Protein AF-A0A1I8BDV5-F1 (afdb_monomer)

Nearest PDB structures (foldseek):
  3hb0-assembly4_D  TM=6.379E-01  e=1.561E-06  Homo sapiens
  3geb-assembly3_C  TM=6.215E-01  e=9.132E-07  Homo sapiens
  5zma-assembly2_A  TM=6.522E-01  e=5.961E-06  Homo sapiens
  3hb1-assembly2_B  TM=6.364E-01  e=6.635E-06  Homo sapiens
  7f8h-assembly1_B  TM=6.041E-01  e=1.405E-05  Homo sapiens

Solvent-accessible surface area (backbone atoms only — not comparable to full-atom values): 27345 Å² total; per-residue (Å²): 141,86,92,73,69,70,69,55,57,57,50,53,52,53,47,51,53,48,51,64,55,47,51,61,52,51,55,51,51,51,52,49,50,52,53,49,51,52,53,49,54,53,51,53,52,52,51,52,53,52,51,50,53,50,52,52,51,54,51,51,51,56,50,50,54,51,52,53,51,51,54,52,54,52,50,55,51,51,53,53,49,50,53,50,52,55,49,51,51,53,51,52,56,50,48,53,51,50,53,50,51,52,50,56,47,53,58,52,51,60,63,50,63,78,71,56,86,76,82,83,87,86,81,83,76,80,76,76,77,84,48,44,35,40,38,33,36,43,70,57,66,67,53,32,52,54,76,85,42,88,58,42,64,65,48,43,52,54,50,50,51,50,41,50,31,38,37,35,58,62,72,61,42,72,87,64,80,71,67,63,58,79,74,60,47,89,60,56,87,85,80,93,75,91,81,81,92,77,87,79,85,84,87,84,84,89,82,84,89,80,93,82,87,82,90,80,90,73,90,70,78,89,77,80,75,77,48,72,67,57,56,52,50,50,43,54,51,46,68,67,32,26,44,68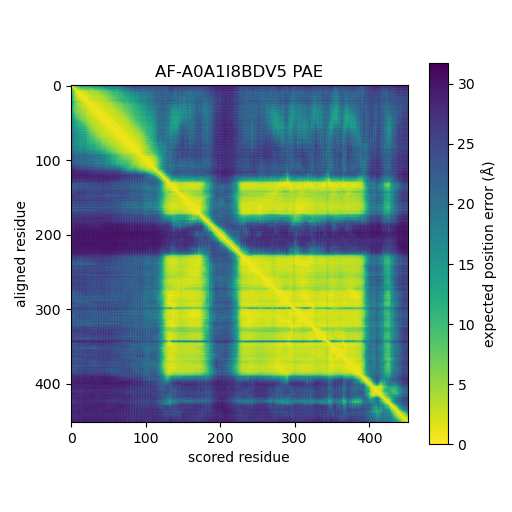,78,44,32,50,58,46,29,55,72,30,75,38,59,48,88,55,52,51,59,49,52,55,54,48,50,67,36,91,69,32,46,50,55,59,53,46,50,46,41,45,56,41,38,76,71,67,29,44,47,30,39,37,30,69,60,96,42,70,66,56,55,50,42,49,30,46,76,69,68,42,24,70,44,38,57,63,91,35,57,44,76,35,48,97,89,38,52,68,56,47,51,51,49,51,44,64,74,54,68,76,43,60,47,36,36,44,37,60,52,67,66,61,49,53,54,29,59,78,69,74,41,49,68,46,72,42,87,47,72,69,41,49,54,50,48,48,51,41,48,53,57,56,53,61,76,63,44,84,87,48,75,76,74,78,78,66,74,63,89,47,64,50,64,41,89,90,76,70,45,76,42,81,61,64,96,74,53,70,60,56,71,72,40,93,66,89,78,78,76,92,79,83,84,87,82,75,82,78,77,84,80,79,84,78,86,74,88,133

Sequence (452 aa):
MSAGGDKNVAKDIQRKEVEAMIGPLFDYLEEYNKASDESTSILDEANMMSEEAHNLYEEAHKLSKKAEKLAGDAKVLADKSKKRIDFYKILNEGSAKQVQMARDFLTKSQNYESTSADAIDTSHSQVKNEQFVFVWNLENVCSILPPNSSHLQMFGNKMLDALKKLLTFGFGLKGCEVDRNILTESAFQYSVGSSSTMNLPPMRVEAPGQHITSTSSSIQSASSSLDTGTSGKIYNFFERYKKLSAFEGLLKHCKLNANELMPYLDNIEKLPEANIALYRQCFQVIYESGHVNVIITSTARLAGAFGHLLIYRLGEFVEANNVFLYNENNEEVVLQQLANKFQTGFMLFVTANAKIIQLADSNGILRYFLGSNDDLVKFHRNLLDFLVDISPNQPAPQLKEPSGVFICERCNKAIPIKHTDLHYFLCDRVLIKERSCEGEEAPPKAKKSKNV

Foldseek 3Di:
DDPDPPVVVVVVVVVVVVVVVVVVVVVVVVVVVVVVVVVVVVVVVVVVVVVVVVVVVVVVVVVVVVVVVVVVVVVVVVVVVVVVVVVVVVVVVVVVVVVVVVVVVVVVVVVVVVPPPDDDDDDDPPPPQQFEEEEEELLVLLPFFALPDPCLVVVLVVLVVLLVLCCCQQLVNPPPPQPSCSSNVSNDDDDDDDDDDDDDDDDDDDDDDDDDDDDDPDPDPPPPPPDPVSLVSLQVSLVQQLAPVSVLVVCVRSVHDSVPLVVVLVVSVPPPRGCLVLVLLLLVLSQVLVHAYAYEYQRPDLSSSSSSCSSSSNSVSHRSVRYYYDHPVCLVVVVVVVCVVSVPRQYEYEEQDPVVVVVCVVVVHHYQHDPDSVSSVLQSVLSVVVSVLSPPPPDPPPCPQPPDFDQDPVPRDTDRDDPPCVNVSNDVDDPPPPDDPPDDDDPDDDDDDDDD

Mean predicted aligned error: 17.06 Å

Structure (mmCIF, N/CA/C/O backbone):
data_AF-A0A1I8BDV5-F1
#
_entry.id   AF-A0A1I8BDV5-F1
#
loop_
_atom_site.group_PDB
_atom_site.id
_atom_site.type_symbol
_atom_site.label_atom_id
_atom_site.label_alt_id
_atom_site.label_comp_id
_atom_site.label_asym_id
_atom_site.label_entity_id
_atom_site.label_seq_id
_atom_site.pdbx_PDB_ins_code
_atom_site.Cartn_x
_atom_site.Cartn_y
_atom_site.Cartn_z
_atom_site.occupancy
_atom_site.B_iso_or_equiv
_atom_site.auth_seq_id
_atom_site.auth_comp_id
_atom_site.auth_asym_id
_atom_site.auth_atom_id
_atom_site.pdbx_PDB_model_num
ATOM 1 N N . MET A 1 1 ? 92.688 16.671 -88.281 1.00 45.62 1 MET A N 1
ATOM 2 C CA . MET A 1 1 ? 91.997 17.141 -87.061 1.00 45.62 1 MET A CA 1
ATOM 3 C C . MET A 1 1 ? 90.592 16.554 -87.044 1.00 45.62 1 MET A C 1
ATOM 5 O O . MET A 1 1 ? 89.747 17.071 -87.748 1.00 45.62 1 MET A O 1
ATOM 9 N N . SER A 1 2 ? 90.356 15.453 -86.328 1.00 52.66 2 SER A N 1
ATOM 10 C CA . SER A 1 2 ? 89.038 15.111 -85.760 1.00 52.66 2 SER A CA 1
ATOM 11 C C . SER A 1 2 ? 89.209 13.874 -84.872 1.00 52.66 2 SER A C 1
ATOM 13 O O . SER A 1 2 ? 88.991 12.747 -85.294 1.00 52.66 2 SER A O 1
ATOM 15 N N . ALA A 1 3 ? 89.707 14.093 -83.656 1.00 53.25 3 ALA A N 1
ATOM 16 C CA . ALA A 1 3 ? 89.813 13.084 -82.598 1.00 53.25 3 ALA A CA 1
ATOM 17 C C . ALA A 1 3 ? 88.932 13.505 -81.404 1.00 53.25 3 ALA A C 1
ATOM 19 O O . ALA A 1 3 ? 89.373 13.518 -80.257 1.00 53.25 3 ALA A O 1
ATOM 20 N N . GLY A 1 4 ? 87.706 13.961 -81.700 1.00 53.25 4 GLY A N 1
ATOM 21 C CA . GLY A 1 4 ? 86.763 14.522 -80.721 1.00 53.25 4 GLY A CA 1
ATOM 22 C C . GLY A 1 4 ? 85.460 13.733 -80.531 1.00 53.25 4 GLY A C 1
ATOM 23 O O . GLY A 1 4 ? 84.678 14.103 -79.663 1.00 53.25 4 GLY A O 1
ATOM 24 N N . GLY A 1 5 ? 85.217 12.671 -81.312 1.00 55.91 5 GLY A N 1
ATOM 25 C CA . GLY A 1 5 ? 83.951 11.917 -81.298 1.00 55.91 5 GLY A CA 1
ATOM 26 C C . GLY A 1 5 ? 83.861 10.794 -80.256 1.00 55.91 5 GLY A C 1
ATOM 27 O O . GLY A 1 5 ? 82.798 10.584 -79.681 1.00 55.91 5 GLY A O 1
ATOM 28 N N . ASP A 1 6 ? 84.972 10.121 -79.936 1.00 56.22 6 ASP A N 1
ATOM 29 C CA . ASP A 1 6 ? 84.935 8.895 -79.115 1.00 56.22 6 ASP A CA 1
ATOM 30 C C . ASP A 1 6 ? 84.775 9.132 -77.605 1.00 56.22 6 ASP A C 1
ATOM 32 O O . ASP A 1 6 ? 84.309 8.256 -76.876 1.00 56.22 6 ASP A O 1
ATOM 36 N N . LYS A 1 7 ? 85.096 10.330 -77.099 1.00 60.94 7 LYS A N 1
ATOM 37 C CA . LYS A 1 7 ? 84.974 10.626 -75.657 1.00 60.94 7 LYS A CA 1
ATOM 38 C C . LYS A 1 7 ? 83.527 10.804 -75.189 1.00 60.94 7 LYS A C 1
ATOM 40 O O . LYS A 1 7 ? 83.267 10.645 -73.999 1.00 60.94 7 LYS A O 1
ATOM 45 N N . ASN A 1 8 ? 82.602 11.131 -76.091 1.00 70.44 8 ASN A N 1
ATOM 46 C CA . ASN A 1 8 ? 81.191 11.319 -75.740 1.00 70.44 8 ASN A CA 1
ATOM 47 C C . ASN A 1 8 ? 80.436 9.984 -75.701 1.00 70.44 8 ASN A C 1
ATOM 49 O O . ASN A 1 8 ? 79.641 9.773 -74.794 1.00 70.44 8 ASN A O 1
ATOM 53 N N . VAL A 1 9 ? 80.771 9.043 -76.590 1.00 75.88 9 VAL A N 1
ATOM 54 C CA . VAL A 1 9 ? 80.160 7.702 -76.602 1.00 75.88 9 VAL A CA 1
ATOM 55 C C . VAL A 1 9 ? 80.534 6.908 -75.346 1.00 75.88 9 VAL A C 1
ATOM 57 O O . VAL A 1 9 ? 79.667 6.304 -74.721 1.00 75.88 9 VAL A O 1
ATOM 60 N N . ALA A 1 10 ? 81.797 6.968 -74.910 1.00 75.00 10 ALA A N 1
ATOM 61 C CA . ALA A 1 10 ? 82.226 6.316 -73.669 1.00 75.00 10 ALA A CA 1
ATOM 62 C C . ALA A 1 10 ? 81.540 6.903 -72.417 1.00 75.00 10 ALA A C 1
ATOM 64 O O . ALA A 1 10 ? 81.197 6.159 -71.501 1.00 75.00 10 ALA A O 1
ATOM 65 N N . LYS A 1 11 ? 81.290 8.222 -72.388 1.00 80.25 11 LYS A N 1
ATOM 66 C CA . LYS A 1 11 ? 80.547 8.875 -71.296 1.00 80.25 11 LYS A CA 1
ATOM 67 C C . LYS A 1 11 ? 79.070 8.490 -71.278 1.00 80.25 11 LYS A C 1
ATOM 69 O O . LYS A 1 11 ? 78.526 8.291 -70.198 1.00 80.25 11 LYS A O 1
ATOM 74 N N . ASP A 1 12 ? 78.438 8.356 -72.441 1.00 83.12 12 ASP A N 1
ATOM 75 C CA . ASP A 1 12 ? 77.033 7.949 -72.530 1.00 83.12 12 ASP A CA 1
ATOM 76 C C . ASP A 1 12 ? 76.828 6.481 -72.136 1.00 83.12 12 ASP A C 1
ATOM 78 O O . ASP A 1 12 ? 75.832 6.159 -71.491 1.00 83.12 12 ASP A O 1
ATOM 82 N N . ILE A 1 13 ? 77.778 5.594 -72.462 1.00 82.81 13 ILE A N 1
ATOM 83 C CA . ILE A 1 13 ? 77.752 4.196 -72.002 1.00 82.81 13 ILE A CA 1
ATOM 84 C C . ILE A 1 13 ? 77.917 4.137 -70.479 1.00 82.81 13 ILE A C 1
ATOM 86 O O . ILE A 1 13 ? 77.077 3.542 -69.811 1.00 82.81 13 ILE A O 1
ATOM 90 N N . GLN A 1 14 ? 78.910 4.836 -69.916 1.00 84.88 14 GLN A N 1
ATOM 91 C CA . GLN A 1 14 ? 79.099 4.907 -68.460 1.00 84.88 14 GLN A CA 1
ATOM 92 C C . GLN A 1 14 ? 77.884 5.504 -67.742 1.00 84.88 14 GLN A C 1
ATOM 94 O O . GLN A 1 14 ? 77.489 5.019 -66.686 1.00 84.88 14 GLN A O 1
ATOM 99 N N . ARG A 1 15 ? 77.251 6.532 -68.318 1.00 86.44 15 ARG A N 1
ATOM 100 C CA . ARG A 1 15 ? 76.032 7.125 -67.765 1.00 86.44 15 ARG A CA 1
ATOM 101 C C . ARG A 1 15 ? 74.871 6.133 -67.763 1.00 86.44 15 ARG A C 1
ATOM 103 O O . ARG A 1 15 ? 74.193 6.026 -66.750 1.00 86.44 15 ARG A O 1
ATOM 110 N N . LYS A 1 16 ? 74.664 5.393 -68.856 1.00 87.44 16 LYS A N 1
ATOM 111 C CA . LYS A 1 16 ? 73.611 4.369 -68.939 1.00 87.44 16 LYS A CA 1
ATOM 112 C C . LYS A 1 16 ? 73.855 3.204 -67.984 1.00 87.44 16 LYS A C 1
ATOM 114 O O . LYS A 1 16 ? 72.901 2.717 -67.395 1.00 87.44 16 LYS A O 1
ATOM 119 N N . GLU A 1 17 ? 75.103 2.778 -67.804 1.00 89.00 17 GLU A N 1
ATOM 120 C CA . GLU A 1 17 ? 75.462 1.743 -66.824 1.00 89.00 17 GLU A CA 1
ATOM 121 C C . GLU A 1 17 ? 75.219 2.218 -65.384 1.00 89.00 17 GLU A C 1
ATOM 123 O O . GLU A 1 17 ? 74.682 1.470 -64.570 1.00 89.00 17 GLU A O 1
ATOM 128 N N . VAL A 1 18 ? 75.546 3.477 -65.077 1.00 88.19 18 VAL A N 1
ATOM 129 C CA . VAL A 1 18 ? 75.270 4.087 -63.768 1.00 88.19 18 VAL A CA 1
ATOM 130 C C . VAL A 1 18 ? 73.766 4.254 -63.538 1.00 88.19 18 VAL A C 1
ATOM 132 O O . VAL A 1 18 ? 73.279 3.880 -62.479 1.00 88.19 18 VAL A O 1
ATOM 135 N N . GLU A 1 19 ? 73.007 4.747 -64.519 1.00 87.50 19 GLU A N 1
ATOM 136 C CA . GLU A 1 19 ? 71.542 4.862 -64.427 1.00 87.50 19 GLU A CA 1
ATOM 137 C C . GLU A 1 19 ? 70.877 3.480 -64.268 1.00 87.50 19 GLU A C 1
ATOM 139 O O . GLU A 1 19 ? 69.971 3.330 -63.447 1.00 87.50 19 GLU A O 1
ATOM 144 N N . ALA A 1 20 ? 71.377 2.450 -64.965 1.00 87.88 20 ALA A N 1
ATOM 145 C CA . ALA A 1 20 ? 70.899 1.072 -64.839 1.00 87.88 20 ALA A CA 1
ATOM 146 C C . ALA A 1 20 ? 71.213 0.435 -63.472 1.00 87.88 20 ALA A C 1
ATOM 148 O O . ALA A 1 20 ? 70.467 -0.433 -63.028 1.00 87.88 20 ALA A O 1
ATOM 149 N N . MET A 1 21 ? 72.285 0.862 -62.794 1.00 91.00 21 MET A N 1
ATOM 150 C CA . MET A 1 21 ? 72.596 0.432 -61.423 1.00 91.00 21 MET A CA 1
ATOM 151 C C . MET A 1 21 ? 71.832 1.232 -60.361 1.00 91.00 21 MET A C 1
ATOM 153 O O . MET A 1 21 ? 71.472 0.685 -59.321 1.00 91.00 21 MET A O 1
ATOM 157 N N . ILE A 1 22 ? 71.579 2.519 -60.608 1.00 93.06 22 ILE A N 1
ATOM 158 C CA . ILE A 1 22 ? 70.907 3.416 -59.662 1.00 93.06 22 ILE A CA 1
ATOM 159 C C . ILE A 1 22 ? 69.408 3.112 -59.552 1.00 93.06 22 ILE A C 1
ATOM 161 O O . ILE A 1 22 ? 68.874 3.185 -58.449 1.00 93.06 22 ILE A O 1
ATOM 165 N N . GLY A 1 23 ? 68.735 2.749 -60.651 1.00 93.19 23 GLY A N 1
ATOM 166 C CA . GLY A 1 23 ? 67.299 2.427 -60.640 1.00 93.19 23 GLY A CA 1
ATOM 167 C C . GLY A 1 23 ? 66.922 1.367 -59.591 1.00 93.19 23 GLY A C 1
ATOM 168 O O . GLY A 1 23 ? 66.190 1.690 -58.659 1.00 93.19 23 GLY A O 1
ATOM 169 N N . PRO A 1 24 ? 67.506 0.153 -59.645 1.00 94.44 24 PRO A N 1
ATOM 170 C CA . PRO A 1 24 ? 67.239 -0.900 -58.662 1.00 94.44 24 PRO A CA 1
ATOM 171 C C . PRO A 1 24 ? 67.587 -0.522 -57.214 1.00 94.44 24 PRO A C 1
ATOM 173 O O . PRO A 1 24 ? 66.975 -1.033 -56.280 1.00 94.44 24 PRO A O 1
ATOM 176 N N . LEU A 1 25 ? 68.571 0.364 -57.004 1.00 92.88 25 LEU A N 1
ATOM 177 C CA . LEU A 1 25 ? 68.907 0.867 -55.667 1.00 92.88 25 LEU A CA 1
ATOM 178 C C . LEU A 1 25 ? 67.809 1.781 -55.105 1.00 92.88 25 LEU A C 1
ATOM 180 O O . LEU A 1 25 ? 67.552 1.728 -53.904 1.00 92.88 25 LEU A O 1
ATOM 184 N N . PHE A 1 26 ? 67.165 2.601 -55.940 1.00 93.69 26 PHE A N 1
ATOM 185 C CA . PHE A 1 26 ? 66.020 3.410 -55.514 1.00 93.69 26 PHE A CA 1
ATOM 186 C C . PHE A 1 26 ? 64.800 2.545 -55.206 1.00 93.69 26 PHE A C 1
ATOM 188 O O . PHE A 1 26 ? 64.200 2.745 -54.153 1.00 93.69 26 PHE A O 1
ATOM 195 N N . ASP A 1 27 ? 64.500 1.555 -56.050 1.00 93.38 27 ASP A N 1
ATOM 196 C CA . ASP A 1 27 ? 63.398 0.615 -55.808 1.00 93.38 27 ASP A CA 1
ATOM 197 C C . ASP A 1 27 ? 63.603 -0.133 -54.477 1.00 93.38 27 ASP A C 1
ATOM 199 O O . ASP A 1 27 ? 62.696 -0.210 -53.649 1.00 93.38 27 ASP A O 1
ATOM 203 N N . TYR A 1 28 ? 64.831 -0.594 -54.205 1.00 95.56 28 TYR A N 1
ATOM 204 C CA . TYR A 1 28 ? 65.182 -1.227 -52.930 1.00 95.56 28 TYR A CA 1
ATOM 205 C C . TYR A 1 28 ? 65.018 -0.282 -51.728 1.00 95.56 28 TYR A C 1
ATOM 207 O O . TYR A 1 28 ? 64.546 -0.699 -50.671 1.00 95.56 28 TYR A O 1
ATOM 215 N N . LEU A 1 29 ? 65.409 0.991 -51.858 1.00 95.12 29 LEU A N 1
ATOM 216 C CA . LEU A 1 29 ? 65.230 1.984 -50.793 1.00 95.12 29 LEU A CA 1
ATOM 217 C C . LEU A 1 29 ? 63.750 2.300 -50.543 1.00 95.12 29 LEU A C 1
ATOM 219 O O . LEU A 1 29 ? 63.365 2.508 -49.393 1.00 95.12 29 LEU A O 1
ATOM 223 N N . GLU A 1 30 ? 62.924 2.332 -51.587 1.00 95.94 30 GLU A N 1
ATOM 224 C CA . GLU A 1 30 ? 61.481 2.540 -51.463 1.00 95.94 30 GLU A CA 1
ATOM 225 C C . GLU A 1 30 ? 60.804 1.348 -50.774 1.00 95.94 30 GLU A C 1
ATOM 227 O O . GLU A 1 30 ? 60.052 1.545 -49.817 1.00 95.94 30 GLU A O 1
ATOM 232 N N . GLU A 1 31 ? 61.138 0.114 -51.167 1.00 96.19 31 GLU A N 1
ATOM 233 C CA . GLU A 1 31 ? 60.671 -1.099 -50.483 1.00 96.19 31 GLU A CA 1
ATOM 234 C C . GLU A 1 31 ? 61.129 -1.148 -49.021 1.00 96.19 31 GLU A C 1
ATOM 236 O O . GLU A 1 31 ? 60.337 -1.479 -48.136 1.00 96.19 31 GLU A O 1
ATOM 241 N N . TYR A 1 32 ? 62.382 -0.772 -48.744 1.00 95.56 32 TYR A N 1
ATOM 242 C CA . TYR A 1 32 ? 62.912 -0.704 -47.383 1.00 95.56 32 TYR A CA 1
ATOM 243 C C . TYR A 1 32 ? 62.151 0.313 -46.523 1.00 95.56 32 TYR A C 1
ATOM 245 O O . TYR A 1 32 ? 61.768 -0.004 -45.398 1.00 95.56 32 TYR A O 1
ATOM 253 N N . ASN A 1 33 ? 61.901 1.519 -47.041 1.00 94.94 33 ASN A N 1
ATOM 254 C CA . ASN A 1 33 ? 61.147 2.541 -46.313 1.00 94.94 33 ASN A CA 1
ATOM 255 C C . ASN A 1 33 ? 59.706 2.091 -46.063 1.00 94.94 33 ASN A C 1
ATOM 257 O O . ASN A 1 33 ? 59.221 2.214 -44.943 1.00 94.94 33 ASN A O 1
ATOM 261 N N . LYS A 1 34 ? 59.056 1.476 -47.058 1.00 96.31 34 LYS A N 1
ATOM 262 C CA . LYS A 1 34 ? 57.714 0.909 -46.895 1.00 96.31 34 LYS A CA 1
ATOM 263 C C . LYS A 1 34 ? 57.679 -0.170 -45.808 1.00 96.31 34 LYS A C 1
ATOM 265 O O . LYS A 1 34 ? 56.799 -0.144 -44.954 1.00 96.31 34 LYS A O 1
ATOM 270 N N . ALA A 1 35 ? 58.650 -1.084 -45.801 1.00 95.50 35 ALA A N 1
ATOM 271 C CA . ALA A 1 35 ? 58.761 -2.107 -44.762 1.00 95.50 35 ALA A CA 1
ATOM 272 C C . ALA A 1 35 ? 59.041 -1.499 -43.374 1.00 95.50 35 ALA A C 1
ATOM 274 O O . ALA A 1 35 ? 58.524 -1.983 -42.368 1.00 95.50 35 ALA A O 1
ATOM 275 N N . SER A 1 36 ? 59.833 -0.424 -43.309 1.00 96.12 36 SER A N 1
ATOM 276 C CA . SER A 1 36 ? 60.082 0.326 -42.073 1.00 96.12 36 SER A CA 1
ATOM 277 C C . SER A 1 36 ? 58.803 0.986 -41.545 1.00 96.12 36 SER A C 1
ATOM 279 O O . SER A 1 36 ? 58.519 0.900 -40.349 1.00 96.12 36 SER A O 1
ATOM 281 N N . ASP A 1 37 ? 58.004 1.601 -42.416 1.00 95.88 37 ASP A N 1
ATOM 282 C CA . ASP A 1 37 ? 56.733 2.232 -42.046 1.00 95.88 37 ASP A CA 1
ATOM 283 C C . ASP A 1 37 ? 55.713 1.188 -41.564 1.00 95.88 37 ASP A C 1
ATOM 285 O O . ASP A 1 37 ? 55.093 1.366 -40.514 1.00 95.88 37 ASP A O 1
ATOM 289 N N . GLU A 1 38 ? 55.603 0.053 -42.262 1.00 96.75 38 GLU A N 1
ATOM 290 C CA . GLU A 1 38 ? 54.776 -1.086 -41.838 1.00 96.75 38 GLU A CA 1
ATOM 291 C C . GLU A 1 38 ? 55.224 -1.628 -40.470 1.00 96.75 38 GLU A C 1
ATOM 293 O O . GLU A 1 38 ? 54.394 -1.842 -39.585 1.00 96.75 38 GLU A O 1
ATOM 298 N N . SER A 1 39 ? 56.535 -1.779 -40.244 1.00 95.12 39 SER A N 1
ATOM 299 C CA . SER A 1 39 ? 57.072 -2.206 -38.946 1.00 95.12 39 SER A CA 1
ATOM 300 C C . SER A 1 39 ? 56.757 -1.213 -37.826 1.00 95.12 39 SER A C 1
ATOM 302 O O . SER A 1 39 ? 56.539 -1.633 -36.689 1.00 95.12 39 SER A O 1
ATOM 304 N N . THR A 1 40 ? 56.750 0.088 -38.121 1.00 95.56 40 THR A N 1
ATOM 305 C CA . THR A 1 40 ? 56.430 1.132 -37.136 1.00 95.56 40 THR A CA 1
ATOM 306 C C . THR A 1 40 ? 54.937 1.111 -36.807 1.00 95.56 40 THR A C 1
ATOM 308 O O . THR A 1 40 ? 54.569 1.111 -35.636 1.00 95.56 40 THR A O 1
ATOM 311 N N . SER A 1 41 ? 54.081 0.955 -37.823 1.00 97.06 41 SER A N 1
ATOM 312 C CA . SER A 1 41 ? 52.632 0.799 -37.647 1.00 97.06 41 SER A CA 1
ATOM 313 C C . SER A 1 41 ? 52.277 -0.420 -36.787 1.00 97.06 41 SER A C 1
ATOM 315 O O . SER A 1 41 ? 51.403 -0.326 -35.929 1.00 97.06 41 SER A O 1
ATOM 317 N N . ILE A 1 42 ? 52.955 -1.556 -36.988 1.00 96.62 42 ILE A N 1
ATOM 318 C CA . ILE A 1 42 ? 52.740 -2.769 -36.180 1.00 96.62 42 ILE A CA 1
ATOM 319 C C . ILE A 1 42 ? 53.166 -2.539 -34.723 1.00 96.62 42 ILE A C 1
ATOM 321 O O . ILE A 1 42 ? 52.505 -3.018 -33.801 1.00 96.62 42 ILE A O 1
ATOM 325 N N . LEU A 1 43 ? 54.265 -1.812 -34.498 1.00 96.75 43 LEU A N 1
ATOM 326 C CA . LEU A 1 43 ? 54.736 -1.493 -33.151 1.00 96.75 43 LEU A CA 1
ATOM 327 C C . LEU A 1 43 ? 53.740 -0.596 -32.401 1.00 96.75 43 LEU A C 1
ATOM 329 O O . LEU A 1 43 ? 53.478 -0.831 -31.220 1.00 96.75 43 LEU A O 1
ATOM 333 N N . ASP A 1 44 ? 53.157 0.389 -33.081 1.00 96.69 44 ASP A N 1
ATOM 334 C CA . ASP A 1 44 ? 52.144 1.274 -32.499 1.00 96.69 44 ASP A CA 1
ATOM 335 C C . ASP A 1 44 ? 50.860 0.511 -32.141 1.00 96.69 44 ASP A C 1
ATOM 337 O O . ASP A 1 44 ? 50.332 0.675 -31.038 1.00 96.69 44 ASP A O 1
ATOM 341 N N . GLU A 1 45 ? 50.400 -0.394 -33.010 1.00 97.00 45 GLU A N 1
ATOM 342 C CA . GLU A 1 45 ? 49.250 -1.263 -32.726 1.00 97.00 45 GLU A CA 1
ATOM 343 C C . GLU A 1 45 ? 49.524 -2.199 -31.535 1.00 97.00 45 GLU A C 1
ATOM 345 O O . GLU A 1 45 ? 48.681 -2.352 -30.647 1.00 97.00 45 GLU A O 1
ATOM 350 N N . ALA A 1 46 ? 50.731 -2.770 -31.450 1.00 94.94 46 ALA A N 1
ATOM 351 C CA . ALA A 1 46 ? 51.144 -3.591 -30.313 1.00 94.94 46 ALA A CA 1
ATOM 352 C C . ALA A 1 46 ? 51.156 -2.800 -28.992 1.00 94.94 46 ALA A C 1
ATOM 354 O O . ALA A 1 46 ? 50.723 -3.319 -27.958 1.00 94.94 46 ALA A O 1
ATOM 355 N N . ASN A 1 47 ? 51.598 -1.539 -29.018 1.00 95.75 47 ASN A N 1
ATOM 356 C CA . ASN A 1 47 ? 51.577 -0.661 -27.848 1.00 95.75 47 ASN A CA 1
ATOM 357 C C . ASN A 1 47 ? 50.144 -0.317 -27.419 1.00 95.75 47 ASN A C 1
ATOM 359 O O . ASN A 1 47 ? 49.832 -0.408 -26.230 1.00 95.75 47 ASN A O 1
ATOM 363 N N . MET A 1 48 ? 49.257 -0.004 -28.370 1.00 96.50 48 MET A N 1
ATOM 364 C CA . MET A 1 48 ? 47.838 0.241 -28.088 1.00 96.50 48 MET A CA 1
ATOM 365 C C . MET A 1 48 ? 47.161 -0.977 -27.449 1.00 96.50 48 MET A C 1
ATOM 367 O O . MET A 1 48 ? 46.488 -0.844 -26.426 1.00 96.50 48 MET A O 1
ATOM 371 N N . MET A 1 49 ? 47.386 -2.177 -27.996 1.00 95.69 49 MET A N 1
ATOM 372 C CA . MET A 1 49 ? 46.854 -3.417 -27.419 1.00 95.69 49 MET A CA 1
ATOM 373 C C . MET A 1 49 ? 47.404 -3.682 -26.011 1.00 95.69 49 MET A C 1
ATOM 375 O O . MET A 1 49 ? 46.673 -4.147 -25.136 1.00 95.69 49 MET A O 1
ATOM 379 N N . SER A 1 50 ? 48.683 -3.376 -25.766 1.00 95.38 50 SER A N 1
ATOM 380 C CA . SER A 1 50 ? 49.285 -3.511 -24.435 1.00 95.38 50 SER A CA 1
ATOM 381 C C . SER A 1 50 ? 48.643 -2.568 -23.411 1.00 95.38 50 SER A C 1
ATOM 383 O O . SER A 1 50 ? 48.460 -2.955 -22.254 1.00 95.38 50 SER A O 1
ATOM 385 N N . GLU A 1 51 ? 48.299 -1.341 -23.805 1.00 97.38 51 GLU A N 1
ATOM 386 C CA . GLU A 1 51 ? 47.624 -0.375 -22.932 1.00 97.38 51 GLU A CA 1
ATOM 387 C C . GLU A 1 51 ? 46.174 -0.791 -22.636 1.00 97.38 51 GLU A C 1
ATOM 389 O O . GLU A 1 51 ? 45.735 -0.753 -21.484 1.00 97.38 51 GLU A O 1
ATOM 394 N N . GLU A 1 52 ? 45.444 -1.279 -23.642 1.00 96.50 52 GLU A N 1
ATOM 395 C CA . GLU A 1 52 ? 44.089 -1.812 -23.462 1.00 96.50 52 GLU A CA 1
ATOM 396 C C . GLU A 1 52 ? 44.075 -3.029 -22.523 1.00 96.50 52 GLU A C 1
ATOM 398 O O . GLU A 1 52 ? 43.270 -3.089 -21.588 1.00 96.50 52 GLU A O 1
ATOM 403 N N . ALA A 1 53 ? 45.023 -3.958 -22.691 1.00 94.56 53 ALA A N 1
ATOM 404 C CA . ALA A 1 53 ? 45.183 -5.105 -21.800 1.00 94.56 53 ALA A CA 1
ATOM 405 C C . ALA A 1 53 ? 45.471 -4.681 -20.347 1.00 94.56 53 ALA A C 1
ATOM 407 O O . ALA A 1 53 ? 44.934 -5.277 -19.407 1.00 94.56 53 ALA A O 1
ATOM 408 N N . HIS A 1 54 ? 46.276 -3.633 -20.146 1.00 96.69 54 HIS A N 1
ATOM 409 C CA . HIS A 1 54 ? 46.544 -3.085 -18.816 1.00 96.69 54 HIS A CA 1
ATOM 410 C C . HIS A 1 54 ? 45.288 -2.469 -18.179 1.00 96.69 54 HIS A C 1
ATOM 412 O O . HIS A 1 54 ? 44.990 -2.737 -17.012 1.00 96.69 54 HIS A O 1
ATOM 418 N N . ASN A 1 55 ? 44.506 -1.707 -18.948 1.00 95.31 55 ASN A N 1
ATOM 419 C CA . ASN A 1 55 ? 43.256 -1.109 -18.476 1.00 95.31 55 ASN A CA 1
ATOM 420 C C . ASN A 1 55 ? 42.220 -2.172 -18.072 1.00 95.31 55 ASN A C 1
ATOM 422 O O . ASN A 1 55 ? 41.603 -2.058 -17.008 1.00 95.31 55 ASN A O 1
ATOM 426 N N . LEU A 1 56 ? 42.081 -3.240 -18.865 1.00 95.56 56 LEU A N 1
ATOM 427 C CA . LEU A 1 56 ? 41.210 -4.377 -18.541 1.00 95.56 56 LEU A CA 1
ATOM 428 C C . LEU A 1 56 ? 41.653 -5.096 -17.259 1.00 95.56 56 LEU A C 1
ATOM 430 O O . LEU A 1 56 ? 40.813 -5.473 -16.437 1.00 95.56 56 LEU A O 1
ATOM 434 N N . TYR A 1 57 ? 42.962 -5.256 -17.049 1.00 96.62 57 TYR A N 1
ATOM 435 C CA . TYR A 1 57 ? 43.501 -5.844 -15.821 1.00 96.62 57 TYR A CA 1
ATOM 436 C C . TYR A 1 57 ? 43.168 -4.998 -14.579 1.00 96.62 57 TYR A C 1
ATOM 438 O O . TYR A 1 57 ? 42.720 -5.534 -13.561 1.00 96.62 57 TYR A 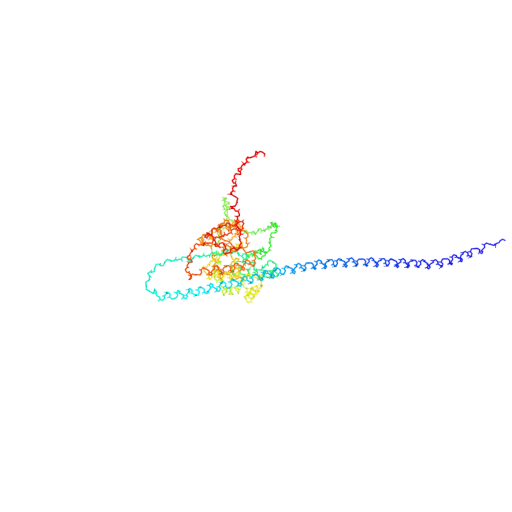O 1
ATOM 446 N N . GLU A 1 58 ? 43.320 -3.673 -14.658 1.00 97.75 58 GLU A N 1
ATOM 447 C CA . GLU A 1 58 ? 42.956 -2.753 -13.571 1.00 97.75 58 GLU A CA 1
ATOM 448 C C . GLU A 1 58 ? 41.450 -2.774 -13.259 1.00 97.75 58 GLU A C 1
ATOM 450 O O . GLU A 1 58 ? 41.046 -2.744 -12.090 1.00 97.75 58 GLU A O 1
ATOM 455 N N . GLU A 1 59 ? 40.593 -2.864 -14.278 1.00 95.75 59 GLU A N 1
ATOM 456 C CA . GLU A 1 59 ? 39.147 -2.996 -14.084 1.00 95.75 59 GLU A CA 1
ATOM 457 C C . GLU A 1 59 ? 38.778 -4.328 -13.413 1.00 95.75 59 GLU A C 1
ATOM 459 O O . GLU A 1 59 ? 38.038 -4.337 -12.421 1.00 95.75 59 GLU A O 1
ATOM 464 N N . ALA A 1 60 ? 39.358 -5.441 -13.874 1.00 93.12 60 ALA A N 1
ATOM 465 C CA . ALA A 1 60 ? 39.179 -6.757 -13.262 1.00 93.12 60 ALA A CA 1
ATOM 466 C C . ALA A 1 60 ? 39.622 -6.762 -11.788 1.00 93.12 60 ALA A C 1
ATOM 468 O O . ALA A 1 60 ? 38.913 -7.273 -10.916 1.00 93.12 60 ALA A O 1
ATOM 469 N N . HIS A 1 61 ? 40.745 -6.115 -11.474 1.00 96.69 61 HIS A N 1
ATOM 470 C CA . HIS A 1 61 ? 41.234 -5.981 -10.104 1.00 96.69 61 HIS A CA 1
ATOM 471 C C . HIS A 1 61 ? 40.299 -5.128 -9.221 1.00 96.69 61 HIS A C 1
ATOM 473 O O . HIS A 1 61 ? 40.010 -5.498 -8.076 1.00 96.69 61 HIS A O 1
ATOM 479 N N . LYS A 1 62 ? 39.743 -4.023 -9.743 1.00 96.69 62 LYS A N 1
ATOM 480 C CA . LYS A 1 62 ? 38.719 -3.220 -9.040 1.00 96.69 62 LYS A CA 1
ATOM 481 C C . LYS A 1 62 ? 37.450 -4.028 -8.762 1.00 96.69 62 LYS A C 1
ATOM 483 O O . LYS A 1 62 ? 36.883 -3.909 -7.672 1.00 96.69 62 LYS A O 1
ATOM 488 N N . LEU A 1 63 ? 37.003 -4.843 -9.718 1.00 94.00 63 LEU A N 1
ATOM 489 C CA . LEU A 1 63 ? 35.853 -5.735 -9.543 1.00 94.00 63 LEU A CA 1
ATOM 490 C C . LEU A 1 63 ? 36.131 -6.819 -8.493 1.00 94.00 63 LEU A C 1
ATOM 492 O O . LEU A 1 63 ? 35.280 -7.043 -7.632 1.00 94.00 63 LEU A O 1
ATOM 496 N N . SER A 1 64 ? 37.333 -7.404 -8.483 1.00 95.88 64 SER A N 1
ATOM 497 C CA . SER A 1 64 ? 37.753 -8.378 -7.463 1.00 95.88 64 SER A CA 1
ATOM 498 C C . SER A 1 64 ? 37.664 -7.796 -6.048 1.00 95.88 64 SER A C 1
ATOM 500 O O . SER A 1 64 ? 37.039 -8.387 -5.168 1.00 95.88 64 SER A O 1
ATOM 502 N N . LYS A 1 65 ? 38.180 -6.578 -5.829 1.00 96.62 65 LYS A N 1
ATOM 503 C CA . LYS A 1 65 ? 38.078 -5.893 -4.524 1.00 96.62 65 LYS A CA 1
ATOM 504 C C . LYS A 1 65 ? 36.632 -5.613 -4.101 1.00 96.62 65 LYS A C 1
ATOM 506 O O . LYS A 1 65 ? 36.300 -5.703 -2.918 1.00 96.62 65 LYS A O 1
ATOM 511 N N . LYS A 1 66 ? 35.749 -5.270 -5.048 1.00 93.62 66 LYS A N 1
ATOM 512 C CA . LYS A 1 66 ? 34.311 -5.106 -4.765 1.00 93.62 66 LYS A CA 1
ATOM 513 C C . LYS A 1 66 ? 33.670 -6.434 -4.353 1.00 93.62 66 LYS A C 1
ATOM 515 O O . LYS A 1 66 ? 32.885 -6.441 -3.407 1.00 93.62 66 LYS A O 1
ATOM 520 N N . ALA A 1 67 ? 34.015 -7.535 -5.021 1.00 91.44 67 ALA A N 1
ATOM 521 C CA . ALA A 1 67 ? 33.517 -8.867 -4.687 1.00 91.44 67 ALA A CA 1
ATOM 522 C C . ALA A 1 67 ? 33.966 -9.315 -3.285 1.00 91.44 67 ALA A C 1
ATOM 524 O O . ALA A 1 67 ? 33.141 -9.794 -2.508 1.00 91.44 67 ALA A O 1
ATOM 525 N N . GLU A 1 68 ? 35.229 -9.077 -2.916 1.00 95.56 68 GLU A N 1
ATOM 526 C CA . GLU A 1 68 ? 35.738 -9.350 -1.562 1.00 95.56 68 GLU A CA 1
ATOM 527 C C . GLU A 1 68 ? 34.982 -8.560 -0.487 1.00 95.56 68 GLU A C 1
ATOM 529 O O . GLU A 1 68 ? 34.587 -9.121 0.539 1.00 95.56 68 GLU A O 1
ATOM 534 N N . LYS A 1 69 ? 34.713 -7.271 -0.734 1.00 95.25 69 LYS A N 1
ATOM 535 C CA . LYS A 1 6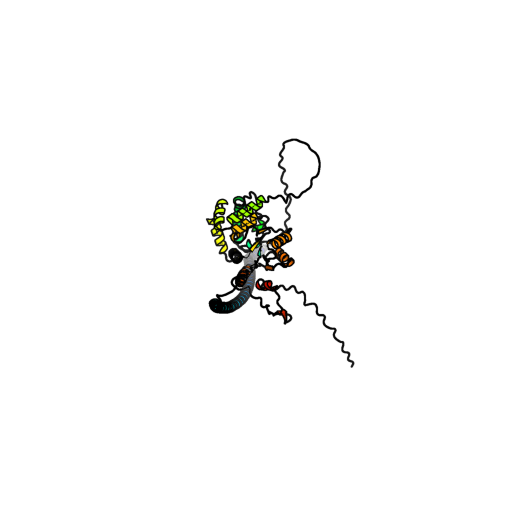9 ? 33.920 -6.441 0.183 1.00 95.25 69 LYS A CA 1
ATOM 536 C C . LYS A 1 69 ? 32.501 -6.992 0.360 1.00 95.25 69 LYS A C 1
ATOM 538 O O . LYS A 1 69 ? 32.045 -7.132 1.492 1.00 95.25 69 LYS A O 1
ATOM 543 N N . LEU A 1 70 ? 31.830 -7.348 -0.738 1.00 92.50 70 LEU A N 1
ATOM 544 C CA . LEU A 1 70 ? 30.484 -7.931 -0.700 1.00 92.50 70 LEU A CA 1
ATOM 545 C C . LEU A 1 70 ? 30.453 -9.273 0.045 1.00 92.50 70 LEU A C 1
ATOM 547 O O . LEU A 1 70 ? 29.520 -9.527 0.805 1.00 92.50 70 LEU A O 1
ATOM 551 N N . ALA A 1 71 ? 31.479 -10.113 -0.118 1.00 93.12 71 ALA A N 1
ATOM 552 C CA . ALA A 1 71 ? 31.611 -11.357 0.640 1.00 93.12 71 ALA A CA 1
ATOM 553 C C . ALA A 1 71 ? 31.772 -11.095 2.151 1.00 93.12 71 ALA A C 1
ATOM 555 O O . ALA A 1 71 ? 31.179 -11.801 2.972 1.00 93.12 71 ALA A O 1
ATOM 556 N N . GLY A 1 72 ? 32.520 -10.050 2.525 1.00 94.56 72 GLY A N 1
ATOM 557 C CA . GLY A 1 72 ? 32.621 -9.576 3.908 1.00 94.56 72 GLY A CA 1
ATOM 558 C C . GLY A 1 72 ? 31.272 -9.132 4.483 1.00 94.56 72 GLY A C 1
ATOM 559 O O . GLY A 1 72 ? 30.878 -9.596 5.556 1.00 94.56 72 GLY A O 1
ATOM 560 N N . ASP A 1 73 ? 30.529 -8.301 3.751 1.00 87.50 73 ASP A N 1
ATOM 561 C CA . ASP A 1 73 ? 29.203 -7.817 4.159 1.00 87.50 73 ASP A CA 1
ATOM 562 C C . ASP A 1 73 ? 28.193 -8.973 4.306 1.00 87.50 73 ASP A C 1
ATOM 564 O O . ASP A 1 73 ? 27.440 -9.032 5.286 1.00 87.50 73 ASP A O 1
ATOM 568 N N . ALA A 1 74 ? 28.222 -9.945 3.388 1.00 88.31 74 ALA A N 1
ATOM 569 C CA . ALA A 1 74 ? 27.392 -11.148 3.453 1.00 88.31 74 ALA A CA 1
ATOM 570 C C . ALA A 1 74 ? 27.679 -11.983 4.713 1.00 88.31 74 ALA A C 1
ATOM 572 O O . ALA A 1 74 ? 26.746 -12.453 5.371 1.00 88.31 74 ALA A O 1
ATOM 573 N N . LYS A 1 75 ? 28.953 -12.115 5.107 1.00 94.38 75 LYS A N 1
ATOM 574 C CA . LYS A 1 75 ? 29.342 -12.805 6.346 1.00 94.38 75 LYS A CA 1
ATOM 575 C C . LYS A 1 75 ? 28.799 -12.092 7.589 1.00 94.38 75 LYS A C 1
ATOM 577 O O . LYS A 1 75 ? 28.236 -12.741 8.469 1.00 94.38 75 LYS A O 1
ATOM 582 N N . VAL A 1 76 ? 28.878 -10.759 7.636 1.00 91.38 76 VAL A N 1
ATOM 583 C CA . VAL A 1 76 ? 28.314 -9.956 8.740 1.00 91.38 76 VAL A CA 1
ATOM 584 C C . VAL A 1 76 ? 26.791 -10.119 8.836 1.00 91.38 76 VAL A C 1
ATOM 586 O O . VAL A 1 76 ? 26.243 -10.209 9.939 1.00 91.38 76 VAL A O 1
ATOM 589 N N . LEU A 1 77 ? 26.087 -10.174 7.702 1.00 84.62 77 LEU A N 1
ATOM 590 C CA . LEU A 1 77 ? 24.640 -10.419 7.666 1.00 84.62 77 LEU A CA 1
ATOM 591 C C . LEU A 1 77 ? 24.272 -11.832 8.137 1.00 84.62 77 LEU A C 1
ATOM 593 O O . LEU A 1 77 ? 23.297 -11.986 8.880 1.00 84.62 77 LEU A O 1
ATOM 597 N N . ALA A 1 78 ? 25.054 -12.846 7.761 1.00 89.75 78 ALA A N 1
ATOM 598 C CA . ALA A 1 78 ? 24.870 -14.214 8.236 1.00 89.75 78 ALA A CA 1
ATOM 599 C C . ALA A 1 78 ? 25.027 -14.302 9.766 1.00 89.75 78 ALA A C 1
ATOM 601 O O . ALA A 1 78 ? 24.161 -14.860 10.444 1.00 89.75 78 ALA A O 1
ATOM 602 N N . ASP A 1 79 ? 26.053 -13.657 10.330 1.00 91.75 79 ASP A N 1
ATOM 603 C CA . ASP A 1 79 ? 26.275 -13.610 11.781 1.00 91.75 79 ASP A CA 1
ATOM 604 C C . ASP A 1 79 ? 25.145 -12.872 12.523 1.00 91.75 79 ASP A C 1
ATOM 606 O O . ASP A 1 79 ? 24.680 -13.325 13.574 1.00 91.75 79 ASP A O 1
ATOM 610 N N . LYS A 1 80 ? 24.644 -11.755 11.972 1.00 82.25 80 LYS A N 1
ATOM 611 C CA . LYS A 1 80 ? 23.466 -11.049 12.518 1.00 82.25 80 LYS A CA 1
ATOM 612 C C . LYS A 1 80 ? 22.212 -11.923 12.485 1.00 82.25 80 LYS A C 1
ATOM 614 O O . LYS A 1 80 ? 21.441 -11.916 13.443 1.00 82.25 80 LYS A O 1
ATOM 619 N N . SER A 1 81 ? 22.012 -12.674 11.405 1.00 82.50 81 SER A N 1
ATOM 620 C CA . SER A 1 81 ? 20.871 -13.582 11.253 1.00 82.50 81 SER A CA 1
ATOM 621 C C . SER A 1 81 ? 20.939 -14.728 12.260 1.00 82.50 81 SER A C 1
ATOM 623 O O . SER A 1 81 ? 19.941 -15.016 12.915 1.00 82.50 81 SER A O 1
ATOM 625 N N . LYS A 1 82 ? 22.127 -15.306 12.477 1.00 92.00 82 LYS A N 1
ATOM 626 C CA . LYS A 1 82 ? 22.354 -16.321 13.513 1.00 92.00 82 LYS A CA 1
ATOM 627 C C . LYS A 1 82 ? 21.997 -15.802 14.910 1.00 92.00 82 LYS A C 1
ATOM 629 O O . LYS A 1 82 ? 21.213 -16.438 15.604 1.00 92.00 82 LYS A O 1
ATOM 634 N N . LYS A 1 83 ? 22.460 -14.599 15.276 1.00 87.62 83 LYS A N 1
ATOM 635 C CA . LYS A 1 83 ? 22.100 -13.960 16.558 1.00 87.62 83 LYS A CA 1
ATOM 636 C C . LYS A 1 83 ? 20.590 -13.749 16.717 1.00 87.62 83 LYS A C 1
ATOM 638 O O . LYS A 1 83 ? 20.069 -13.926 17.812 1.00 87.62 83 LYS A O 1
ATOM 643 N N . ARG A 1 84 ? 19.878 -13.387 15.641 1.00 80.56 84 ARG A N 1
ATOM 644 C CA . ARG A 1 84 ? 18.408 -13.268 15.666 1.00 80.56 84 ARG A CA 1
ATOM 645 C C . ARG A 1 84 ? 17.732 -14.618 15.889 1.00 80.56 84 ARG A C 1
ATOM 647 O O . ARG A 1 84 ? 16.793 -14.683 16.670 1.00 80.56 84 ARG A O 1
ATOM 654 N N . ILE A 1 85 ? 18.203 -15.679 15.235 1.00 85.88 85 ILE A N 1
ATOM 655 C CA . ILE A 1 85 ? 17.677 -17.040 15.429 1.00 85.88 85 ILE A CA 1
ATOM 656 C C . ILE A 1 85 ? 17.873 -17.485 16.882 1.00 85.88 85 ILE A C 1
ATOM 658 O O . ILE A 1 85 ? 16.921 -17.954 17.504 1.00 85.88 85 ILE A O 1
ATOM 662 N N . ASP A 1 86 ? 19.066 -17.278 17.443 1.00 87.44 86 ASP A N 1
ATOM 663 C CA . ASP A 1 86 ? 19.352 -17.595 18.847 1.00 87.44 86 ASP A CA 1
ATOM 664 C C . ASP A 1 86 ? 18.438 -16.797 19.797 1.00 87.44 86 ASP A C 1
ATOM 666 O O . ASP A 1 86 ? 17.884 -17.353 20.744 1.00 87.44 86 ASP A O 1
ATOM 67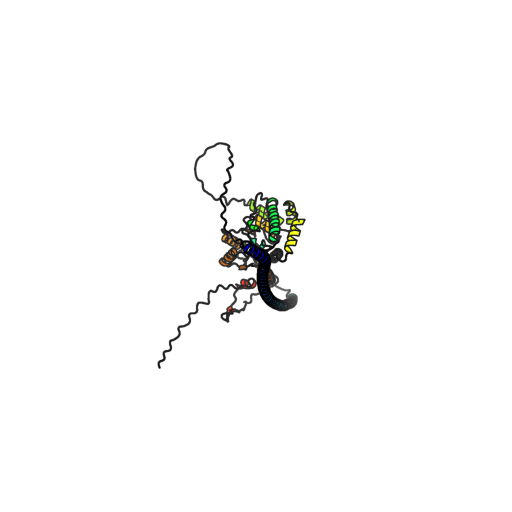0 N N . PHE A 1 87 ? 18.196 -15.516 19.502 1.00 74.00 87 PHE A N 1
ATOM 671 C CA . PHE A 1 87 ? 17.261 -14.679 20.256 1.00 74.00 87 PHE A CA 1
ATOM 672 C C . PHE A 1 87 ? 15.810 -15.190 20.189 1.00 74.00 87 PHE A C 1
ATOM 674 O O . PHE A 1 87 ? 15.152 -15.301 21.223 1.00 74.00 87 PHE A O 1
ATOM 681 N N . TYR A 1 88 ? 15.311 -15.573 19.007 1.00 72.25 88 TYR A N 1
ATOM 682 C CA . TYR A 1 88 ? 13.973 -16.168 18.874 1.00 72.25 88 TYR A CA 1
ATOM 683 C C . TYR A 1 88 ? 13.845 -17.493 19.621 1.00 72.25 88 TYR A C 1
ATOM 685 O O . TYR A 1 88 ? 12.789 -17.783 20.179 1.00 72.25 88 TYR A O 1
ATOM 693 N N . LYS A 1 89 ? 14.915 -18.291 19.669 1.00 84.69 89 LYS A N 1
ATOM 694 C CA . LYS A 1 89 ? 14.927 -19.526 20.451 1.00 84.69 89 LYS A CA 1
ATOM 695 C C . LYS A 1 89 ? 14.730 -19.236 21.943 1.00 84.69 89 LYS A C 1
ATOM 697 O O . LYS A 1 89 ? 13.898 -19.883 22.571 1.00 84.69 89 LYS A O 1
ATOM 702 N N . ILE A 1 90 ? 15.406 -18.214 22.477 1.00 81.06 90 ILE A N 1
ATOM 703 C CA . ILE A 1 90 ? 15.242 -17.770 23.872 1.00 81.06 90 ILE A CA 1
ATOM 704 C C . ILE A 1 90 ? 13.810 -17.275 24.134 1.00 81.06 90 ILE A C 1
ATOM 706 O O . ILE A 1 90 ? 13.216 -17.639 25.148 1.00 81.06 90 ILE A O 1
ATOM 710 N N . LEU A 1 91 ? 13.227 -16.488 23.222 1.00 64.25 91 LEU A N 1
ATOM 711 C CA . LEU A 1 91 ? 11.841 -16.017 23.353 1.00 64.25 91 LEU A CA 1
ATOM 712 C C . LEU A 1 91 ? 10.820 -17.163 23.321 1.00 64.25 91 LEU A C 1
ATOM 714 O O . LEU A 1 91 ? 9.879 -17.174 24.113 1.00 64.25 91 LEU A O 1
ATOM 718 N N . ASN A 1 92 ? 11.013 -18.154 22.450 1.00 73.25 92 ASN A N 1
ATOM 719 C CA . ASN A 1 92 ? 10.142 -19.328 22.384 1.00 73.25 92 ASN A CA 1
ATOM 720 C C . ASN A 1 92 ? 10.248 -20.192 23.649 1.00 73.25 92 ASN A C 1
ATOM 722 O O . ASN A 1 92 ? 9.243 -20.686 24.153 1.00 73.25 92 ASN A O 1
ATOM 726 N N . GLU A 1 93 ? 11.449 -20.345 24.210 1.00 85.25 93 GLU A N 1
ATOM 727 C CA . GLU A 1 93 ? 11.636 -21.028 25.495 1.00 85.25 93 GLU A CA 1
ATOM 728 C C . GLU A 1 93 ? 11.005 -20.242 26.661 1.00 85.25 93 GLU A C 1
ATOM 730 O O . GLU A 1 93 ? 10.448 -20.841 27.585 1.00 85.25 93 GLU A O 1
ATOM 735 N N . GLY A 1 94 ? 11.053 -18.906 26.619 1.00 73.50 94 GLY A N 1
ATOM 736 C CA . GLY A 1 94 ? 10.409 -18.023 27.596 1.00 73.50 94 GLY A CA 1
ATOM 737 C C . GLY A 1 94 ? 8.881 -18.079 27.539 1.00 73.50 94 GLY A C 1
ATOM 738 O O . GLY A 1 94 ? 8.235 -18.292 28.565 1.00 73.50 94 GLY A O 1
ATOM 739 N N . SER A 1 95 ? 8.303 -17.964 26.344 1.00 68.50 95 SER A N 1
ATOM 740 C CA . SER A 1 95 ? 6.853 -18.059 26.131 1.00 68.50 95 SER A CA 1
ATOM 741 C C . SER A 1 95 ? 6.317 -19.447 26.479 1.00 68.50 95 SER A C 1
ATOM 743 O O . SER A 1 95 ? 5.297 -19.545 27.151 1.00 68.50 95 SER A O 1
ATOM 745 N N . ALA A 1 96 ? 7.034 -20.529 26.151 1.00 77.75 96 ALA A N 1
ATOM 746 C CA . ALA A 1 96 ? 6.651 -21.879 26.570 1.00 77.75 96 ALA A CA 1
ATOM 747 C C . ALA A 1 96 ? 6.556 -22.009 28.103 1.00 77.75 96 ALA A C 1
ATOM 749 O O . ALA A 1 96 ? 5.617 -22.622 28.615 1.00 77.75 96 ALA A O 1
ATOM 750 N N . LYS A 1 97 ? 7.481 -21.389 28.850 1.00 80.06 97 LYS A N 1
ATOM 751 C CA . LYS A 1 97 ? 7.421 -21.344 30.322 1.00 80.06 97 LYS A CA 1
ATOM 752 C C . LYS A 1 97 ? 6.238 -20.520 30.830 1.00 80.06 97 LYS A C 1
ATOM 754 O O . LYS A 1 97 ? 5.586 -20.941 31.781 1.00 80.06 97 LYS A O 1
ATOM 759 N N . GLN A 1 98 ? 5.942 -19.381 30.207 1.00 66.25 98 GLN A N 1
ATOM 760 C CA . GLN A 1 98 ? 4.790 -18.548 30.575 1.00 66.25 98 GLN A CA 1
ATOM 761 C C . GLN A 1 98 ? 3.457 -19.251 30.291 1.00 66.25 98 GLN A C 1
ATOM 763 O O . GLN A 1 98 ? 2.580 -19.265 31.150 1.00 66.25 98 GLN A O 1
ATOM 768 N N . VAL A 1 99 ? 3.328 -19.912 29.137 1.00 71.81 99 VAL A N 1
ATOM 769 C CA . VAL A 1 99 ? 2.158 -20.733 28.788 1.00 71.81 99 VAL A CA 1
ATOM 770 C C . VAL A 1 99 ? 1.983 -21.877 29.786 1.00 71.81 99 VAL A C 1
ATOM 772 O O . VAL A 1 99 ? 0.861 -22.149 30.214 1.00 71.81 99 VAL A O 1
ATOM 775 N N . GLN A 1 100 ? 3.074 -22.521 30.213 1.00 78.06 100 GLN A N 1
ATOM 776 C CA . GLN A 1 100 ? 3.005 -23.550 31.249 1.00 78.06 100 GLN A CA 1
ATOM 777 C C . GLN A 1 100 ? 2.552 -22.974 32.601 1.00 78.06 100 GLN A C 1
ATOM 779 O O . GLN A 1 100 ? 1.663 -23.548 33.222 1.00 78.06 100 GLN A O 1
ATOM 784 N N . MET A 1 101 ? 3.070 -21.814 33.022 1.00 72.56 101 MET A N 1
ATOM 785 C CA . MET A 1 101 ? 2.609 -21.136 34.245 1.00 72.56 101 MET A CA 1
ATOM 786 C C . MET A 1 101 ? 1.125 -20.757 34.179 1.00 72.56 101 MET A C 1
ATOM 788 O O . MET A 1 101 ? 0.404 -20.953 35.155 1.00 72.56 101 MET A O 1
ATOM 792 N N . ALA A 1 102 ? 0.652 -20.252 33.037 1.00 62.56 102 ALA A N 1
ATOM 793 C CA . ALA A 1 102 ? -0.757 -19.926 32.830 1.00 62.56 102 ALA A CA 1
ATOM 794 C C . ALA A 1 102 ? -1.643 -21.179 32.905 1.00 62.56 102 ALA A C 1
ATOM 796 O O . ALA A 1 102 ? -2.705 -21.157 33.526 1.00 62.56 102 ALA A O 1
ATOM 797 N N . ARG A 1 103 ? -1.185 -22.300 32.334 1.00 75.88 103 ARG A N 1
ATOM 798 C CA . ARG A 1 103 ? -1.885 -23.589 32.407 1.00 75.88 103 ARG A CA 1
ATOM 799 C C . ARG A 1 103 ? -1.944 -24.125 33.842 1.00 75.88 103 ARG A C 1
ATOM 801 O O . ARG A 1 103 ? -3.007 -24.562 34.283 1.00 75.88 103 ARG A O 1
ATOM 808 N N . ASP A 1 104 ? -0.844 -24.043 34.586 1.00 79.19 104 ASP A N 1
ATOM 809 C CA . ASP A 1 104 ? -0.787 -24.444 35.998 1.00 79.19 104 ASP A CA 1
ATOM 810 C C . ASP A 1 104 ? -1.694 -23.556 36.869 1.00 79.19 104 ASP A C 1
ATOM 812 O O . ASP A 1 104 ? -2.351 -24.042 37.793 1.00 79.19 104 ASP A O 1
ATOM 816 N N . PHE A 1 105 ? -1.773 -22.259 36.558 1.00 71.69 105 PHE A N 1
ATOM 817 C CA . PHE A 1 105 ? -2.664 -21.314 37.229 1.00 71.69 105 PHE A CA 1
ATOM 818 C C . PHE A 1 105 ? -4.142 -21.620 36.955 1.00 71.69 105 PHE A C 1
ATOM 820 O O . PHE A 1 105 ? -4.913 -21.728 37.906 1.00 71.69 105 PHE A O 1
ATOM 827 N N . LEU A 1 106 ? -4.521 -21.851 35.692 1.00 69.69 106 LEU A N 1
ATOM 828 C CA . LEU A 1 106 ? -5.883 -22.246 35.305 1.00 69.69 106 LEU A CA 1
ATOM 829 C C . LEU A 1 106 ? -6.320 -23.554 35.975 1.00 69.69 106 LEU A C 1
ATOM 831 O O . LEU A 1 106 ? -7.451 -23.684 36.442 1.00 69.69 106 LEU A O 1
ATOM 835 N N . THR A 1 107 ? -5.399 -24.513 36.076 1.00 76.50 107 THR A N 1
ATOM 836 C CA . THR A 1 107 ? -5.653 -25.786 36.765 1.00 76.50 107 THR A CA 1
ATOM 837 C C . THR A 1 107 ? -5.884 -25.564 38.265 1.00 76.50 107 THR A C 1
ATOM 839 O O . THR A 1 107 ? -6.712 -26.237 38.875 1.00 76.50 107 THR A O 1
ATOM 842 N N . LYS A 1 108 ? -5.195 -24.592 38.883 1.00 74.12 108 LYS A N 1
ATOM 843 C CA . LYS A 1 108 ? -5.442 -24.207 40.281 1.00 74.12 108 LYS A CA 1
ATOM 844 C C . LYS A 1 108 ? -6.771 -23.477 40.457 1.00 74.12 108 LYS A C 1
ATOM 846 O O . LYS A 1 108 ? -7.476 -23.794 41.406 1.00 74.12 108 LYS A O 1
ATOM 851 N N . SER A 1 109 ? -7.136 -22.544 39.578 1.00 65.31 109 SER A N 1
ATOM 852 C CA . SER A 1 109 ? -8.393 -21.788 39.700 1.00 65.31 109 SER A CA 1
ATOM 853 C C . SER A 1 109 ? -9.635 -22.668 39.522 1.00 65.31 109 SER A C 1
ATOM 855 O O . SER A 1 109 ? -10.583 -22.518 40.287 1.00 65.31 109 SER A O 1
ATOM 857 N N . GLN A 1 110 ? -9.599 -23.663 38.627 1.00 66.56 110 GLN A N 1
ATOM 858 C CA . GLN A 1 110 ? -10.687 -24.648 38.482 1.00 66.56 110 GLN A CA 1
ATOM 859 C C . GLN A 1 110 ? -10.929 -25.472 39.761 1.00 66.56 110 GLN A C 1
ATOM 861 O O . GLN A 1 110 ? -12.063 -25.843 40.070 1.00 66.56 110 GLN A O 1
ATOM 866 N N . ASN A 1 111 ? -9.881 -25.704 40.557 1.00 67.50 111 ASN A N 1
ATOM 867 C CA . ASN A 1 111 ? -10.009 -26.379 41.848 1.00 67.50 111 ASN A CA 1
ATOM 868 C C . ASN A 1 111 ? -10.608 -25.477 42.944 1.00 67.50 111 ASN A C 1
ATOM 870 O O . ASN A 1 111 ? -11.169 -26.004 43.900 1.00 67.50 111 ASN A O 1
ATOM 874 N N . TYR A 1 112 ? -10.528 -24.146 42.815 1.00 56.19 112 TYR A N 1
ATOM 875 C CA . TYR A 1 112 ? -11.135 -23.204 43.767 1.00 56.19 112 TYR A CA 1
ATOM 876 C C . TYR A 1 112 ? -12.621 -22.939 43.472 1.00 56.19 112 TYR A C 1
ATOM 878 O O . TYR A 1 112 ? -13.415 -22.831 44.410 1.00 56.19 112 TYR A O 1
ATOM 886 N N . GLU A 1 113 ? -13.028 -22.908 42.198 1.00 50.44 113 GLU A N 1
ATOM 887 C CA . GLU A 1 113 ? -14.438 -22.708 41.805 1.00 50.44 113 GLU A CA 1
ATOM 888 C C . GLU A 1 113 ? -15.346 -23.876 42.211 1.00 50.44 113 GLU A C 1
ATOM 890 O O . GLU A 1 113 ? -16.531 -23.683 42.467 1.00 50.44 113 GLU A O 1
ATOM 895 N N . SER A 1 114 ? -14.784 -25.073 42.388 1.00 54.88 114 SER A N 1
ATOM 896 C CA . SER A 1 114 ? -15.530 -26.228 42.907 1.00 54.88 114 SER A CA 1
ATOM 897 C C . SER A 1 114 ? -15.910 -26.097 44.394 1.00 54.88 114 SER A C 1
ATOM 899 O O . SER A 1 114 ? -16.664 -26.923 44.902 1.00 54.88 114 SER A O 1
ATOM 901 N N . THR A 1 115 ? -15.410 -25.076 45.105 1.00 54.12 115 THR A N 1
ATOM 902 C CA . THR A 1 115 ? -15.618 -24.897 46.556 1.00 54.12 115 THR A CA 1
ATOM 903 C C . THR A 1 115 ? -16.393 -23.643 46.978 1.00 54.12 115 THR A C 1
ATOM 905 O O . THR A 1 115 ? -16.661 -23.508 48.168 1.00 54.12 115 THR A O 1
ATOM 908 N N . SER A 1 116 ? -16.792 -22.737 46.072 1.00 46.88 116 SER A N 1
ATOM 909 C CA . SER A 1 116 ? -17.440 -21.465 46.469 1.00 46.88 116 SER A CA 1
ATOM 910 C C . SER A 1 116 ? -18.781 -21.167 45.785 1.00 46.88 116 SER A C 1
ATOM 912 O O . SER A 1 116 ? -19.131 -20.004 45.601 1.00 46.88 116 SER A O 1
ATOM 914 N N . ALA A 1 117 ? -19.543 -22.197 45.410 1.00 48.06 117 ALA A N 1
ATOM 915 C CA . ALA A 1 117 ? -20.820 -22.033 44.706 1.00 48.06 117 ALA A CA 1
ATOM 916 C C . ALA A 1 117 ? -21.961 -21.413 45.544 1.00 48.06 117 ALA A C 1
ATOM 918 O O . ALA A 1 117 ? -23.022 -21.142 44.989 1.00 48.06 117 ALA A O 1
ATOM 919 N N . ASP A 1 118 ? -21.757 -21.125 46.832 1.00 47.91 118 ASP A N 1
ATOM 920 C CA . ASP A 1 118 ? -22.775 -20.497 47.672 1.00 47.91 118 ASP A CA 1
ATOM 921 C C . ASP A 1 118 ? -22.352 -19.082 48.092 1.00 47.91 118 ASP A C 1
ATOM 923 O O . ASP A 1 118 ? -21.402 -18.896 48.849 1.00 47.91 118 ASP A O 1
ATOM 927 N N . ALA A 1 119 ? -23.145 -18.110 47.633 1.00 52.16 119 ALA A N 1
ATOM 928 C CA . ALA A 1 119 ? -23.105 -16.669 47.897 1.00 52.16 119 ALA A CA 1
ATOM 929 C C . ALA A 1 119 ? -22.152 -15.841 47.016 1.00 52.16 119 ALA A C 1
ATOM 931 O O . ALA A 1 119 ? -20.943 -15.844 47.207 1.00 52.16 119 ALA A O 1
ATOM 932 N N . ILE A 1 120 ? -22.728 -15.027 46.119 1.00 47.97 120 ILE A N 1
ATOM 933 C CA . ILE A 1 120 ? -22.663 -13.554 46.202 1.00 47.97 120 ILE A CA 1
ATOM 934 C C . ILE A 1 120 ? -23.591 -12.909 45.156 1.00 47.97 120 ILE A C 1
ATOM 936 O O . ILE A 1 120 ? -23.631 -13.271 43.981 1.00 47.97 120 ILE A O 1
ATOM 940 N N . ASP A 1 121 ? -24.339 -11.936 45.668 1.00 44.53 121 ASP A N 1
ATOM 941 C CA . ASP A 1 121 ? -25.317 -11.056 45.039 1.00 44.53 121 ASP A CA 1
ATOM 942 C C . ASP A 1 121 ? -24.657 -10.067 44.052 1.00 44.53 121 ASP A C 1
ATOM 944 O O . ASP A 1 121 ? -23.604 -9.484 44.323 1.00 44.53 121 ASP A O 1
ATOM 948 N N . THR A 1 122 ? -25.254 -9.918 42.869 1.00 45.47 122 THR A N 1
ATOM 949 C CA . THR A 1 122 ? -24.602 -9.438 41.642 1.00 45.47 122 THR A CA 1
ATOM 950 C C . THR A 1 122 ? -24.888 -7.954 41.389 1.00 45.47 122 THR A C 1
ATOM 952 O O . THR A 1 122 ? -25.907 -7.586 40.808 1.00 45.47 122 THR A O 1
ATOM 955 N N . SER A 1 123 ? -23.956 -7.071 41.759 1.00 42.97 123 SER A N 1
ATOM 956 C CA . SER A 1 123 ? -23.922 -5.685 41.265 1.00 42.97 123 SER A CA 1
ATOM 957 C C . SER A 1 123 ? -22.995 -5.595 40.045 1.00 42.97 123 SER A C 1
ATOM 959 O O . SER A 1 123 ? -21.783 -5.421 40.151 1.00 42.97 123 SER A O 1
ATOM 961 N N . HIS A 1 124 ? -23.569 -5.759 38.848 1.00 43.72 124 HIS A N 1
ATOM 962 C CA . HIS A 1 124 ? -22.859 -5.665 37.568 1.00 43.72 124 HIS A CA 1
ATOM 963 C C . HIS A 1 124 ? -22.428 -4.223 37.247 1.00 43.72 124 HIS A C 1
ATOM 965 O O . HIS A 1 124 ? -23.094 -3.485 36.523 1.00 43.72 124 HIS A O 1
ATOM 971 N N . SER A 1 125 ? -21.259 -3.840 37.752 1.00 45.97 125 SER A N 1
ATOM 972 C CA . SER A 1 125 ? -20.443 -2.758 37.201 1.00 45.97 125 SER A CA 1
ATOM 973 C C . SER A 1 125 ? -19.993 -3.157 35.787 1.00 45.97 125 SER A C 1
ATOM 975 O O . SER A 1 125 ? -19.054 -3.937 35.633 1.00 45.97 125 SER A O 1
ATOM 977 N N . GLN A 1 126 ? -20.675 -2.652 34.753 1.00 49.41 126 GLN A N 1
ATOM 978 C CA . GLN A 1 126 ? -20.226 -2.753 33.361 1.00 49.41 126 GLN A CA 1
ATOM 979 C C . GLN A 1 126 ? -18.874 -2.044 33.217 1.00 49.41 126 GLN A C 1
ATOM 981 O O . GLN A 1 126 ? -18.811 -0.825 33.055 1.00 49.41 126 GLN A O 1
ATOM 986 N N . VAL A 1 127 ? -17.788 -2.812 33.278 1.00 54.12 127 VAL A N 1
ATOM 987 C CA . VAL A 1 127 ? -16.471 -2.357 32.834 1.00 54.12 127 VAL A CA 1
ATOM 988 C C . VAL A 1 127 ? -16.609 -2.077 31.340 1.00 54.12 127 VAL A C 1
ATOM 990 O O . VAL A 1 127 ? -16.801 -2.993 30.543 1.00 54.12 127 VAL A O 1
ATOM 993 N N . LYS A 1 128 ? -16.623 -0.797 30.958 1.00 63.78 128 LYS A N 1
ATOM 994 C CA . LYS A 1 128 ? -16.564 -0.413 29.547 1.00 63.78 128 LYS A CA 1
ATOM 995 C C . LYS A 1 128 ? -15.204 -0.867 29.032 1.00 63.78 128 LYS A C 1
ATOM 997 O O . LYS A 1 128 ? -14.199 -0.290 29.428 1.00 63.78 128 LYS A O 1
ATOM 1002 N N . ASN A 1 129 ? -15.182 -1.899 28.193 1.00 71.81 129 ASN A N 1
ATOM 1003 C CA . ASN A 1 129 ? -13.963 -2.310 27.507 1.00 71.81 129 ASN A CA 1
ATOM 1004 C C . ASN A 1 129 ? -13.397 -1.096 26.764 1.00 71.81 129 ASN A C 1
ATOM 1006 O O . ASN A 1 129 ? -14.086 -0.493 25.937 1.00 71.81 129 ASN A O 1
ATOM 1010 N N . GLU A 1 130 ? -12.171 -0.711 27.106 1.00 85.56 130 GLU A N 1
ATOM 1011 C CA . GLU A 1 130 ? -11.484 0.398 26.457 1.00 85.56 130 GLU A CA 1
ATOM 1012 C C . GLU A 1 130 ? -11.240 0.026 24.991 1.00 85.56 130 GLU A C 1
ATOM 1014 O O . GLU A 1 130 ? -10.550 -0.942 24.670 1.00 85.56 130 GLU A O 1
ATOM 1019 N N . GLN A 1 131 ? -11.869 0.767 24.080 1.00 91.12 131 GLN A N 1
ATOM 1020 C CA . GLN A 1 131 ? -11.775 0.507 22.651 1.00 91.12 131 GLN A CA 1
ATOM 1021 C C . GLN A 1 131 ? -10.640 1.342 22.046 1.00 91.12 131 GLN A C 1
ATOM 1023 O O . GLN A 1 131 ? -10.677 2.572 22.087 1.00 91.12 131 GLN A O 1
ATOM 1028 N N . PHE A 1 132 ? -9.645 0.677 21.458 1.00 94.56 132 PHE A N 1
ATOM 1029 C CA . PHE A 1 132 ? -8.601 1.327 20.669 1.00 94.56 132 PHE A CA 1
ATOM 1030 C C . PHE A 1 132 ? -9.109 1.701 19.273 1.00 94.56 132 PHE A C 1
ATOM 1032 O O . PHE A 1 132 ? -9.906 0.980 18.660 1.00 94.56 132 PHE A O 1
ATOM 1039 N N . VAL A 1 133 ? -8.625 2.834 18.765 1.00 96.38 133 VAL A N 1
ATOM 1040 C CA . VAL A 1 133 ? -8.964 3.364 17.441 1.00 96.38 133 VAL A CA 1
ATOM 1041 C C . VAL A 1 133 ? -7.693 3.460 16.605 1.00 96.38 133 VAL A C 1
ATOM 1043 O O . VAL A 1 133 ? -6.819 4.287 16.862 1.00 96.38 133 VAL A O 1
ATOM 1046 N N . PHE A 1 134 ? -7.596 2.622 15.580 1.00 97.31 134 PHE A N 1
ATOM 1047 C CA . PHE A 1 134 ? -6.461 2.572 14.666 1.00 97.31 134 PHE A CA 1
ATOM 1048 C C . PHE A 1 134 ? -6.768 3.423 13.437 1.00 97.31 134 PHE A C 1
ATOM 1050 O O . PHE A 1 134 ? -7.654 3.096 12.647 1.00 97.31 134 PHE A O 1
ATOM 1057 N N . VAL A 1 135 ? -6.051 4.536 13.291 1.00 97.31 135 VAL A N 1
ATOM 1058 C CA . VAL A 1 135 ? -6.243 5.507 12.211 1.00 97.31 135 VAL A CA 1
ATOM 1059 C C . VAL A 1 135 ? -5.217 5.253 11.113 1.00 97.31 135 VAL A C 1
ATOM 1061 O O . VAL A 1 135 ? -4.027 5.511 11.279 1.00 97.31 135 VAL A O 1
ATOM 1064 N N . TRP A 1 136 ? -5.687 4.758 9.977 1.00 97.69 136 TRP A N 1
ATOM 1065 C CA . TRP A 1 136 ? -4.881 4.351 8.835 1.00 97.69 136 TRP A CA 1
ATOM 1066 C C . TRP A 1 136 ? -4.905 5.394 7.731 1.00 97.69 136 TRP A C 1
ATOM 1068 O O . TRP A 1 136 ? -5.969 5.885 7.354 1.00 97.69 136 TRP A O 1
ATOM 1078 N N . ASN A 1 137 ? -3.745 5.660 7.140 1.00 95.69 137 ASN A N 1
ATOM 1079 C CA . ASN A 1 137 ? -3.667 6.480 5.939 1.00 95.69 137 ASN A CA 1
ATOM 1080 C C . ASN A 1 137 ? -3.890 5.634 4.673 1.00 95.69 137 ASN A C 1
ATOM 1082 O O . ASN A 1 137 ? -3.094 4.736 4.379 1.00 95.69 137 ASN A O 1
ATOM 1086 N N . LEU A 1 138 ? -4.953 5.914 3.915 1.00 95.38 138 LEU A N 1
ATOM 1087 C CA . LEU A 1 138 ? -5.369 5.088 2.778 1.00 95.38 138 LEU A CA 1
ATOM 1088 C C . LEU A 1 138 ? -4.294 5.004 1.698 1.00 95.38 138 LEU A C 1
ATOM 1090 O O . LEU A 1 138 ? -4.086 3.934 1.137 1.00 95.38 138 LEU A O 1
ATOM 1094 N N . GLU A 1 139 ? -3.590 6.097 1.417 1.00 93.81 139 GLU A N 1
ATOM 1095 C CA . GLU A 1 139 ? -2.545 6.149 0.392 1.00 93.81 139 GLU A CA 1
ATOM 1096 C C . GLU A 1 139 ? -1.386 5.204 0.742 1.00 93.81 139 GLU A C 1
ATOM 1098 O O . GLU A 1 139 ? -0.801 4.581 -0.146 1.00 93.81 139 GLU A O 1
ATOM 1103 N N . ASN A 1 140 ? -1.095 5.019 2.036 1.00 92.19 140 ASN A N 1
ATOM 1104 C CA . ASN A 1 140 ? -0.117 4.027 2.483 1.00 92.19 140 ASN A CA 1
ATOM 1105 C C . ASN A 1 140 ? -0.641 2.603 2.303 1.00 92.19 140 ASN A C 1
ATOM 1107 O O . ASN A 1 140 ? 0.060 1.769 1.741 1.00 92.19 140 ASN A O 1
ATOM 1111 N N . VAL A 1 141 ? -1.889 2.349 2.701 1.00 91.38 141 VAL A N 1
ATOM 1112 C CA . VAL A 1 141 ? -2.542 1.040 2.529 1.00 91.38 141 VAL A CA 1
ATOM 1113 C C . VAL A 1 141 ? -2.646 0.652 1.044 1.00 91.38 141 VAL A C 1
ATOM 1115 O O . VAL A 1 141 ? -2.486 -0.513 0.685 1.00 91.38 141 VAL A O 1
ATOM 1118 N N . CYS A 1 142 ? -2.868 1.630 0.162 1.00 88.81 142 CYS A N 1
ATOM 1119 C CA . CYS A 1 142 ? -2.971 1.444 -1.287 1.00 88.81 142 CYS A CA 1
ATOM 1120 C C . CYS A 1 142 ? -1.611 1.335 -1.993 1.00 88.81 142 CYS A C 1
ATOM 1122 O O . CYS A 1 142 ? -1.575 0.950 -3.164 1.00 88.81 142 CYS A O 1
ATOM 1124 N N . SER A 1 143 ? -0.501 1.634 -1.311 1.00 89.06 143 SER A N 1
ATOM 1125 C CA . SER A 1 143 ? 0.863 1.469 -1.832 1.00 89.06 143 SER A CA 1
ATOM 1126 C C . SER A 1 143 ? 1.299 0.003 -1.714 1.00 89.06 143 SER A C 1
ATOM 1128 O O . SER A 1 143 ? 2.199 -0.355 -0.959 1.00 89.06 143 SER A O 1
ATOM 1130 N N . ILE A 1 144 ? 0.584 -0.865 -2.435 1.00 85.25 144 ILE A N 1
ATOM 1131 C CA . ILE A 1 144 ? 0.670 -2.328 -2.306 1.00 85.25 144 ILE A CA 1
ATOM 1132 C C . ILE A 1 144 ? 2.031 -2.861 -2.726 1.00 85.25 144 ILE A C 1
ATOM 1134 O O . ILE A 1 144 ? 2.533 -3.791 -2.099 1.00 85.25 144 ILE A O 1
ATOM 1138 N N . LEU A 1 145 ? 2.588 -2.289 -3.791 1.00 88.31 145 LEU A N 1
ATOM 1139 C CA . LEU A 1 145 ? 3.879 -2.654 -4.353 1.00 88.31 145 LEU A CA 1
ATOM 1140 C C . LEU A 1 145 ? 4.875 -1.515 -4.120 1.00 88.31 145 LEU A C 1
ATOM 1142 O O . LEU A 1 145 ? 4.478 -0.346 -4.158 1.00 88.31 145 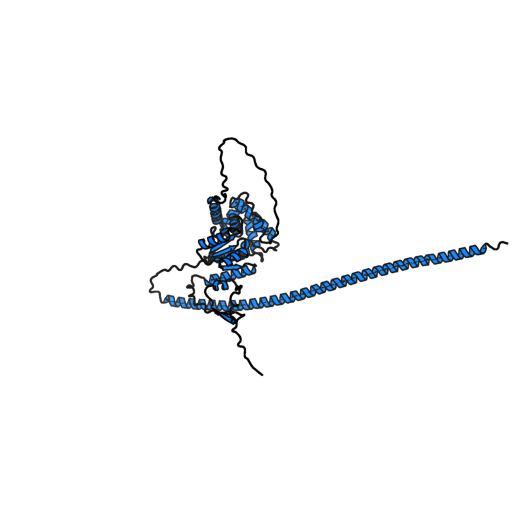LEU A O 1
ATOM 1146 N N . PRO A 1 146 ? 6.167 -1.826 -3.923 1.00 86.88 146 PRO A N 1
ATOM 1147 C CA . PRO A 1 146 ? 7.188 -0.800 -3.815 1.00 86.88 146 PRO A CA 1
ATOM 1148 C C . PRO A 1 146 ? 7.277 0.020 -5.118 1.00 86.88 146 PRO A C 1
ATOM 1150 O O . PRO A 1 146 ? 7.064 -0.535 -6.201 1.00 86.88 146 PRO A O 1
ATOM 1153 N N . PRO A 1 147 ? 7.670 1.308 -5.044 1.00 86.38 147 PRO A N 1
ATOM 1154 C CA . PRO A 1 147 ? 7.822 2.202 -6.202 1.00 86.38 147 PRO A CA 1
ATOM 1155 C C . PRO A 1 147 ? 8.632 1.620 -7.369 1.00 86.38 147 PRO A C 1
ATOM 1157 O O . PRO A 1 147 ? 8.380 1.935 -8.527 1.00 86.38 147 PRO A O 1
ATOM 1160 N N . ASN A 1 148 ? 9.592 0.747 -7.058 1.00 88.25 148 ASN A N 1
ATOM 1161 C CA . ASN A 1 148 ? 10.526 0.163 -8.018 1.00 88.25 148 ASN A CA 1
ATOM 1162 C C . ASN A 1 148 ? 10.074 -1.205 -8.568 1.00 88.25 148 ASN A C 1
ATOM 1164 O O . ASN A 1 148 ? 10.839 -1.844 -9.289 1.00 88.25 148 ASN A O 1
ATOM 1168 N N . SER A 1 149 ? 8.879 -1.693 -8.215 1.00 90.00 149 SER A N 1
ATOM 1169 C CA . SER A 1 149 ? 8.380 -2.981 -8.715 1.00 90.00 149 SER A CA 1
ATOM 1170 C C . SER A 1 149 ? 8.094 -2.906 -10.216 1.00 90.00 149 SER A C 1
ATOM 1172 O O . SER A 1 149 ? 7.356 -2.039 -10.687 1.00 90.00 149 SER A O 1
ATOM 1174 N N . SER A 1 150 ? 8.606 -3.876 -10.976 1.00 91.31 150 SER A N 1
ATOM 1175 C CA . SER A 1 150 ? 8.304 -4.026 -12.407 1.00 91.31 150 SER A CA 1
ATOM 1176 C C . SER A 1 150 ? 6.818 -4.304 -12.668 1.00 91.31 150 SER A C 1
ATOM 1178 O O . SER A 1 150 ? 6.313 -4.038 -13.760 1.00 91.31 150 SER A O 1
ATOM 1180 N N . HIS A 1 151 ? 6.089 -4.795 -11.662 1.00 90.81 151 HIS A N 1
ATOM 1181 C CA . HIS A 1 151 ? 4.657 -5.065 -11.742 1.00 90.81 151 HIS A CA 1
ATOM 1182 C C . HIS A 1 151 ? 3.794 -3.826 -11.477 1.00 90.81 151 HIS A C 1
ATOM 1184 O O . HIS A 1 151 ? 2.613 -3.835 -11.839 1.00 90.81 151 HIS A O 1
ATOM 1190 N N . LEU A 1 152 ? 4.360 -2.756 -10.901 1.00 90.75 152 LEU A N 1
ATOM 1191 C CA . LEU A 1 152 ? 3.616 -1.583 -10.434 1.00 90.75 152 LEU A CA 1
ATOM 1192 C C . LEU A 1 152 ? 2.797 -0.924 -11.546 1.00 90.75 152 LEU A C 1
ATOM 1194 O O . LEU A 1 152 ? 1.623 -0.628 -11.348 1.00 90.75 152 LEU A O 1
ATOM 1198 N N . GLN A 1 153 ? 3.377 -0.737 -12.734 1.00 91.69 153 GLN A N 1
ATOM 1199 C CA . GLN A 1 153 ? 2.688 -0.058 -13.835 1.00 91.69 153 GLN A CA 1
ATOM 1200 C C . GLN A 1 153 ? 1.506 -0.880 -14.370 1.00 91.69 153 GLN A C 1
ATOM 1202 O O . GLN A 1 153 ? 0.407 -0.354 -14.565 1.00 91.69 153 GLN A O 1
ATOM 1207 N N . MET A 1 154 ? 1.712 -2.182 -14.596 1.00 91.81 154 MET A N 1
ATOM 1208 C CA . MET A 1 154 ? 0.658 -3.080 -15.078 1.00 91.81 154 MET A CA 1
ATOM 1209 C C . MET A 1 154 ? -0.467 -3.206 -14.044 1.00 91.81 154 MET A C 1
ATOM 1211 O O . MET A 1 154 ? -1.646 -3.119 -14.396 1.00 91.81 154 MET A O 1
ATOM 1215 N N . PHE A 1 155 ? -0.095 -3.357 -12.772 1.00 92.25 155 PHE A N 1
ATOM 1216 C CA . PHE A 1 155 ? -1.021 -3.413 -11.648 1.00 92.25 155 PHE A CA 1
ATOM 1217 C C . PHE A 1 155 ? -1.823 -2.123 -11.503 1.00 92.25 155 PHE A C 1
ATOM 1219 O O . PHE A 1 155 ? -3.054 -2.163 -11.515 1.00 92.25 155 PHE A O 1
ATOM 1226 N N . GLY A 1 156 ? -1.140 -0.980 -11.458 1.00 91.31 156 GLY A N 1
ATOM 1227 C CA . GLY A 1 156 ? -1.754 0.337 -11.324 1.00 91.31 156 GLY A CA 1
ATOM 1228 C C . GLY A 1 156 ? -2.762 0.619 -12.434 1.00 91.31 156 GLY A C 1
ATOM 1229 O O . GLY A 1 156 ? -3.873 1.061 -12.151 1.00 91.31 156 GLY A O 1
ATOM 1230 N N . ASN A 1 157 ? -2.444 0.274 -13.686 1.00 93.62 157 ASN A N 1
ATOM 1231 C CA . ASN A 1 157 ? -3.369 0.446 -14.809 1.00 93.62 157 ASN A CA 1
ATOM 1232 C C . ASN A 1 157 ? -4.635 -0.411 -14.668 1.00 93.62 157 ASN A C 1
ATOM 1234 O O . ASN A 1 157 ? -5.742 0.086 -14.892 1.00 93.62 157 ASN A O 1
ATOM 1238 N N . LYS A 1 158 ? -4.489 -1.684 -14.278 1.00 95.06 158 LYS A N 1
ATOM 1239 C CA . LYS A 1 158 ? -5.630 -2.594 -14.099 1.00 95.06 158 LYS A CA 1
ATOM 1240 C C . LYS A 1 158 ? -6.498 -2.187 -12.904 1.00 95.06 158 LYS A C 1
ATOM 1242 O O . LYS A 1 158 ? -7.723 -2.214 -13.011 1.00 95.06 158 LYS A O 1
ATOM 1247 N N . MET A 1 159 ? -5.888 -1.748 -11.801 1.00 94.38 159 MET A N 1
ATOM 1248 C CA . MET A 1 159 ? -6.610 -1.219 -10.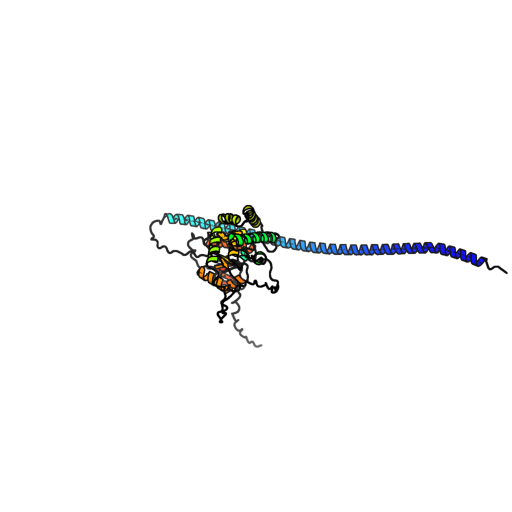638 1.00 94.38 159 MET A CA 1
ATOM 1249 C C . MET A 1 159 ? -7.319 0.099 -10.953 1.00 94.38 159 MET A C 1
ATOM 1251 O O . MET A 1 159 ? -8.469 0.277 -10.560 1.00 94.38 159 MET A O 1
ATOM 1255 N N . LEU A 1 160 ? -6.684 0.998 -11.710 1.00 93.69 160 LEU A N 1
ATOM 1256 C CA . LEU A 1 160 ? -7.294 2.258 -12.135 1.00 93.69 160 LEU A CA 1
ATOM 1257 C C . LEU A 1 160 ? -8.509 2.019 -13.041 1.00 93.69 160 LEU A C 1
ATOM 1259 O O . LEU A 1 160 ? -9.526 2.691 -12.877 1.00 93.69 160 LEU A O 1
ATOM 1263 N N . ASP A 1 161 ? -8.429 1.079 -13.988 1.00 95.31 161 ASP A N 1
ATOM 1264 C CA . ASP A 1 161 ? -9.574 0.703 -14.832 1.00 95.31 161 ASP A CA 1
ATOM 1265 C C . ASP A 1 161 ? -10.714 0.101 -13.996 1.00 95.31 161 ASP A C 1
ATOM 1267 O O . ASP A 1 161 ? -11.872 0.507 -14.140 1.00 95.31 161 ASP A O 1
ATOM 1271 N N . ALA A 1 162 ? -10.387 -0.800 -13.063 1.00 96.00 162 ALA A N 1
ATOM 1272 C CA . ALA A 1 162 ? -11.361 -1.365 -12.134 1.00 96.00 162 ALA A CA 1
ATOM 1273 C C . ALA A 1 162 ? -12.045 -0.279 -11.294 1.00 96.00 162 ALA A C 1
ATOM 1275 O O . ALA A 1 162 ? -13.274 -0.238 -11.216 1.00 96.00 162 ALA A O 1
ATOM 1276 N N . LEU A 1 163 ? -11.269 0.654 -10.742 1.00 95.69 163 LEU A N 1
ATOM 1277 C CA . LEU A 1 163 ? -11.778 1.772 -9.956 1.00 95.69 163 LEU A CA 1
ATOM 1278 C C . LEU A 1 163 ? -12.657 2.705 -10.793 1.00 95.69 163 LEU A C 1
ATOM 1280 O O . LEU A 1 163 ? -13.752 3.057 -10.364 1.00 95.69 163 LEU A O 1
ATOM 1284 N N . LYS A 1 164 ? -12.241 3.059 -12.014 1.00 95.19 164 LYS A N 1
ATOM 1285 C CA . LYS A 1 164 ? -13.045 3.882 -12.937 1.00 95.19 164 LYS A CA 1
ATOM 1286 C C . LYS A 1 164 ? -14.394 3.241 -13.245 1.00 95.19 164 LYS A C 1
ATOM 1288 O O . LYS A 1 164 ? -15.424 3.920 -13.192 1.00 95.19 164 LYS A O 1
ATOM 1293 N N . LYS A 1 165 ? -14.408 1.939 -13.540 1.00 95.88 165 LYS A N 1
ATOM 1294 C CA . LYS A 1 165 ? -15.640 1.177 -13.791 1.00 95.88 165 LYS A CA 1
ATOM 1295 C C . LYS A 1 165 ? -16.516 1.103 -12.543 1.00 95.88 165 LYS A C 1
ATOM 1297 O O . LYS A 1 165 ? -17.722 1.320 -12.642 1.00 95.88 165 LYS A O 1
ATOM 1302 N N . LEU A 1 166 ? -15.924 0.880 -11.373 1.00 95.81 166 LEU A N 1
ATOM 1303 C CA . LEU A 1 166 ? -16.639 0.849 -10.099 1.00 95.81 166 LEU A CA 1
ATOM 1304 C C . LEU A 1 166 ? -17.272 2.207 -9.759 1.00 95.81 166 LEU A C 1
ATOM 1306 O O . LEU A 1 166 ? -18.435 2.264 -9.368 1.00 95.81 166 LEU A O 1
ATOM 1310 N N . LEU A 1 167 ? -16.555 3.310 -9.968 1.00 94.50 167 LEU A N 1
ATOM 1311 C CA . LEU A 1 167 ? -17.076 4.660 -9.743 1.00 94.50 167 LEU A CA 1
ATOM 1312 C C . LEU A 1 167 ? -18.192 5.013 -10.732 1.00 94.50 167 LEU A C 1
ATOM 1314 O O . LEU A 1 167 ? -19.232 5.532 -10.329 1.00 94.50 167 LEU A O 1
ATOM 1318 N N . THR A 1 168 ? -18.014 4.672 -12.009 1.00 94.44 168 THR A N 1
ATOM 1319 C CA . THR A 1 168 ? -18.982 5.000 -13.066 1.00 94.44 168 THR A CA 1
ATOM 1320 C C . THR A 1 168 ? -20.261 4.174 -12.952 1.00 94.44 168 THR A C 1
ATOM 1322 O O . THR A 1 168 ? -21.361 4.723 -13.003 1.00 94.44 168 THR A O 1
ATOM 1325 N N . PHE A 1 169 ? -20.129 2.851 -12.826 1.00 95.00 169 PHE A N 1
ATOM 1326 C CA . PHE A 1 169 ? -21.256 1.918 -12.885 1.00 95.00 169 PHE A CA 1
ATOM 1327 C C . PHE A 1 169 ? -21.774 1.509 -11.506 1.00 95.00 169 PHE A C 1
ATOM 1329 O O . PHE A 1 169 ? -22.956 1.221 -11.376 1.00 95.00 169 PHE A O 1
ATOM 1336 N N . GLY A 1 170 ? -20.910 1.471 -10.490 1.00 93.44 170 GLY A N 1
ATOM 1337 C CA . GLY A 1 170 ? -21.304 1.157 -9.117 1.00 93.44 170 GLY A CA 1
ATOM 1338 C C . GLY A 1 170 ? -21.862 2.387 -8.411 1.00 93.44 170 GLY A C 1
ATOM 1339 O O . GLY A 1 170 ? -23.056 2.465 -8.140 1.00 93.44 170 GLY A O 1
ATOM 1340 N N . PHE A 1 171 ? -21.015 3.390 -8.183 1.00 93.75 171 PHE A N 1
ATOM 1341 C CA . PHE A 1 171 ? -21.410 4.615 -7.475 1.00 93.75 171 PHE A CA 1
ATOM 1342 C C . PHE A 1 171 ? -22.241 5.595 -8.326 1.00 93.75 171 PHE A C 1
ATOM 1344 O O . PHE A 1 171 ? -22.710 6.607 -7.809 1.00 93.75 171 PHE A O 1
ATOM 1351 N N . GLY A 1 172 ? -22.442 5.314 -9.619 1.00 92.94 172 GLY A N 1
ATOM 1352 C CA . GLY A 1 172 ? -23.245 6.147 -10.522 1.00 92.94 172 GLY A CA 1
ATOM 1353 C C . GLY A 1 172 ? -22.593 7.485 -10.889 1.00 92.94 172 GLY A C 1
ATOM 1354 O O . GLY A 1 172 ? -23.273 8.399 -11.357 1.00 92.94 172 GLY A O 1
ATOM 1355 N N . LEU A 1 173 ? -21.281 7.615 -10.689 1.00 89.69 173 LEU A N 1
ATOM 1356 C CA . LEU A 1 173 ? -20.529 8.845 -10.905 1.00 89.69 173 LEU A CA 1
ATOM 1357 C C . LEU A 1 173 ? -20.035 8.928 -12.356 1.00 89.69 173 LEU A C 1
ATOM 1359 O O . LEU A 1 173 ? -18.882 8.624 -12.668 1.00 89.69 173 LEU A O 1
ATOM 1363 N N . LYS A 1 174 ? -20.924 9.325 -13.273 1.00 86.56 174 LYS A N 1
ATOM 1364 C CA . LYS A 1 174 ? -20.570 9.528 -14.689 1.00 86.56 174 LYS A CA 1
ATOM 1365 C C . LYS A 1 174 ? -19.606 10.706 -14.845 1.00 86.56 174 LYS A C 1
ATOM 1367 O O . LYS A 1 174 ? -19.830 11.764 -14.269 1.00 86.56 174 LYS A O 1
ATOM 1372 N N . GLY A 1 175 ? -18.559 10.530 -15.652 1.00 75.62 175 GLY A N 1
ATOM 1373 C CA . GLY A 1 175 ? -17.617 11.609 -15.978 1.00 75.62 175 GLY A CA 1
ATOM 1374 C C . GLY A 1 175 ? -16.725 12.047 -14.816 1.00 75.62 175 GLY A C 1
ATOM 1375 O O . GLY A 1 175 ? -16.067 13.076 -14.910 1.00 75.62 175 GLY A O 1
ATOM 1376 N N . CYS A 1 176 ? -16.679 11.283 -13.720 1.00 66.94 176 CYS A N 1
ATOM 1377 C CA . CYS A 1 176 ? -15.661 11.503 -12.707 1.00 66.94 176 CYS A CA 1
ATOM 1378 C C . CYS A 1 176 ? -14.308 11.098 -13.286 1.00 66.94 176 CYS A C 1
ATOM 1380 O O . CYS A 1 176 ? -13.979 9.912 -13.351 1.00 66.94 176 CYS A O 1
ATOM 1382 N N . GLU A 1 177 ? -13.528 12.092 -13.709 1.00 60.84 177 GLU A N 1
ATOM 1383 C CA . GLU A 1 177 ? -12.097 11.912 -13.903 1.00 60.84 177 GLU A CA 1
ATOM 1384 C C . GLU A 1 177 ? -11.531 11.409 -12.575 1.00 60.84 177 GLU A C 1
ATOM 1386 O O . GLU A 1 177 ? -11.577 12.085 -11.547 1.00 60.84 177 GLU A O 1
ATOM 1391 N N . VAL A 1 178 ? -11.136 10.138 -12.570 1.00 61.94 178 VAL A N 1
ATOM 1392 C CA . VAL A 1 178 ? -10.355 9.572 -11.479 1.00 61.94 178 VAL A CA 1
ATOM 1393 C C . VAL A 1 178 ? -8.981 10.178 -11.637 1.00 61.94 178 VAL A C 1
ATOM 1395 O O . VAL A 1 178 ? -8.305 9.874 -12.627 1.00 61.94 178 VAL A O 1
ATOM 1398 N N . ASP A 1 179 ? -8.627 11.058 -10.706 1.00 54.47 179 ASP A N 1
ATOM 1399 C CA . ASP A 1 179 ? -7.322 11.697 -10.671 1.00 54.47 179 ASP A CA 1
ATOM 1400 C C . ASP A 1 179 ? -6.253 10.604 -10.724 1.00 54.47 179 ASP A C 1
ATOM 1402 O O . ASP A 1 179 ? -6.138 9.779 -9.812 1.00 54.47 179 ASP A O 1
ATOM 1406 N N . ARG A 1 180 ? -5.513 10.543 -11.839 1.00 51.31 180 ARG A N 1
ATOM 1407 C CA . ARG A 1 180 ? -4.453 9.537 -12.040 1.00 51.31 180 ARG A CA 1
ATOM 1408 C C . ARG A 1 180 ? -3.413 9.616 -10.923 1.00 51.31 180 ARG A C 1
ATOM 1410 O O . ARG A 1 180 ? -2.864 8.588 -10.535 1.00 51.31 180 ARG A O 1
ATOM 1417 N N . ASN A 1 181 ? -3.244 10.811 -10.370 1.00 45.38 181 ASN A N 1
ATOM 1418 C CA . ASN A 1 181 ? -2.311 11.166 -9.317 1.00 45.38 181 ASN A CA 1
ATOM 1419 C C . ASN A 1 181 ? -2.409 10.255 -8.080 1.00 45.38 181 ASN A C 1
ATOM 1421 O O . ASN A 1 181 ? -1.383 9.892 -7.518 1.00 45.38 181 ASN A O 1
ATOM 1425 N N . ILE A 1 182 ? -3.597 9.752 -7.727 1.00 48.16 182 ILE A N 1
ATOM 1426 C CA . ILE A 1 182 ? -3.787 8.891 -6.542 1.00 48.16 182 ILE A CA 1
ATOM 1427 C C . ILE A 1 1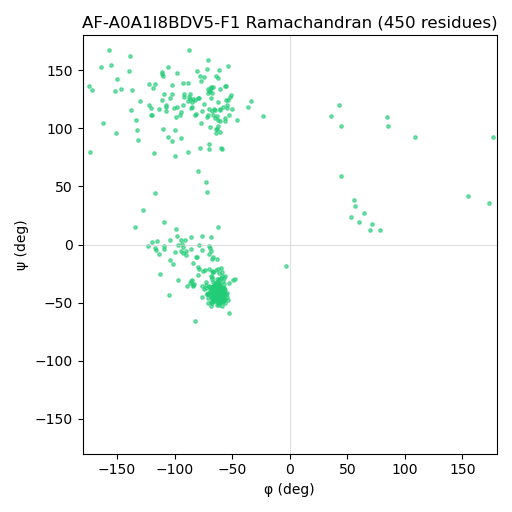82 ? -3.096 7.518 -6.685 1.00 48.16 182 ILE A C 1
ATOM 1429 O O . ILE A 1 182 ? -2.678 6.935 -5.688 1.00 48.16 182 ILE A O 1
ATOM 1433 N N . LEU A 1 183 ? -2.953 6.994 -7.908 1.00 41.06 183 LEU A N 1
ATOM 1434 C CA . LEU A 1 183 ? -2.339 5.679 -8.157 1.00 41.06 183 LEU A CA 1
ATOM 1435 C C . LEU A 1 183 ? -0.885 5.757 -8.643 1.00 41.06 183 LEU A C 1
ATOM 1437 O O . LEU A 1 183 ? -0.189 4.746 -8.595 1.00 41.06 183 LEU A O 1
ATOM 1441 N N . THR A 1 184 ? -0.427 6.920 -9.115 1.00 40.28 184 THR A N 1
ATOM 1442 C CA . THR A 1 184 ? 0.932 7.090 -9.661 1.00 40.28 184 THR A CA 1
ATOM 1443 C C . THR A 1 184 ? 1.852 7.978 -8.820 1.00 40.28 184 THR A C 1
ATOM 1445 O O . THR A 1 184 ? 3.063 7.794 -8.894 1.00 40.28 184 THR A O 1
ATOM 1448 N N . GLU A 1 185 ? 1.339 8.913 -8.010 1.00 34.62 185 GLU A N 1
ATOM 1449 C CA . GLU A 1 185 ? 2.186 9.879 -7.278 1.00 34.62 185 GLU A CA 1
ATOM 1450 C C . GLU A 1 185 ? 2.639 9.416 -5.885 1.00 34.62 185 GLU A C 1
ATOM 1452 O O . GLU A 1 185 ? 3.518 10.046 -5.303 1.00 34.62 185 GLU A O 1
ATOM 1457 N N . SER A 1 186 ? 2.178 8.270 -5.366 1.00 38.56 186 SER A N 1
ATOM 1458 C CA . SER A 1 186 ? 2.752 7.702 -4.130 1.00 38.56 186 SER A CA 1
ATOM 1459 C C . SER A 1 186 ? 4.183 7.150 -4.303 1.00 38.56 186 SER A C 1
ATOM 1461 O O . SER A 1 186 ? 4.796 6.719 -3.328 1.00 38.56 186 SER A O 1
ATOM 1463 N N . ALA A 1 187 ? 4.745 7.211 -5.519 1.00 32.81 187 ALA A N 1
ATOM 1464 C CA . ALA A 1 187 ? 6.086 6.738 -5.870 1.00 32.81 187 ALA A CA 1
ATOM 1465 C C . ALA A 1 187 ? 7.090 7.838 -6.284 1.00 32.81 187 ALA A C 1
ATOM 1467 O O . ALA A 1 187 ? 8.275 7.533 -6.411 1.00 32.81 187 ALA A O 1
ATOM 1468 N N . PHE A 1 188 ? 6.681 9.101 -6.472 1.00 28.09 188 PHE A N 1
ATOM 1469 C CA . PHE A 1 188 ? 7.590 10.162 -6.933 1.00 28.09 188 PHE A CA 1
ATOM 1470 C C . PHE A 1 188 ? 7.375 11.485 -6.187 1.00 28.09 188 PHE A C 1
ATOM 1472 O O . PHE A 1 188 ? 6.335 12.126 -6.297 1.00 28.09 188 PHE A O 1
ATOM 1479 N N . GLN A 1 189 ? 8.399 11.914 -5.444 1.00 30.23 189 GLN A N 1
ATOM 1480 C CA . GLN A 1 189 ? 8.487 13.263 -4.885 1.00 30.23 189 GLN A CA 1
ATOM 1481 C C . GLN A 1 189 ? 8.751 14.304 -5.987 1.00 30.23 189 GLN A C 1
ATOM 1483 O O . GLN A 1 189 ? 9.654 14.135 -6.800 1.00 30.23 189 GLN A O 1
ATOM 1488 N N . TYR A 1 190 ? 7.974 15.390 -5.921 1.00 32.69 190 TYR A N 1
ATOM 1489 C CA . TYR A 1 190 ? 8.205 16.760 -6.400 1.00 32.69 190 TYR A CA 1
ATOM 1490 C C . TYR A 1 190 ? 8.977 16.973 -7.716 1.00 32.69 190 TYR A C 1
ATOM 1492 O O . TYR A 1 190 ? 10.205 16.958 -7.755 1.00 32.69 190 TYR A O 1
ATOM 1500 N N . SER A 1 191 ? 8.258 17.441 -8.742 1.00 23.84 191 SER A N 1
ATOM 1501 C CA . SER A 1 191 ? 8.807 18.451 -9.652 1.00 23.84 191 SER A CA 1
ATOM 1502 C C . SER A 1 191 ? 7.758 19.522 -9.957 1.00 23.84 191 SER A C 1
ATOM 1504 O O . SER A 1 191 ? 6.593 19.223 -10.210 1.00 23.84 191 SER A O 1
ATOM 1506 N N . VAL A 1 192 ? 8.186 20.778 -9.859 1.00 39.97 192 VAL A N 1
ATOM 1507 C CA . VAL A 1 192 ? 7.407 21.994 -10.103 1.00 39.97 192 VAL A CA 1
ATOM 1508 C C . VAL A 1 192 ? 7.087 22.097 -11.595 1.00 39.97 192 VAL A C 1
ATOM 1510 O O . VAL A 1 192 ? 7.998 22.096 -12.417 1.00 39.97 192 VAL A O 1
ATOM 1513 N N . GLY A 1 193 ? 5.808 22.236 -11.944 1.00 28.84 193 GLY A N 1
ATOM 1514 C CA . GLY A 1 193 ? 5.369 22.423 -13.326 1.00 28.84 193 GLY A CA 1
ATOM 1515 C C . GLY A 1 193 ? 4.079 23.227 -13.408 1.00 28.84 193 GLY A C 1
ATOM 1516 O O . GLY A 1 193 ? 2.991 22.688 -13.258 1.00 28.84 193 GLY A O 1
ATOM 1517 N N . SER A 1 194 ? 4.234 24.531 -13.632 1.00 37.12 194 SER A N 1
ATOM 1518 C CA . SER A 1 194 ? 3.177 25.501 -13.930 1.00 37.12 194 SER A CA 1
ATOM 1519 C C . SER A 1 194 ? 2.299 25.025 -15.094 1.00 37.12 194 SER A C 1
ATOM 1521 O O . SER A 1 194 ? 2.829 24.719 -16.162 1.00 37.12 194 SER A O 1
ATOM 1523 N N . SER A 1 195 ? 0.976 24.979 -14.905 1.00 27.03 195 SER A N 1
ATOM 1524 C CA . SER A 1 195 ? 0.029 24.676 -15.981 1.00 27.03 195 SER A CA 1
ATOM 1525 C C . SER A 1 195 ? -0.788 25.913 -16.334 1.00 27.03 195 SER A C 1
ATOM 1527 O O . SER A 1 195 ? -1.399 26.562 -15.483 1.00 27.03 195 SER A O 1
ATOM 1529 N N . SER A 1 196 ? -0.713 26.246 -17.616 1.00 29.62 196 SER A N 1
ATOM 1530 C CA . SER A 1 196 ? -1.291 27.396 -18.284 1.00 29.62 196 SER A CA 1
ATOM 1531 C C . SER A 1 196 ? -2.810 27.299 -18.423 1.00 29.62 196 SER A C 1
ATOM 1533 O O . SER A 1 196 ? -3.414 26.234 -18.534 1.00 29.62 196 SER A O 1
ATOM 1535 N N . THR A 1 197 ? -3.426 28.474 -18.450 1.00 36.62 197 THR A N 1
ATOM 1536 C CA . THR A 1 197 ? -4.840 28.731 -18.707 1.00 36.62 197 THR A CA 1
ATOM 1537 C C . THR A 1 197 ? -5.268 28.244 -20.096 1.00 36.62 197 THR A C 1
ATOM 1539 O O . THR A 1 197 ? -4.839 28.789 -21.112 1.00 36.62 197 THR A O 1
ATOM 1542 N N . MET A 1 198 ? -6.186 27.274 -20.158 1.00 27.02 198 MET A N 1
ATOM 1543 C CA . MET A 1 198 ? -6.989 27.026 -21.361 1.00 27.02 198 MET A CA 1
ATOM 1544 C C . MET A 1 198 ? -8.432 27.486 -21.146 1.00 27.02 198 MET A C 1
ATOM 1546 O O . MET A 1 198 ? -9.169 26.953 -20.321 1.00 27.02 198 MET A O 1
ATOM 1550 N N . ASN A 1 199 ? -8.807 28.500 -21.924 1.00 32.66 199 ASN A N 1
ATOM 1551 C CA . ASN A 1 199 ? -10.164 29.007 -22.076 1.00 32.66 199 ASN A CA 1
ATOM 1552 C C . ASN A 1 199 ? -11.035 27.990 -22.832 1.00 32.66 199 ASN A C 1
ATOM 1554 O O . ASN A 1 199 ? -10.653 27.531 -23.909 1.00 32.66 199 ASN A O 1
ATOM 1558 N N . LEU A 1 200 ? -12.232 27.710 -22.314 1.00 29.88 200 LEU A N 1
ATOM 1559 C CA . LEU A 1 200 ? -13.317 27.051 -23.050 1.00 29.88 200 LEU A CA 1
ATOM 1560 C C . LEU A 1 200 ? -14.313 28.103 -23.581 1.00 29.88 200 LEU A C 1
ATOM 1562 O O . LEU A 1 200 ? -14.504 29.136 -22.934 1.00 29.88 200 LEU A O 1
ATOM 1566 N N . PRO A 1 201 ? -14.953 27.872 -24.744 1.00 32.09 201 PRO A N 1
ATOM 1567 C CA . PRO A 1 201 ? -15.855 28.838 -25.365 1.00 32.09 201 PRO A CA 1
ATOM 1568 C C . PRO A 1 201 ? -17.256 28.807 -24.723 1.00 32.09 201 PRO A C 1
ATOM 1570 O O . PRO A 1 201 ? -17.709 27.743 -24.291 1.00 32.09 201 PRO A O 1
ATOM 1573 N N . PRO A 1 202 ? -17.989 29.937 -24.687 1.00 33.12 202 PRO A N 1
ATOM 1574 C CA . PRO A 1 202 ? -19.315 29.980 -24.087 1.00 33.12 202 PRO A CA 1
ATOM 1575 C C . PRO A 1 202 ? -20.369 29.420 -25.052 1.00 33.12 202 PRO A C 1
ATOM 1577 O O . PRO A 1 202 ? -20.519 29.896 -26.179 1.00 33.12 202 PRO A O 1
ATOM 1580 N N . MET A 1 203 ? -21.144 28.432 -24.594 1.00 28.66 203 MET A N 1
ATOM 1581 C CA . MET A 1 203 ? -22.388 28.045 -25.260 1.00 28.66 203 MET A CA 1
ATOM 1582 C C . MET A 1 203 ? -23.466 29.095 -24.991 1.00 28.66 203 MET A C 1
ATOM 1584 O O . MET A 1 203 ? -23.829 29.383 -23.852 1.00 28.66 203 MET A O 1
ATOM 1588 N N . ARG A 1 204 ? -23.967 29.657 -26.088 1.00 29.84 204 ARG A N 1
ATOM 1589 C CA . ARG A 1 204 ? -25.039 30.644 -26.176 1.00 29.84 204 ARG A CA 1
ATOM 1590 C C . ARG A 1 204 ? -26.381 29.904 -26.213 1.00 29.84 204 ARG A C 1
ATOM 1592 O O . ARG A 1 204 ? -26.578 29.059 -27.082 1.00 29.84 204 ARG A O 1
ATOM 1599 N N . VAL A 1 205 ? -27.300 30.231 -25.306 1.00 35.22 205 VAL A N 1
ATOM 1600 C CA . VAL A 1 205 ? -28.729 29.908 -25.440 1.00 35.22 205 VAL A CA 1
ATOM 1601 C C . VAL A 1 205 ? -29.481 31.230 -25.422 1.00 35.22 205 VAL A C 1
ATOM 1603 O O . VAL A 1 205 ? -29.489 31.937 -24.419 1.00 35.22 205 VAL A O 1
ATOM 1606 N N . GLU A 1 206 ? -30.060 31.580 -26.565 1.00 33.56 206 GLU A N 1
ATOM 1607 C CA . GLU A 1 206 ? -30.995 32.691 -26.713 1.00 33.56 206 GLU A CA 1
ATOM 1608 C C . GLU A 1 206 ? -32.424 32.175 -26.519 1.00 33.56 206 GLU A C 1
ATOM 1610 O O . GLU A 1 206 ? -32.840 31.253 -27.215 1.00 33.56 206 GLU A O 1
ATOM 1615 N N . ALA A 1 207 ? -33.176 32.803 -25.612 1.00 35.62 207 ALA A N 1
ATOM 1616 C CA . ALA A 1 207 ? -34.608 33.075 -25.760 1.00 35.62 207 ALA A CA 1
ATOM 1617 C C . ALA A 1 207 ? -35.049 34.141 -24.728 1.00 35.62 207 ALA A C 1
ATOM 1619 O O . ALA A 1 207 ? -34.393 34.295 -23.696 1.00 35.62 207 ALA A O 1
ATOM 1620 N N . PRO A 1 208 ? -36.101 34.932 -25.013 1.00 44.47 208 PRO A N 1
ATOM 1621 C CA . PRO A 1 208 ? -36.126 36.345 -24.653 1.00 44.47 208 PRO A CA 1
ATOM 1622 C C . PRO A 1 208 ? -37.029 36.697 -23.462 1.00 44.47 208 PRO A C 1
ATOM 1624 O O . PRO A 1 208 ? -38.091 36.117 -23.271 1.00 44.47 208 PRO A O 1
ATOM 1627 N N . GLY A 1 209 ? -36.641 37.780 -22.781 1.00 34.03 209 GLY A N 1
ATOM 1628 C CA . GLY A 1 209 ? -37.557 38.784 -22.237 1.00 34.03 209 GLY A CA 1
ATOM 1629 C C . GLY A 1 209 ? -38.155 38.517 -20.856 1.00 34.03 209 GLY A C 1
ATOM 1630 O O . GLY A 1 209 ? -39.185 37.870 -20.743 1.00 34.03 209 GLY A O 1
ATOM 1631 N N . GLN A 1 210 ? -37.615 39.178 -19.828 1.00 34.38 210 GLN A N 1
ATOM 1632 C CA . GLN A 1 210 ? -38.279 40.333 -19.203 1.00 34.38 210 GLN A CA 1
ATOM 1633 C C . GLN A 1 210 ? -37.377 40.979 -18.139 1.00 34.38 210 GLN A C 1
ATOM 1635 O O . GLN A 1 210 ? -36.711 40.314 -17.352 1.00 34.38 210 GLN A O 1
ATOM 1640 N N . HIS A 1 211 ? -37.347 42.310 -18.176 1.00 37.12 211 HIS A N 1
ATOM 1641 C CA . HIS A 1 211 ? -36.687 43.202 -17.230 1.00 37.12 211 HIS A CA 1
ATOM 1642 C C . HIS A 1 211 ? -37.163 42.971 -15.788 1.00 37.12 211 HIS A C 1
ATOM 1644 O O . HIS A 1 211 ? -38.366 42.959 -15.568 1.00 37.12 211 HIS A O 1
ATOM 1650 N N . ILE A 1 212 ? -36.230 42.945 -14.828 1.00 37.94 212 ILE A N 1
ATOM 1651 C CA . ILE A 1 212 ? -36.241 43.778 -13.610 1.00 37.94 212 ILE A CA 1
ATOM 1652 C C . ILE A 1 212 ? -34.782 43.993 -13.173 1.00 37.94 212 ILE A C 1
ATOM 1654 O O . ILE A 1 212 ? -33.955 43.086 -13.144 1.00 37.94 212 ILE A O 1
ATOM 1658 N N . THR A 1 213 ? -34.487 45.253 -12.893 1.00 34.62 213 THR A N 1
ATOM 1659 C CA . THR A 1 213 ? -33.236 45.844 -12.424 1.00 34.62 213 THR A CA 1
ATOM 1660 C C . THR A 1 213 ? -32.892 45.484 -10.972 1.00 34.62 213 THR A C 1
ATOM 1662 O O . THR A 1 213 ? -33.784 45.307 -10.146 1.00 34.62 213 THR A O 1
ATOM 1665 N N . SER A 1 214 ? -31.592 45.612 -10.661 1.00 32.97 214 SER A N 1
ATOM 1666 C CA . SER A 1 214 ? -30.979 46.012 -9.366 1.00 32.97 214 SER A CA 1
ATOM 1667 C C . SER A 1 214 ? -30.239 44.931 -8.552 1.00 32.97 214 SER A C 1
ATOM 1669 O O . SER A 1 214 ? -30.796 44.266 -7.690 1.00 32.97 214 SER A O 1
ATOM 1671 N N . THR A 1 215 ? -28.924 44.860 -8.794 1.00 35.47 215 THR A N 1
ATOM 1672 C CA . THR A 1 215 ? -27.838 44.996 -7.794 1.00 35.47 215 THR A CA 1
ATOM 1673 C C . THR A 1 215 ? -27.941 44.271 -6.442 1.00 35.47 215 THR A C 1
ATOM 1675 O O . THR A 1 215 ? -28.514 44.789 -5.488 1.00 35.47 215 THR A O 1
ATOM 1678 N N . SER A 1 216 ? -27.220 43.153 -6.314 1.00 31.75 216 SER A N 1
ATOM 1679 C CA . SER A 1 216 ? -26.229 42.884 -5.246 1.00 31.75 216 SER A CA 1
ATOM 1680 C C . SER A 1 216 ? -25.682 41.461 -5.415 1.00 31.75 216 SER A C 1
ATOM 1682 O O . SER A 1 216 ? -26.253 40.476 -4.958 1.00 31.75 216 SER A O 1
ATOM 1684 N N . SER A 1 217 ? -24.568 41.337 -6.136 1.00 33.66 217 SER A N 1
ATOM 1685 C CA . SER A 1 217 ? -23.847 40.074 -6.302 1.00 33.66 217 SER A CA 1
ATOM 1686 C C . SER A 1 217 ? -23.029 39.776 -5.047 1.00 33.66 217 SER A C 1
ATOM 1688 O O . SER A 1 217 ? -21.838 40.077 -4.967 1.00 33.66 217 SER A O 1
ATOM 1690 N N . SER A 1 218 ? -23.693 39.193 -4.057 1.00 33.88 218 SER A N 1
ATOM 1691 C CA . SER A 1 218 ? -23.057 38.495 -2.947 1.00 33.88 218 SER A CA 1
ATOM 1692 C C . SER A 1 218 ? -22.469 37.191 -3.485 1.00 33.88 218 SER A C 1
ATOM 1694 O O . SER A 1 218 ? -23.209 36.287 -3.870 1.00 33.88 218 SER A O 1
ATOM 1696 N N . ILE A 1 219 ? -21.141 37.081 -3.518 1.00 39.47 219 ILE A N 1
ATOM 1697 C CA . ILE A 1 219 ? -20.444 35.802 -3.689 1.00 39.47 219 ILE A CA 1
ATOM 1698 C C . ILE A 1 219 ? -20.653 35.023 -2.384 1.00 39.47 219 ILE A C 1
ATOM 1700 O O . ILE A 1 219 ? -19.833 35.064 -1.473 1.00 39.47 219 ILE A O 1
ATOM 1704 N N . GLN A 1 220 ? -21.809 34.372 -2.258 1.00 33.97 220 GLN A N 1
ATOM 1705 C CA . GLN A 1 220 ? -21.991 33.276 -1.318 1.00 33.97 220 GLN A CA 1
ATOM 1706 C C . GLN A 1 220 ? -21.448 32.021 -1.992 1.00 33.97 220 GLN A C 1
ATOM 1708 O O . GLN A 1 220 ? -21.958 31.547 -3.005 1.00 33.97 220 GLN A O 1
ATOM 1713 N N . SER A 1 221 ? -20.346 31.540 -1.434 1.00 36.38 221 SER A N 1
ATOM 1714 C CA . SER A 1 221 ? -19.688 30.276 -1.723 1.00 36.38 221 SER A CA 1
ATOM 1715 C C . SER A 1 221 ? -20.701 29.128 -1.792 1.00 36.38 221 SER A C 1
ATOM 1717 O O . SER A 1 221 ? -21.223 28.659 -0.784 1.00 36.38 221 SER A O 1
ATOM 1719 N N . ALA A 1 222 ? -20.950 28.656 -3.013 1.00 33.31 222 ALA A N 1
ATOM 1720 C CA . ALA A 1 222 ? -21.797 27.515 -3.355 1.00 33.31 222 ALA A CA 1
ATOM 1721 C C . ALA A 1 222 ? -21.166 26.156 -2.968 1.00 33.31 222 ALA A C 1
ATOM 1723 O O . ALA A 1 222 ? -21.152 25.220 -3.764 1.00 33.31 222 ALA A O 1
ATOM 1724 N N . SER A 1 223 ? -20.612 26.039 -1.758 1.00 37.28 223 SER A N 1
ATOM 1725 C CA . SER A 1 223 ? -19.952 24.821 -1.262 1.00 37.28 223 SER A CA 1
ATOM 1726 C C . SER A 1 223 ? -20.726 24.073 -0.168 1.00 37.28 223 SER A C 1
ATOM 1728 O O . SER A 1 223 ? -20.281 23.008 0.249 1.00 37.28 223 SER A O 1
ATOM 1730 N N . SER A 1 224 ? -21.891 24.559 0.281 1.00 36.53 224 SER A N 1
ATOM 1731 C CA . SER A 1 224 ? -22.623 23.964 1.417 1.00 36.53 224 SER A CA 1
ATOM 1732 C C . SER A 1 224 ? -23.925 23.228 1.070 1.00 36.53 224 SER A C 1
ATOM 1734 O O . SER A 1 224 ? -24.510 22.615 1.958 1.00 36.53 224 SER A O 1
ATOM 1736 N N . SER A 1 225 ? -24.370 23.216 -0.193 1.00 37.22 225 SER A N 1
ATOM 1737 C CA . SER A 1 225 ? -25.584 22.487 -0.616 1.00 37.22 225 SER A CA 1
ATOM 1738 C C . SER A 1 225 ? -25.294 21.255 -1.477 1.00 37.22 225 SER A C 1
ATOM 1740 O O . SER A 1 225 ? -26.182 20.786 -2.187 1.00 37.22 225 SER A O 1
ATOM 1742 N N . LEU A 1 226 ? -24.064 20.726 -1.445 1.00 46.34 226 LEU A N 1
ATOM 1743 C CA . LEU A 1 226 ? -23.774 19.404 -1.999 1.00 46.34 226 LEU A CA 1
ATOM 1744 C C . LEU A 1 226 ? -24.575 18.372 -1.192 1.00 46.34 226 LEU A C 1
ATOM 1746 O O . LEU A 1 226 ? -24.218 18.018 -0.072 1.00 46.34 226 LEU A O 1
ATOM 1750 N N . ASP A 1 227 ? -25.706 17.989 -1.786 1.00 51.47 227 ASP A N 1
ATOM 1751 C CA . ASP A 1 227 ? -26.752 17.089 -1.314 1.00 51.47 227 ASP A CA 1
ATOM 1752 C C . ASP A 1 227 ? -26.288 16.094 -0.246 1.00 51.47 227 ASP A C 1
ATOM 1754 O O . ASP A 1 227 ? -25.627 15.092 -0.541 1.00 51.47 227 ASP A O 1
ATOM 1758 N N . THR A 1 228 ? -26.775 16.280 0.981 1.00 65.06 228 THR A N 1
ATOM 1759 C CA . THR A 1 228 ? -26.781 15.240 2.024 1.00 65.06 228 THR A CA 1
ATOM 1760 C C . THR A 1 228 ? -27.313 13.901 1.488 1.00 65.06 228 THR A C 1
ATOM 1762 O O . THR A 1 228 ? -26.861 12.831 1.901 1.00 65.06 228 THR A O 1
ATOM 1765 N N . GLY A 1 229 ? -28.206 13.948 0.492 1.00 78.50 229 GLY A N 1
ATOM 1766 C CA . GLY A 1 229 ? -28.720 12.780 -0.218 1.00 78.50 229 GLY A CA 1
ATOM 1767 C C . GLY A 1 229 ? -27.689 12.025 -1.068 1.00 78.50 229 GLY A C 1
ATOM 1768 O O . GLY A 1 229 ? -27.794 10.804 -1.190 1.00 78.50 229 GLY A O 1
ATOM 1769 N N . THR A 1 230 ? -26.686 12.693 -1.643 1.00 83.38 230 THR A N 1
ATOM 1770 C CA . THR A 1 230 ? -25.669 12.034 -2.485 1.00 83.38 230 THR A CA 1
ATOM 1771 C C . THR A 1 230 ? -24.665 11.275 -1.630 1.00 83.38 230 THR A C 1
ATOM 1773 O O . THR A 1 230 ? -24.400 10.102 -1.897 1.00 83.38 230 THR A O 1
ATOM 1776 N N . SER A 1 231 ? -24.183 11.890 -0.548 1.00 84.56 231 SER A N 1
ATOM 1777 C CA . SER A 1 231 ? -23.308 11.215 0.412 1.00 84.56 231 SER A CA 1
ATOM 1778 C C . SER A 1 231 ? -24.001 9.986 0.999 1.00 84.56 231 SER A C 1
ATOM 1780 O O . SER A 1 231 ? -23.456 8.889 0.910 1.00 84.56 231 SER A O 1
ATOM 1782 N N . GLY A 1 232 ? -25.244 10.116 1.483 1.00 90.50 232 GLY A N 1
ATOM 1783 C CA . GLY A 1 232 ? -26.001 8.986 2.037 1.00 90.50 232 GLY A CA 1
ATOM 1784 C C . GLY A 1 232 ? -26.152 7.804 1.068 1.00 90.50 232 GLY A C 1
ATOM 1785 O O . GLY A 1 232 ? -26.006 6.652 1.472 1.00 90.50 232 GLY A O 1
ATOM 1786 N N . LYS A 1 233 ? -26.362 8.066 -0.232 1.00 92.44 233 LYS A N 1
ATOM 1787 C CA . LYS A 1 233 ? -26.381 7.015 -1.266 1.00 92.44 233 LYS A CA 1
ATOM 1788 C C . LYS A 1 233 ? -25.033 6.305 -1.395 1.00 92.44 233 LYS A C 1
ATOM 1790 O O . LYS A 1 233 ? -25.019 5.085 -1.515 1.00 92.44 233 LYS A O 1
ATOM 1795 N N . ILE A 1 234 ? -23.925 7.045 -1.349 1.00 94.12 234 ILE A N 1
ATOM 1796 C CA . ILE A 1 234 ? -22.564 6.496 -1.435 1.00 94.12 234 ILE A CA 1
ATOM 1797 C C . ILE A 1 234 ? -22.249 5.621 -0.206 1.00 94.12 234 ILE A C 1
ATOM 1799 O O . ILE A 1 234 ? -21.773 4.500 -0.383 1.00 94.12 234 ILE A O 1
ATOM 1803 N N . TYR A 1 235 ? -22.575 6.080 1.010 1.00 95.00 235 TYR A N 1
ATOM 1804 C CA . TYR A 1 235 ? -22.425 5.298 2.251 1.00 95.00 235 TYR A CA 1
ATOM 1805 C C . TYR A 1 235 ? -23.233 3.993 2.192 1.00 95.00 235 TYR A C 1
ATOM 1807 O O . TYR A 1 235 ? -22.678 2.908 2.357 1.00 95.00 235 TYR A O 1
ATOM 1815 N N . ASN A 1 236 ? -24.530 4.087 1.876 1.00 95.12 236 ASN A N 1
ATOM 1816 C CA . ASN A 1 236 ? -25.416 2.923 1.778 1.00 95.12 236 ASN A CA 1
ATOM 1817 C C . ASN A 1 236 ? -24.959 1.937 0.696 1.00 95.12 236 ASN A C 1
ATOM 1819 O O . ASN A 1 236 ? -25.090 0.724 0.858 1.00 95.12 236 ASN A O 1
ATOM 1823 N N . PHE A 1 237 ? -24.429 2.450 -0.415 1.00 96.06 237 PHE A N 1
ATOM 1824 C CA . PHE A 1 237 ? -23.877 1.622 -1.477 1.00 96.06 237 PHE A CA 1
ATOM 1825 C C . PHE A 1 237 ? -22.650 0.842 -0.997 1.00 96.06 237 PHE A C 1
ATOM 1827 O O . PHE A 1 237 ? -22.595 -0.371 -1.188 1.00 96.06 237 PHE A O 1
ATOM 1834 N N . PHE A 1 238 ? -21.690 1.507 -0.349 1.00 97.31 238 PHE A N 1
ATOM 1835 C CA . PHE A 1 238 ? -20.510 0.835 0.191 1.00 97.31 238 PHE A CA 1
ATOM 1836 C C . PHE A 1 238 ? -20.897 -0.224 1.230 1.00 97.31 238 PHE A C 1
ATOM 1838 O O . PHE A 1 238 ? -20.504 -1.377 1.081 1.00 97.31 238 PHE A O 1
ATOM 1845 N N . GLU A 1 239 ? -21.746 0.112 2.206 1.00 97.50 239 GLU A N 1
ATOM 1846 C CA . GLU A 1 239 ? -22.207 -0.835 3.235 1.00 97.50 239 GLU A CA 1
ATOM 1847 C C . GLU A 1 239 ? -22.884 -2.078 2.642 1.00 97.50 239 GLU A C 1
ATOM 1849 O O . GLU A 1 239 ? -22.665 -3.198 3.105 1.00 97.50 239 GLU A O 1
ATOM 1854 N N . ARG A 1 240 ? -23.651 -1.908 1.559 1.00 97.69 240 ARG A N 1
ATOM 1855 C CA . ARG A 1 240 ? -24.305 -3.018 0.857 1.00 97.69 240 ARG A CA 1
ATOM 1856 C C . ARG A 1 240 ? -23.316 -3.992 0.211 1.00 97.69 240 ARG A C 1
ATOM 1858 O O . ARG A 1 240 ? -23.624 -5.180 0.121 1.00 97.69 240 ARG A O 1
ATOM 1865 N N . TYR A 1 241 ? -22.173 -3.502 -0.267 1.00 98.19 241 TYR A N 1
ATOM 1866 C CA . TYR A 1 241 ? -21.236 -4.278 -1.085 1.00 98.19 241 TYR A CA 1
ATOM 1867 C C . TYR A 1 241 ? -19.869 -4.514 -0.432 1.00 98.19 241 TYR A C 1
ATOM 1869 O O . TYR A 1 241 ? -19.019 -5.131 -1.063 1.00 98.19 241 TYR A O 1
ATOM 1877 N N . LYS A 1 242 ? -19.642 -4.077 0.814 1.00 97.25 242 LYS A N 1
ATOM 1878 C CA . LYS A 1 242 ? -18.338 -4.210 1.489 1.00 97.25 242 LYS A CA 1
ATOM 1879 C C . LYS A 1 242 ? -17.914 -5.646 1.798 1.00 97.25 242 LYS A C 1
ATOM 1881 O O . LYS A 1 242 ? -16.723 -5.912 1.916 1.00 97.25 242 LYS A O 1
ATOM 1886 N N . LYS A 1 243 ? -18.877 -6.567 1.899 1.00 97.31 243 LYS A N 1
ATOM 1887 C CA . LYS A 1 243 ? -18.620 -8.007 2.051 1.00 97.31 243 LYS A CA 1
ATOM 1888 C C . LYS A 1 243 ? -18.224 -8.624 0.715 1.00 97.31 243 LYS A C 1
ATOM 1890 O O . LYS A 1 243 ? -18.856 -8.338 -0.304 1.00 97.31 243 LYS A O 1
ATOM 1895 N N . LEU A 1 244 ? -17.258 -9.540 0.737 1.00 94.50 244 LEU A N 1
ATOM 1896 C CA . LEU A 1 244 ? -16.686 -10.139 -0.474 1.00 94.50 244 LEU A CA 1
ATOM 1897 C C . LEU A 1 244 ? -17.736 -10.766 -1.406 1.00 94.50 244 LEU A C 1
ATOM 1899 O O . LEU A 1 244 ? -17.739 -10.500 -2.605 1.00 94.50 244 LEU A O 1
ATOM 1903 N N . SER A 1 245 ? -18.681 -11.526 -0.849 1.00 95.88 245 SER A N 1
ATOM 1904 C CA . SER A 1 245 ? -19.742 -12.191 -1.619 1.00 95.88 245 SER A CA 1
ATOM 1905 C C . SER A 1 245 ? -20.679 -11.210 -2.333 1.00 95.88 245 SER A C 1
ATOM 1907 O O . SER A 1 245 ? -21.119 -11.457 -3.456 1.00 95.88 245 SER A O 1
ATOM 1909 N N . ALA A 1 246 ? -20.973 -10.066 -1.710 1.00 97.00 246 ALA A N 1
ATOM 1910 C CA . ALA A 1 246 ? -21.767 -9.011 -2.329 1.00 97.00 246 ALA A CA 1
ATOM 1911 C C . ALA A 1 246 ? -20.947 -8.249 -3.382 1.00 97.00 246 ALA A C 1
ATOM 1913 O O . ALA A 1 246 ? -21.471 -7.913 -4.449 1.00 97.00 246 ALA A O 1
ATOM 1914 N N . PHE A 1 247 ? -19.663 -8.009 -3.107 1.00 96.94 247 PHE A N 1
ATOM 1915 C CA . PHE A 1 247 ? -18.749 -7.331 -4.021 1.00 96.94 247 PHE A CA 1
ATOM 1916 C C . PHE A 1 247 ? -18.581 -8.084 -5.347 1.00 96.94 247 PHE A C 1
ATOM 1918 O O . PHE A 1 247 ? -18.641 -7.467 -6.409 1.00 96.94 247 PHE A O 1
ATOM 1925 N N . GLU A 1 248 ? -18.462 -9.412 -5.328 1.00 95.62 248 GLU A N 1
ATOM 1926 C CA . GLU A 1 248 ? -18.391 -10.223 -6.554 1.00 95.62 248 GLU A CA 1
ATOM 1927 C C . GLU A 1 248 ? -19.629 -10.044 -7.448 1.00 95.62 248 GLU A C 1
ATOM 1929 O O . GLU A 1 248 ? -19.514 -9.893 -8.670 1.00 95.62 248 GLU A O 1
ATOM 1934 N N . GLY A 1 249 ? -20.817 -9.971 -6.839 1.00 95.88 249 GLY A N 1
ATOM 1935 C CA . GLY A 1 249 ? -22.057 -9.646 -7.544 1.00 95.88 249 GLY A CA 1
ATOM 1936 C C . GLY A 1 249 ? -22.037 -8.241 -8.156 1.00 95.88 249 GLY A C 1
ATOM 1937 O O . GLY A 1 249 ? -22.506 -8.046 -9.283 1.00 95.88 249 GLY A O 1
ATOM 1938 N N . LEU A 1 250 ? -21.445 -7.271 -7.453 1.00 96.69 250 LEU A N 1
ATOM 1939 C CA . LEU A 1 250 ? -21.282 -5.904 -7.943 1.00 96.69 250 LEU A CA 1
ATOM 1940 C C . LEU A 1 250 ? -20.328 -5.824 -9.141 1.00 96.69 250 LEU A C 1
ATOM 1942 O O . LEU A 1 250 ? -20.627 -5.111 -10.100 1.00 96.69 250 LEU A O 1
ATOM 1946 N N . LEU A 1 251 ? -19.220 -6.569 -9.136 1.00 96.81 251 LEU A N 1
ATOM 1947 C CA . LEU A 1 251 ? -18.258 -6.567 -10.245 1.00 96.81 251 LEU A CA 1
ATOM 1948 C C . LEU A 1 251 ? -18.940 -6.888 -11.582 1.00 96.81 251 LEU A C 1
ATOM 1950 O O . LEU A 1 251 ? -18.727 -6.179 -12.569 1.00 96.81 251 LEU A O 1
ATOM 1954 N N . LYS A 1 252 ? -19.856 -7.866 -11.591 1.00 94.94 252 LYS A N 1
ATOM 1955 C CA . LYS A 1 252 ? -20.664 -8.203 -12.773 1.00 94.94 252 LYS A CA 1
ATOM 1956 C C . LYS A 1 252 ? -21.490 -7.011 -13.270 1.00 94.94 252 LYS A C 1
ATOM 1958 O O . LYS A 1 252 ? -21.555 -6.774 -14.476 1.00 94.94 252 LYS A O 1
ATOM 1963 N N . HIS A 1 253 ? -22.094 -6.243 -12.361 1.00 94.56 253 HIS A N 1
ATOM 1964 C CA . HIS A 1 253 ? -22.853 -5.037 -12.708 1.00 94.56 253 HIS A CA 1
ATOM 1965 C C . HIS A 1 253 ? -21.949 -3.926 -13.263 1.00 94.56 253 HIS A C 1
ATOM 1967 O O . HIS A 1 253 ? -22.309 -3.249 -14.226 1.00 94.56 253 HIS A O 1
ATOM 1973 N N . CYS A 1 254 ? -20.737 -3.793 -12.723 1.00 95.50 254 CYS A N 1
ATOM 1974 C CA . CYS A 1 254 ? -19.738 -2.828 -13.176 1.00 95.50 254 CYS A CA 1
ATOM 1975 C C . CYS A 1 254 ? -19.020 -3.221 -14.476 1.00 95.50 254 CYS A C 1
ATOM 1977 O O . CYS A 1 254 ? -18.069 -2.544 -14.870 1.00 95.50 254 CYS A O 1
ATOM 1979 N N . LYS A 1 255 ? -19.456 -4.295 -15.152 1.00 95.69 255 LYS A N 1
ATOM 1980 C CA . LYS A 1 255 ? -18.789 -4.860 -16.339 1.00 95.69 255 LYS A CA 1
ATOM 1981 C C . LYS A 1 255 ? -17.324 -5.229 -16.065 1.00 95.69 255 LYS A C 1
ATOM 1983 O O . LYS A 1 255 ? -16.467 -5.115 -16.942 1.00 95.69 255 LYS A O 1
ATOM 1988 N N . LEU A 1 256 ? -17.041 -5.653 -14.837 1.00 95.62 256 LEU A N 1
ATOM 1989 C CA . LEU A 1 256 ? -15.768 -6.224 -14.423 1.00 95.62 256 LEU A CA 1
ATOM 1990 C C . LEU A 1 256 ? -15.921 -7.739 -14.342 1.00 95.62 256 LEU A C 1
ATOM 1992 O O . LEU A 1 256 ? -16.852 -8.257 -13.726 1.00 95.62 256 LEU A O 1
ATOM 1996 N N . ASN A 1 257 ? -15.007 -8.462 -14.982 1.00 94.94 257 ASN A N 1
ATOM 1997 C CA . ASN A 1 257 ? -15.004 -9.913 -14.914 1.00 94.94 257 ASN A CA 1
ATOM 1998 C C . ASN A 1 257 ? -14.418 -10.351 -13.564 1.00 94.94 257 ASN A C 1
ATOM 2000 O O . ASN A 1 257 ? -13.204 -10.293 -13.369 1.00 94.94 257 ASN A O 1
ATOM 2004 N N . ALA A 1 258 ? -15.271 -10.785 -12.632 1.00 95.12 258 ALA A N 1
ATOM 2005 C CA . ALA A 1 258 ? -14.837 -11.274 -11.321 1.00 95.12 258 ALA A CA 1
ATOM 2006 C C . ALA A 1 258 ? -13.839 -12.441 -11.446 1.00 95.12 258 ALA A C 1
ATOM 2008 O O . ALA A 1 258 ? -12.837 -12.457 -10.735 1.00 95.12 258 ALA A O 1
ATOM 2009 N N . ASN A 1 259 ? -14.037 -13.329 -12.431 1.00 94.81 259 ASN A N 1
ATOM 2010 C CA . ASN A 1 259 ? -13.144 -14.461 -12.714 1.00 94.81 259 ASN A CA 1
ATOM 2011 C C . ASN A 1 259 ? -11.764 -14.030 -13.233 1.00 94.81 259 ASN A C 1
ATOM 2013 O O . ASN A 1 259 ? -10.860 -14.851 -13.316 1.00 94.81 259 ASN A O 1
ATOM 2017 N N . GLU A 1 260 ? -11.593 -12.763 -13.612 1.00 95.69 260 GLU A N 1
ATOM 2018 C CA . GLU A 1 260 ? -10.308 -12.212 -14.040 1.00 95.69 260 GLU A CA 1
ATOM 2019 C C . GLU A 1 260 ? -9.689 -11.317 -12.960 1.00 95.69 260 GLU A C 1
ATOM 2021 O O . GLU A 1 260 ? -8.486 -11.388 -12.710 1.00 95.69 260 GLU A O 1
ATOM 2026 N N . LEU A 1 261 ? -10.493 -10.460 -12.320 1.00 95.44 261 LEU A N 1
ATOM 2027 C CA . LEU A 1 261 ? -10.006 -9.510 -11.322 1.00 95.44 261 LEU A CA 1
ATOM 2028 C C . LEU A 1 261 ? -9.615 -10.207 -10.016 1.00 95.44 261 LEU A C 1
ATOM 2030 O O . LEU A 1 261 ? -8.570 -9.883 -9.459 1.00 95.44 261 LEU A O 1
ATOM 2034 N N . MET A 1 262 ? -10.413 -11.169 -9.544 1.00 95.38 262 MET A N 1
ATOM 2035 C CA . MET A 1 262 ? -10.162 -11.833 -8.263 1.00 95.38 262 MET A CA 1
ATOM 2036 C C . MET A 1 262 ? -8.887 -12.686 -8.296 1.00 95.38 262 MET A C 1
ATOM 2038 O O . MET A 1 262 ? -8.011 -12.424 -7.473 1.00 95.38 262 MET A O 1
ATOM 2042 N N . PRO A 1 263 ? -8.674 -13.580 -9.287 1.00 96.12 263 PRO A N 1
ATOM 2043 C CA . PRO A 1 263 ? -7.409 -14.310 -9.385 1.00 96.12 263 PRO A CA 1
ATOM 2044 C C . PRO A 1 263 ? -6.209 -13.393 -9.632 1.00 96.12 263 PRO A C 1
ATOM 2046 O O . PRO A 1 263 ? -5.094 -13.703 -9.220 1.00 96.12 263 PRO A O 1
ATOM 2049 N N . TYR A 1 264 ? -6.414 -12.253 -10.301 1.00 95.38 264 TYR A N 1
ATOM 2050 C CA . TYR A 1 264 ? -5.356 -11.265 -10.483 1.00 95.38 264 TYR A CA 1
ATOM 2051 C C . TYR A 1 264 ? -4.916 -10.655 -9.147 1.00 95.38 264 TYR A C 1
ATOM 2053 O O . TYR A 1 264 ? -3.719 -10.604 -8.881 1.00 95.38 264 TYR A O 1
ATOM 2061 N N . LEU A 1 265 ? -5.861 -10.255 -8.290 1.00 94.25 265 LEU A N 1
ATOM 2062 C CA . LEU A 1 265 ? -5.562 -9.780 -6.935 1.00 94.25 265 LEU A CA 1
ATOM 2063 C C . LEU A 1 265 ? -4.885 -10.868 -6.090 1.00 94.25 265 LEU A C 1
ATOM 2065 O O . LEU A 1 265 ? -3.889 -10.582 -5.431 1.00 94.25 265 LEU A O 1
ATOM 2069 N N . ASP A 1 266 ? -5.350 -12.116 -6.181 1.00 95.12 266 ASP A N 1
ATOM 2070 C CA . ASP A 1 266 ? -4.745 -13.252 -5.468 1.00 95.12 266 ASP A CA 1
ATOM 2071 C C . ASP A 1 266 ? -3.297 -13.508 -5.912 1.00 95.12 266 ASP A C 1
ATOM 2073 O O . ASP A 1 266 ? -2.449 -13.900 -5.114 1.00 95.12 266 ASP A O 1
ATOM 2077 N N . ASN A 1 267 ? -2.990 -13.298 -7.194 1.00 94.62 267 ASN A N 1
ATOM 2078 C CA . ASN A 1 267 ? -1.629 -13.435 -7.709 1.00 94.62 267 ASN A CA 1
ATOM 2079 C C . ASN A 1 267 ? -0.722 -12.290 -7.253 1.00 94.62 267 ASN A C 1
ATOM 2081 O O . ASN A 1 267 ? 0.452 -12.529 -6.985 1.00 94.62 267 ASN A O 1
ATOM 2085 N N . ILE A 1 268 ? -1.255 -11.072 -7.130 1.00 93.19 268 ILE A N 1
ATOM 2086 C CA . ILE A 1 268 ? -0.513 -9.935 -6.572 1.00 93.19 268 ILE A CA 1
ATOM 2087 C C . ILE A 1 268 ? -0.220 -10.168 -5.089 1.00 93.19 268 ILE A C 1
ATOM 2089 O O . ILE A 1 268 ? 0.901 -9.934 -4.660 1.00 93.19 268 ILE A O 1
ATOM 2093 N N . GLU A 1 269 ? -1.175 -10.700 -4.323 1.00 93.56 269 GLU A N 1
ATOM 2094 C CA . GLU A 1 269 ? -0.984 -11.072 -2.911 1.00 93.56 269 GLU A CA 1
ATOM 2095 C C . GLU A 1 269 ? 0.133 -12.100 -2.689 1.00 93.56 269 GLU A C 1
ATOM 2097 O O . GLU A 1 269 ? 0.741 -12.127 -1.623 1.00 93.56 269 GLU A O 1
ATOM 2102 N N . LYS A 1 270 ? 0.416 -12.938 -3.691 1.00 93.06 270 LYS A N 1
ATOM 2103 C CA . LYS A 1 270 ? 1.498 -13.932 -3.638 1.00 93.06 270 LYS A CA 1
ATOM 2104 C C . LYS A 1 270 ? 2.874 -13.351 -3.957 1.00 93.06 270 LYS A C 1
ATOM 2106 O O . LYS A 1 270 ? 3.868 -14.058 -3.792 1.00 93.06 270 LYS A O 1
ATOM 2111 N N . LEU A 1 271 ? 2.957 -12.111 -4.444 1.00 91.94 271 LEU A N 1
ATOM 2112 C CA . LEU A 1 271 ? 4.246 -11.474 -4.681 1.00 91.94 271 LEU A CA 1
ATOM 2113 C C . LEU A 1 271 ? 4.915 -11.186 -3.328 1.00 91.94 271 LEU A C 1
ATOM 2115 O O . LEU A 1 271 ? 4.280 -10.601 -2.454 1.00 91.94 271 LEU A O 1
ATOM 2119 N N . PRO A 1 272 ? 6.201 -11.533 -3.147 1.00 88.06 272 PRO A N 1
ATOM 2120 C CA . PRO A 1 272 ? 6.895 -11.357 -1.866 1.00 88.06 272 PRO A CA 1
ATOM 2121 C C . PRO A 1 272 ? 7.022 -9.885 -1.449 1.00 88.06 272 PRO A C 1
ATOM 2123 O O . PRO A 1 272 ? 7.209 -9.574 -0.278 1.00 88.06 272 PRO A O 1
ATOM 2126 N N . GLU A 1 273 ? 6.929 -8.977 -2.415 1.00 88.69 273 GLU A N 1
ATOM 2127 C CA . GLU A 1 273 ? 7.002 -7.530 -2.234 1.00 88.69 273 GLU A CA 1
ATOM 2128 C C . GLU A 1 273 ? 5.638 -6.866 -1.987 1.00 88.69 273 GLU A C 1
ATOM 2130 O O . GLU A 1 273 ? 5.600 -5.680 -1.657 1.00 88.69 273 GLU A O 1
ATOM 2135 N N . ALA A 1 274 ? 4.531 -7.603 -2.146 1.00 91.06 274 ALA A N 1
ATOM 2136 C CA . ALA A 1 274 ? 3.188 -7.073 -1.962 1.00 91.06 274 ALA A CA 1
ATOM 2137 C C . ALA A 1 274 ? 2.766 -7.097 -0.488 1.00 91.06 274 ALA A C 1
ATOM 2139 O O . ALA A 1 274 ? 2.724 -8.142 0.156 1.00 91.06 274 ALA A O 1
ATOM 2140 N N . ASN A 1 275 ? 2.357 -5.941 0.034 1.00 92.56 275 ASN A N 1
ATOM 2141 C CA . ASN A 1 275 ? 1.981 -5.805 1.448 1.00 92.56 275 ASN A CA 1
ATOM 2142 C C . ASN A 1 275 ? 0.489 -6.012 1.726 1.00 92.56 275 ASN A C 1
ATOM 2144 O O . ASN A 1 275 ? 0.071 -6.007 2.884 1.00 92.56 275 ASN A O 1
ATOM 2148 N N . ILE A 1 276 ? -0.345 -6.139 0.691 1.00 93.81 276 ILE A N 1
ATOM 2149 C CA . ILE A 1 276 ? -1.799 -6.037 0.870 1.00 93.81 276 ILE A CA 1
ATOM 2150 C C . ILE A 1 276 ? -2.381 -7.160 1.737 1.00 93.81 276 ILE A C 1
ATOM 2152 O O . ILE A 1 276 ? -3.289 -6.909 2.528 1.00 93.81 276 ILE A O 1
ATOM 2156 N N . ALA A 1 277 ? -1.828 -8.373 1.649 1.00 93.88 277 ALA A N 1
ATOM 2157 C CA . ALA A 1 277 ? -2.228 -9.484 2.508 1.00 93.88 277 ALA A CA 1
ATOM 2158 C C . ALA A 1 277 ? -1.944 -9.178 3.989 1.00 93.88 277 ALA A C 1
ATOM 2160 O O . ALA A 1 277 ? -2.786 -9.437 4.846 1.00 93.88 277 ALA A O 1
ATOM 2161 N N . LEU A 1 278 ? -0.795 -8.561 4.281 1.00 94.94 278 LEU A N 1
ATOM 2162 C CA . LEU A 1 278 ? -0.401 -8.196 5.639 1.00 94.94 278 LEU A CA 1
ATOM 2163 C C . LEU A 1 278 ? -1.250 -7.046 6.194 1.00 94.94 278 LEU A C 1
ATOM 2165 O O . LEU A 1 278 ? -1.704 -7.121 7.332 1.00 94.94 278 LEU A O 1
ATOM 2169 N N . TYR A 1 279 ? -1.549 -6.023 5.382 1.00 96.31 279 TYR A N 1
ATOM 2170 C CA . TYR A 1 279 ? -2.533 -5.006 5.763 1.00 96.31 279 TYR A CA 1
ATOM 2171 C C . TYR A 1 279 ? -3.881 -5.648 6.096 1.00 96.31 279 TYR A C 1
ATOM 2173 O O . TYR A 1 279 ? -4.451 -5.351 7.141 1.00 96.31 279 TYR A O 1
ATOM 2181 N N . ARG A 1 280 ? -4.373 -6.573 5.262 1.00 95.81 280 ARG A N 1
ATOM 2182 C CA . ARG A 1 280 ? -5.646 -7.258 5.520 1.00 95.81 280 ARG A CA 1
ATOM 2183 C C . ARG A 1 280 ? -5.644 -8.011 6.847 1.00 95.81 280 ARG A C 1
ATOM 2185 O O . ARG A 1 280 ? -6.613 -7.898 7.588 1.00 95.81 280 ARG A O 1
ATOM 2192 N N . GLN A 1 281 ? -4.556 -8.714 7.159 1.00 96.12 281 GLN A N 1
ATOM 2193 C CA . GLN A 1 281 ? -4.384 -9.403 8.441 1.00 96.12 281 GLN A CA 1
ATOM 2194 C C . GLN A 1 281 ? -4.431 -8.427 9.622 1.00 96.12 281 GLN A C 1
ATOM 2196 O O . GLN A 1 281 ? -5.182 -8.666 10.561 1.00 96.12 281 GLN A O 1
ATOM 2201 N N . CYS A 1 282 ? -3.723 -7.292 9.555 1.00 97.31 282 CYS A N 1
ATOM 2202 C CA . CYS A 1 282 ? -3.794 -6.260 10.597 1.00 97.31 282 CYS A CA 1
ATOM 2203 C C . CYS A 1 282 ? -5.226 -5.742 10.802 1.00 97.31 282 CYS A C 1
ATOM 2205 O O . CYS A 1 282 ? -5.704 -5.676 11.932 1.00 97.31 282 CYS A O 1
ATOM 2207 N N . PHE A 1 283 ? -5.922 -5.395 9.714 1.00 97.69 283 PHE A N 1
ATOM 2208 C CA . PHE A 1 283 ? -7.299 -4.897 9.771 1.00 97.69 283 PHE A CA 1
ATOM 2209 C C . PHE A 1 283 ? -8.258 -5.932 10.362 1.00 97.69 283 PHE A C 1
ATOM 2211 O O . PHE A 1 283 ? -9.081 -5.578 11.205 1.00 97.69 283 PHE A O 1
ATOM 2218 N N . GLN A 1 284 ? -8.129 -7.193 9.944 1.00 97.31 284 GLN A N 1
ATOM 2219 C CA . GLN A 1 284 ? -8.924 -8.308 10.448 1.00 97.31 284 GLN A CA 1
ATOM 2220 C C . GLN A 1 284 ? -8.703 -8.514 11.946 1.00 97.31 284 GLN A C 1
ATOM 2222 O O . GLN A 1 284 ? -9.669 -8.544 12.697 1.00 97.31 284 GLN A O 1
ATOM 2227 N N . VAL A 1 285 ? -7.448 -8.577 12.390 1.00 96.62 285 VAL A N 1
ATOM 2228 C CA . VAL A 1 285 ? -7.084 -8.768 13.801 1.00 96.62 285 VAL A CA 1
ATOM 2229 C C . VAL A 1 285 ? -7.629 -7.631 14.685 1.00 96.62 285 VAL A C 1
ATOM 2231 O O . VAL A 1 285 ? -8.185 -7.884 15.754 1.00 96.62 285 VAL A O 1
ATOM 2234 N N . ILE A 1 286 ? -7.545 -6.376 14.229 1.00 96.31 286 ILE A N 1
ATOM 2235 C CA . ILE A 1 286 ? -8.136 -5.218 14.931 1.00 96.31 286 ILE A CA 1
ATOM 2236 C C . ILE A 1 286 ? -9.665 -5.319 14.973 1.00 96.31 286 ILE A C 1
ATOM 2238 O O . ILE A 1 286 ? -10.280 -5.053 16.002 1.00 96.31 286 ILE A O 1
ATOM 2242 N N . TYR A 1 287 ? -10.287 -5.712 13.863 1.00 96.50 287 TYR A N 1
ATOM 2243 C CA . TYR A 1 287 ? -11.738 -5.835 13.770 1.00 96.50 287 TYR A CA 1
ATOM 2244 C C . TYR A 1 287 ? -12.280 -6.956 14.673 1.00 96.50 287 TYR A C 1
ATOM 2246 O O . TYR A 1 287 ? -13.231 -6.747 15.424 1.00 96.50 287 TYR A O 1
ATOM 2254 N N . GLU A 1 288 ? -11.648 -8.131 14.652 1.00 95.50 288 GLU A N 1
ATOM 2255 C CA . GLU A 1 288 ? -12.040 -9.307 15.439 1.00 95.50 288 GLU A CA 1
ATOM 2256 C C . GLU A 1 288 ? -11.814 -9.120 16.947 1.00 95.50 288 GLU A C 1
ATOM 2258 O O . GLU A 1 288 ? -12.548 -9.693 17.749 1.00 95.50 288 GLU A O 1
ATOM 2263 N N . SER A 1 289 ? -10.858 -8.274 17.344 1.00 93.69 289 SER A N 1
ATOM 2264 C CA . SER A 1 289 ? -10.635 -7.893 18.750 1.00 93.69 289 SER A CA 1
ATOM 2265 C C . SER A 1 289 ? -11.624 -6.841 19.273 1.00 93.69 289 SER A C 1
ATOM 2267 O O . SER A 1 289 ? -11.567 -6.461 20.441 1.00 93.69 289 SER A O 1
ATOM 2269 N N . GLY A 1 290 ? -12.565 -6.380 18.441 1.00 93.19 290 GLY A N 1
ATOM 2270 C CA . GLY A 1 290 ? -13.567 -5.383 18.824 1.00 93.19 290 GLY A CA 1
ATOM 2271 C C . GLY A 1 290 ? -13.040 -3.946 18.840 1.00 93.19 290 GLY A C 1
ATOM 2272 O O . GLY A 1 290 ? -13.720 -3.051 19.345 1.00 93.19 290 GLY A O 1
ATOM 2273 N N . HIS A 1 291 ? -11.853 -3.699 18.286 1.00 95.31 291 HIS A N 1
ATOM 2274 C CA . HIS A 1 291 ? -11.302 -2.360 18.094 1.00 95.31 291 HIS A CA 1
ATOM 2275 C C . HIS A 1 291 ? -11.749 -1.748 16.761 1.00 95.31 291 HIS A C 1
ATOM 2277 O O . HIS A 1 291 ? -12.328 -2.413 15.900 1.00 95.31 291 HIS A O 1
ATOM 2283 N N . VAL A 1 292 ? -11.522 -0.443 16.591 1.00 96.50 292 VAL A N 1
ATOM 2284 C CA . VAL A 1 292 ? -12.028 0.297 15.426 1.00 96.50 292 VAL A CA 1
ATOM 2285 C C . VAL A 1 292 ? -10.914 0.577 14.433 1.00 96.50 292 VAL A C 1
ATOM 2287 O O . VAL A 1 292 ? -9.925 1.222 14.773 1.00 96.50 292 VAL A O 1
ATOM 2290 N N . ASN A 1 293 ? -11.122 0.188 13.174 1.00 97.88 293 ASN A N 1
ATOM 2291 C CA . ASN A 1 293 ? -10.346 0.707 12.053 1.00 97.88 293 ASN A CA 1
ATOM 2292 C C . ASN A 1 293 ? -10.990 1.988 11.510 1.00 97.88 293 ASN A C 1
ATOM 2294 O O . ASN A 1 293 ? -12.171 2.011 11.146 1.00 97.88 293 ASN A O 1
ATOM 2298 N N . VAL A 1 294 ? -10.187 3.041 11.416 1.00 97.81 294 VAL A N 1
ATOM 2299 C CA . VAL A 1 294 ? -10.525 4.329 10.814 1.00 97.81 294 VAL A CA 1
ATOM 2300 C C . VAL A 1 294 ? -9.612 4.562 9.623 1.00 97.81 294 VAL A C 1
ATOM 2302 O O . VAL A 1 294 ? -8.414 4.318 9.705 1.00 97.81 294 VAL A O 1
ATOM 2305 N N . ILE A 1 295 ? -10.163 5.063 8.524 1.00 97.75 295 ILE A N 1
ATOM 2306 C CA . ILE A 1 295 ? -9.402 5.461 7.344 1.00 97.75 295 ILE A CA 1
ATOM 2307 C C . ILE A 1 295 ? -9.418 6.981 7.236 1.00 97.75 295 ILE A C 1
ATOM 2309 O O . ILE A 1 295 ? -10.483 7.597 7.235 1.00 97.75 295 ILE A O 1
ATOM 2313 N N . ILE A 1 296 ? -8.242 7.571 7.072 1.00 96.69 296 ILE A N 1
ATOM 2314 C CA . ILE A 1 296 ? -8.069 8.936 6.579 1.00 96.69 296 ILE A CA 1
ATOM 2315 C C . ILE A 1 296 ? -7.457 8.873 5.181 1.00 96.69 296 ILE A C 1
ATOM 2317 O O . ILE A 1 296 ? -6.673 7.976 4.876 1.00 96.69 296 ILE A O 1
ATOM 2321 N N . THR A 1 297 ? -7.847 9.791 4.307 1.00 95.25 297 THR A N 1
ATOM 2322 C CA . THR A 1 297 ? -7.346 9.835 2.929 1.00 95.25 297 THR A CA 1
ATOM 2323 C C . THR A 1 297 ? -7.329 11.256 2.395 1.00 95.25 297 THR A C 1
ATOM 2325 O O . THR A 1 297 ? -8.245 12.030 2.683 1.00 95.25 297 THR A O 1
ATOM 2328 N N . SER A 1 298 ? -6.301 11.583 1.612 1.00 92.00 298 SER A N 1
ATOM 2329 C CA . SER A 1 298 ? -6.204 12.846 0.878 1.00 92.00 298 SER A CA 1
ATOM 2330 C C . SER A 1 298 ? -6.905 12.803 -0.475 1.00 92.00 298 SER A C 1
ATOM 2332 O O . SER A 1 298 ? -6.977 13.817 -1.175 1.00 92.00 298 SER A O 1
ATOM 2334 N N . THR A 1 299 ? -7.436 11.638 -0.863 1.00 80.00 299 THR A N 1
ATOM 2335 C CA . THR A 1 299 ? -8.173 11.491 -2.115 1.00 80.00 299 THR A CA 1
ATOM 2336 C C . THR A 1 299 ? -9.329 12.485 -2.197 1.00 80.00 299 THR A C 1
ATOM 2338 O O . THR A 1 299 ? -10.101 12.679 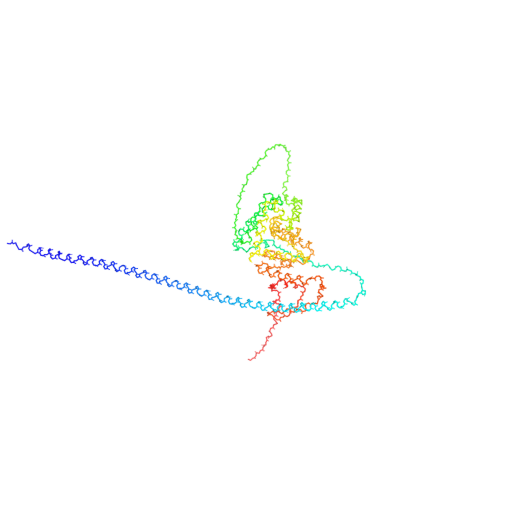-1.260 1.00 80.00 299 THR A O 1
ATOM 2341 N N . ALA A 1 300 ? -9.493 13.098 -3.370 1.00 73.50 300 ALA A N 1
ATOM 2342 C CA . ALA A 1 300 ? -10.448 14.187 -3.564 1.00 73.50 300 ALA A CA 1
ATOM 2343 C C . ALA A 1 300 ? -11.928 13.790 -3.358 1.00 73.50 300 ALA A C 1
ATOM 2345 O O . ALA A 1 300 ? -12.796 14.664 -3.324 1.00 73.50 300 ALA A O 1
ATOM 2346 N N . ARG A 1 301 ? -12.263 12.488 -3.284 1.00 88.38 301 ARG A N 1
ATOM 2347 C CA . ARG A 1 301 ? -13.653 12.002 -3.225 1.00 88.38 301 ARG A CA 1
ATOM 2348 C C . ARG A 1 301 ? -13.817 10.739 -2.379 1.00 88.38 301 ARG A C 1
ATOM 2350 O O . ARG A 1 301 ? -13.167 9.726 -2.624 1.00 88.38 301 ARG A O 1
ATOM 2357 N N . LEU A 1 302 ? -14.837 10.749 -1.518 1.00 93.00 302 LEU A N 1
ATOM 2358 C CA . LEU A 1 302 ? -15.221 9.629 -0.647 1.00 93.00 302 LEU A CA 1
ATOM 2359 C C . LEU A 1 302 ? -15.522 8.333 -1.415 1.00 93.00 302 LEU A C 1
ATOM 2361 O O . LEU A 1 302 ? -15.108 7.253 -1.007 1.00 93.00 302 LEU A O 1
ATOM 2365 N N . ALA A 1 303 ? -16.199 8.431 -2.562 1.00 94.81 303 ALA A N 1
ATOM 2366 C CA . ALA A 1 303 ? -16.471 7.264 -3.400 1.00 94.81 303 ALA A CA 1
ATOM 2367 C C . ALA A 1 303 ? -15.180 6.600 -3.913 1.00 94.81 303 ALA A C 1
ATOM 2369 O O . ALA A 1 303 ? -15.142 5.381 -4.057 1.00 94.81 303 ALA A O 1
ATOM 2370 N N . GLY A 1 304 ? -14.122 7.383 -4.162 1.00 94.06 304 GLY A N 1
ATOM 2371 C CA . GLY A 1 304 ? -12.805 6.866 -4.536 1.00 94.06 304 GLY A CA 1
ATOM 2372 C C . GLY A 1 304 ? -12.199 6.032 -3.413 1.00 94.06 304 GLY A C 1
ATOM 2373 O O . GLY A 1 304 ? -11.794 4.895 -3.648 1.00 94.06 304 GLY A O 1
ATOM 2374 N N . ALA A 1 305 ? -12.241 6.554 -2.186 1.00 95.38 305 ALA A N 1
ATOM 2375 C CA . ALA A 1 305 ? -11.784 5.850 -0.993 1.00 95.38 305 ALA A CA 1
ATOM 2376 C C . ALA A 1 305 ? -12.521 4.517 -0.787 1.00 95.38 305 ALA A C 1
ATOM 2378 O O . ALA A 1 305 ? -11.897 3.464 -0.649 1.00 95.38 305 ALA A O 1
ATOM 2379 N N . PHE A 1 306 ? -13.854 4.536 -0.864 1.00 96.94 306 PHE A N 1
ATOM 2380 C CA . PHE A 1 306 ? -14.665 3.320 -0.802 1.00 96.94 306 PHE A CA 1
ATOM 2381 C C . PHE A 1 306 ? -14.366 2.356 -1.950 1.00 96.94 306 PHE A C 1
ATOM 2383 O O . PHE A 1 306 ? -14.283 1.152 -1.727 1.00 96.94 306 PHE A O 1
ATOM 2390 N N . GLY A 1 307 ? -14.152 2.863 -3.163 1.00 96.44 307 GLY A N 1
ATOM 2391 C CA . GLY A 1 307 ? -13.758 2.044 -4.302 1.00 96.44 307 GLY A CA 1
ATOM 2392 C C . GLY A 1 307 ? -12.438 1.305 -4.066 1.00 96.44 307 GLY A C 1
ATOM 2393 O O . GLY A 1 307 ? -12.363 0.106 -4.332 1.00 96.44 307 GLY A O 1
ATOM 2394 N N . HIS A 1 308 ? -11.434 1.979 -3.501 1.00 96.06 308 HIS A N 1
ATOM 2395 C CA . HIS A 1 308 ? -10.171 1.350 -3.107 1.00 96.06 308 HIS A CA 1
ATOM 2396 C C . HIS A 1 308 ? -10.366 0.282 -2.027 1.00 96.06 308 HIS A C 1
ATOM 2398 O O . HIS A 1 308 ? -9.880 -0.835 -2.189 1.00 96.06 308 HIS A O 1
ATOM 2404 N N . LEU A 1 309 ? -11.118 0.583 -0.964 1.00 97.06 309 LEU A N 1
ATOM 2405 C CA . LEU A 1 309 ? -11.394 -0.383 0.106 1.00 97.06 309 LEU A CA 1
ATOM 2406 C C . LEU A 1 309 ? -12.120 -1.635 -0.410 1.00 97.06 309 LEU A C 1
ATOM 2408 O O . LEU A 1 309 ? -11.830 -2.740 0.046 1.00 97.06 309 LEU A O 1
ATOM 2412 N N . LEU A 1 310 ? -13.030 -1.482 -1.376 1.00 97.31 310 LEU A N 1
ATOM 2413 C CA . LEU A 1 310 ? -13.713 -2.605 -2.022 1.00 97.31 310 LEU A CA 1
ATOM 2414 C C . LEU A 1 310 ? -12.754 -3.439 -2.879 1.00 97.31 310 LEU A C 1
ATOM 2416 O O . LEU A 1 310 ? -12.653 -4.648 -2.683 1.00 97.31 310 LEU A O 1
ATOM 2420 N N . ILE A 1 311 ? -12.013 -2.800 -3.791 1.00 96.12 311 ILE A N 1
ATOM 2421 C CA . ILE A 1 311 ? -11.078 -3.486 -4.698 1.00 96.12 311 ILE A CA 1
ATOM 2422 C C . ILE A 1 311 ? -10.001 -4.240 -3.912 1.00 96.12 311 ILE A C 1
ATOM 2424 O O . ILE A 1 311 ? -9.675 -5.374 -4.252 1.00 96.12 311 ILE A O 1
ATOM 2428 N N . TYR A 1 312 ? -9.492 -3.647 -2.833 1.00 95.62 312 TYR A N 1
ATOM 2429 C CA . TYR A 1 312 ? -8.461 -4.251 -1.991 1.00 95.62 312 TYR A CA 1
ATOM 2430 C C . TYR A 1 312 ? -8.995 -5.184 -0.900 1.00 95.62 312 TYR A C 1
ATOM 2432 O O . TYR A 1 312 ? -8.210 -5.700 -0.099 1.00 95.62 312 TYR A O 1
ATOM 2440 N N . ARG A 1 313 ? -10.310 -5.454 -0.903 1.00 96.62 313 ARG A N 1
ATOM 2441 C CA . ARG A 1 313 ? -10.992 -6.370 0.027 1.00 96.62 313 ARG A CA 1
ATOM 2442 C C . ARG A 1 313 ? -10.758 -5.993 1.496 1.00 96.62 313 ARG A C 1
ATOM 2444 O O . ARG A 1 313 ? -10.556 -6.851 2.348 1.00 96.62 313 ARG A O 1
ATOM 2451 N N . LEU A 1 314 ? -10.744 -4.692 1.772 1.00 97.25 314 LEU A N 1
ATOM 2452 C CA . LEU A 1 314 ? -10.620 -4.121 3.116 1.00 97.25 314 LEU A CA 1
ATOM 2453 C C . LEU A 1 314 ? -11.957 -3.602 3.650 1.00 97.25 314 LEU A C 1
ATOM 2455 O O . LEU A 1 314 ? -12.073 -3.322 4.839 1.00 97.25 314 LEU A O 1
ATOM 2459 N N . GLY A 1 315 ? -12.968 -3.478 2.784 1.00 97.31 315 GLY A N 1
ATOM 2460 C CA . GLY A 1 315 ? -14.263 -2.912 3.151 1.00 97.31 315 GLY A CA 1
ATOM 2461 C C . GLY A 1 315 ? -14.965 -3.652 4.290 1.00 97.31 315 GLY A C 1
ATOM 2462 O O . GLY A 1 315 ? -15.642 -3.018 5.086 1.00 97.31 315 GLY A O 1
ATOM 2463 N N . GLU A 1 316 ? -14.779 -4.964 4.421 1.00 97.50 316 GLU A N 1
ATOM 2464 C CA . GLU A 1 316 ? -15.386 -5.749 5.503 1.00 97.50 316 GLU A CA 1
ATOM 2465 C C . GLU A 1 316 ? -14.926 -5.308 6.903 1.00 97.50 316 GLU A C 1
ATOM 2467 O O . GLU A 1 316 ? -15.711 -5.367 7.846 1.00 97.50 316 GLU A O 1
ATOM 2472 N N . PHE A 1 317 ? -13.704 -4.781 7.016 1.00 98.00 317 PHE A N 1
ATOM 2473 C CA . PHE A 1 317 ? -13.075 -4.402 8.286 1.00 98.00 317 PHE A CA 1
ATOM 2474 C C . PHE A 1 317 ? -13.218 -2.913 8.622 1.00 98.00 317 PHE A C 1
ATOM 2476 O O . PHE A 1 317 ? -12.698 -2.460 9.644 1.00 98.00 317 PHE A O 1
ATOM 2483 N N . VAL A 1 318 ? -13.873 -2.136 7.752 1.00 97.81 318 VAL A N 1
ATOM 2484 C CA . VAL A 1 318 ? -14.010 -0.681 7.873 1.00 97.81 318 VAL A CA 1
ATOM 2485 C C . VAL A 1 318 ? -15.473 -0.292 7.708 1.00 97.81 318 VAL A C 1
ATOM 2487 O O . VAL A 1 318 ? -16.109 -0.567 6.692 1.00 97.81 318 VAL A O 1
ATOM 2490 N N . GLU A 1 319 ? -16.027 0.389 8.704 1.00 97.19 319 GLU A N 1
ATOM 2491 C CA . GLU A 1 319 ? -17.356 0.983 8.572 1.00 97.19 319 GLU A CA 1
ATOM 2492 C C . GLU A 1 319 ? -17.304 2.228 7.697 1.00 97.19 319 GLU A C 1
ATOM 2494 O O . GLU A 1 319 ? -16.371 3.028 7.782 1.00 97.19 319 GLU A O 1
ATOM 2499 N N . ALA A 1 320 ? -18.348 2.447 6.903 1.00 96.38 320 ALA A N 1
ATOM 2500 C CA . ALA A 1 320 ? -18.422 3.590 6.008 1.00 96.38 320 ALA A CA 1
ATOM 2501 C C . ALA A 1 320 ? -18.235 4.915 6.764 1.00 96.38 320 ALA A C 1
ATOM 2503 O O . ALA A 1 320 ? -17.473 5.782 6.343 1.00 96.38 320 ALA A O 1
ATOM 2504 N N . ASN A 1 321 ? -18.863 5.031 7.940 1.00 96.19 321 ASN A N 1
ATOM 2505 C CA . ASN A 1 321 ? -18.782 6.207 8.807 1.00 96.19 321 ASN A CA 1
ATOM 2506 C C . ASN A 1 321 ? -17.382 6.434 9.406 1.00 96.19 321 ASN A C 1
ATOM 2508 O O . ASN A 1 321 ? -17.165 7.477 10.022 1.00 96.19 321 ASN A O 1
ATOM 2512 N N . ASN A 1 322 ? -16.459 5.477 9.280 1.00 97.38 322 ASN A N 1
ATOM 2513 C CA . ASN A 1 322 ? -15.082 5.558 9.773 1.00 97.38 322 ASN A CA 1
ATOM 2514 C C . ASN A 1 322 ? -14.088 5.952 8.671 1.00 97.38 322 ASN A C 1
ATOM 2516 O O . ASN A 1 322 ? -12.884 5.819 8.869 1.00 97.38 322 ASN A O 1
ATOM 2520 N N . VAL A 1 323 ? -14.570 6.438 7.523 1.00 96.94 323 VAL A N 1
ATOM 2521 C CA . VAL A 1 323 ? -13.732 6.963 6.440 1.00 96.94 323 VAL A CA 1
ATOM 2522 C C . VAL A 1 323 ? -13.858 8.481 6.381 1.00 96.94 323 VAL A C 1
ATOM 2524 O O . VAL A 1 323 ? -14.948 9.016 6.169 1.00 96.94 323 VAL A O 1
ATOM 2527 N N . PHE A 1 324 ? -12.733 9.170 6.550 1.00 96.00 324 PHE A N 1
ATOM 2528 C CA . PHE A 1 324 ? -12.646 10.624 6.605 1.00 96.00 324 PHE A CA 1
ATOM 2529 C C . PHE A 1 324 ? -11.772 11.151 5.469 1.00 96.00 324 PHE A C 1
ATOM 2531 O O . PHE A 1 324 ? -10.684 10.638 5.203 1.00 96.00 324 PHE A O 1
ATOM 2538 N N . LEU A 1 325 ? -12.252 12.204 4.811 1.00 93.56 325 LEU A N 1
ATOM 2539 C CA . LEU A 1 325 ? -11.471 12.945 3.830 1.00 93.56 325 LEU A CA 1
ATOM 2540 C C . LEU A 1 325 ? -10.687 14.034 4.549 1.00 93.56 325 LEU A C 1
ATOM 2542 O O . LEU A 1 325 ? -11.287 14.895 5.196 1.00 93.56 325 LEU A O 1
ATOM 2546 N N . TYR A 1 326 ? -9.371 14.018 4.392 1.00 91.56 326 TYR A N 1
ATOM 2547 C CA . TYR A 1 326 ? -8.512 15.102 4.836 1.00 91.56 326 TYR A CA 1
ATOM 2548 C C . TYR A 1 326 ? -7.923 15.826 3.624 1.00 91.56 326 TYR A C 1
ATOM 2550 O O . TYR A 1 326 ? -7.733 15.266 2.553 1.00 91.56 326 TYR A O 1
ATOM 2558 N N . ASN A 1 327 ? -7.684 17.113 3.764 1.00 89.12 327 ASN A N 1
ATOM 2559 C CA . ASN A 1 327 ? -7.010 17.976 2.819 1.00 89.12 327 ASN A CA 1
ATOM 2560 C C . ASN A 1 327 ? -6.095 18.904 3.622 1.00 89.12 327 ASN A C 1
ATOM 2562 O O . ASN A 1 327 ? -6.272 19.074 4.827 1.00 89.12 327 ASN A O 1
ATOM 2566 N N . GLU A 1 328 ? -5.121 19.521 2.959 1.00 85.19 328 GLU A N 1
ATOM 2567 C CA . GLU A 1 328 ? -4.121 20.363 3.637 1.00 85.19 328 GLU A CA 1
ATOM 2568 C C . GLU A 1 328 ? -4.746 21.550 4.394 1.00 85.19 328 GLU A C 1
ATOM 2570 O O . GLU A 1 328 ? -4.142 22.092 5.312 1.00 85.19 328 GLU A O 1
ATOM 2575 N N . ASN A 1 329 ? -5.978 21.931 4.047 1.00 88.94 329 ASN A N 1
ATOM 2576 C CA . ASN A 1 329 ? -6.692 23.051 4.651 1.00 88.94 329 ASN A CA 1
ATOM 2577 C C . ASN A 1 329 ? -7.628 22.632 5.802 1.00 88.94 329 ASN A C 1
ATOM 2579 O O . ASN A 1 329 ? -8.246 23.502 6.415 1.00 88.94 329 ASN A O 1
ATOM 2583 N N . ASN A 1 330 ? -7.799 21.333 6.075 1.00 89.06 330 ASN A N 1
ATOM 2584 C CA . ASN A 1 330 ? -8.778 20.824 7.042 1.00 89.06 330 ASN A CA 1
ATOM 2585 C C . ASN A 1 330 ? -8.221 19.749 7.992 1.00 89.06 330 ASN A C 1
ATOM 2587 O O . ASN A 1 330 ? -9.004 19.074 8.660 1.00 89.06 330 ASN A O 1
ATOM 2591 N N . GLU A 1 331 ? -6.898 19.595 8.077 1.00 88.38 331 GLU A N 1
ATOM 2592 C CA . GLU A 1 331 ? -6.242 18.571 8.902 1.00 88.38 331 GLU A CA 1
ATOM 2593 C C . GLU A 1 331 ? -6.713 18.609 10.369 1.00 88.38 331 GLU A C 1
ATOM 2595 O O . GLU A 1 331 ? -7.132 17.591 10.925 1.00 88.38 331 GLU A O 1
ATOM 2600 N N . GLU A 1 332 ? -6.744 19.800 10.975 1.00 88.31 332 GLU A N 1
ATOM 2601 C CA . GLU A 1 332 ? -7.227 20.005 12.349 1.00 88.31 332 GLU A CA 1
ATOM 2602 C C . GLU A 1 332 ? -8.714 19.659 12.508 1.00 88.31 332 GLU A C 1
ATOM 2604 O O . GLU A 1 332 ? -9.123 19.093 13.521 1.00 88.31 332 GLU A O 1
ATOM 2609 N N . VAL A 1 333 ? -9.527 19.944 11.485 1.00 90.94 333 VAL A N 1
ATOM 2610 C CA . VAL A 1 333 ? -10.966 19.651 11.495 1.00 90.94 333 VAL A CA 1
ATOM 2611 C C . VAL A 1 333 ? -11.198 18.144 11.511 1.00 90.94 333 VAL A C 1
ATOM 2613 O O . VAL A 1 333 ? -12.050 17.669 12.261 1.00 90.94 333 VAL A O 1
ATOM 2616 N N . VAL A 1 334 ? -10.432 17.376 10.729 1.00 92.25 334 VAL A N 1
ATOM 2617 C CA . VAL A 1 334 ? -10.530 15.909 10.719 1.00 92.25 334 VAL A CA 1
ATOM 2618 C C . VAL A 1 334 ? -10.115 15.332 12.068 1.00 92.25 334 VAL A C 1
ATOM 2620 O O . VAL A 1 334 ? -10.826 14.481 12.602 1.00 92.25 334 VAL A O 1
ATOM 2623 N N . LEU A 1 335 ? -9.030 15.823 12.674 1.00 90.88 335 LEU A N 1
ATOM 2624 C CA . LEU A 1 335 ? -8.653 15.395 14.024 1.00 90.88 335 LEU A CA 1
ATOM 2625 C C . LEU A 1 335 ? -9.728 15.705 15.060 1.00 90.88 335 LEU A C 1
ATOM 2627 O O . LEU A 1 335 ? -10.046 14.850 15.886 1.00 90.88 335 LEU A O 1
ATOM 2631 N N . GLN A 1 336 ? -10.312 16.899 15.007 1.00 89.50 336 GLN A N 1
ATOM 2632 C CA . GLN A 1 336 ? -11.384 17.275 15.918 1.00 89.50 336 GLN A CA 1
ATOM 2633 C C . GLN A 1 336 ? -12.618 16.385 15.716 1.00 89.50 336 GLN A C 1
ATOM 2635 O O . GLN A 1 336 ? -13.235 15.957 16.688 1.00 89.50 336 GLN A O 1
ATOM 2640 N N . GLN A 1 337 ? -12.961 16.048 14.469 1.00 93.31 337 GLN A N 1
ATOM 2641 C CA . GLN A 1 337 ? -14.038 15.104 14.161 1.00 93.31 337 GLN A CA 1
ATOM 2642 C C . GLN A 1 337 ? -13.755 13.707 14.721 1.00 93.31 337 GLN A C 1
ATOM 2644 O O . GLN A 1 337 ? -14.654 13.107 15.310 1.00 93.31 337 GLN A O 1
ATOM 2649 N N . LEU A 1 338 ? -12.523 13.209 14.586 1.00 93.94 338 LEU A N 1
ATOM 2650 C CA . LEU A 1 338 ? -12.105 11.927 15.157 1.00 93.94 338 LEU A CA 1
ATOM 2651 C C . LEU A 1 338 ? -12.194 11.941 16.686 1.00 93.94 338 LEU A C 1
ATOM 2653 O O . LEU A 1 338 ? -12.840 11.070 17.269 1.00 93.94 338 LEU A O 1
ATOM 2657 N N . ALA A 1 339 ? -11.628 12.963 17.330 1.00 90.94 339 ALA A N 1
ATOM 2658 C CA . ALA A 1 339 ? -11.654 13.120 18.781 1.00 90.94 339 ALA A CA 1
ATOM 2659 C C . ALA A 1 339 ? -13.089 13.215 19.328 1.00 90.94 339 ALA A C 1
ATOM 2661 O O . ALA A 1 339 ? -13.417 12.568 20.323 1.00 90.94 339 ALA A O 1
ATOM 2662 N N . ASN A 1 340 ? -13.961 13.966 18.646 1.00 91.12 340 ASN A N 1
ATOM 2663 C CA . ASN A 1 340 ? -15.369 14.103 19.013 1.00 91.12 340 ASN A CA 1
ATOM 2664 C C . ASN A 1 340 ? -16.139 12.792 18.828 1.00 91.12 340 ASN A C 1
ATOM 2666 O O . ASN A 1 340 ? -16.961 12.436 19.673 1.00 91.12 340 ASN A O 1
ATOM 2670 N N . LYS A 1 341 ? -15.890 12.072 17.727 1.00 94.62 341 LYS A N 1
ATOM 2671 C CA . LYS A 1 341 ? -16.604 10.833 17.406 1.00 94.62 341 LYS A CA 1
ATOM 2672 C C . LYS A 1 341 ? -16.251 9.705 18.370 1.00 94.62 341 LYS A C 1
ATOM 2674 O O . LYS A 1 341 ? -17.146 9.002 18.827 1.00 94.62 341 LYS A O 1
ATOM 2679 N N . PHE A 1 342 ? -14.966 9.538 18.666 1.00 91.75 342 PHE A N 1
ATOM 2680 C CA . PHE A 1 342 ? -14.464 8.430 19.481 1.00 91.75 342 PHE A CA 1
ATOM 2681 C C . PHE A 1 342 ? -14.232 8.805 20.949 1.00 91.75 342 PHE A C 1
ATOM 2683 O O . PHE A 1 342 ? -13.702 7.997 21.704 1.00 91.75 342 PHE A O 1
ATOM 2690 N N . GLN A 1 343 ? -14.643 10.014 21.354 1.00 82.25 343 GLN A N 1
ATOM 2691 C CA . GLN A 1 343 ? -14.695 10.485 22.744 1.00 82.25 343 GLN A CA 1
ATOM 2692 C C . GLN A 1 343 ? -13.431 10.138 23.548 1.00 82.25 343 GLN A C 1
ATOM 2694 O O . GLN A 1 343 ? -13.492 9.448 24.562 1.00 82.25 343 GLN A O 1
ATOM 2699 N N . THR A 1 344 ? -12.271 10.619 23.089 1.00 63.78 344 THR A N 1
ATOM 2700 C CA . THR A 1 344 ? -10.950 10.427 23.736 1.00 63.78 344 THR A CA 1
ATOM 2701 C C . THR A 1 344 ? -10.473 8.976 23.896 1.00 63.78 344 THR A C 1
ATOM 2703 O O . THR A 1 344 ? -9.561 8.727 24.681 1.00 63.78 344 THR A O 1
ATOM 2706 N N . GLY A 1 345 ? -11.026 8.019 23.140 1.00 70.25 345 GLY A N 1
ATOM 2707 C CA . GLY A 1 345 ? -10.449 6.675 23.043 1.00 70.25 345 GLY A CA 1
ATOM 2708 C C . GLY A 1 345 ? -8.970 6.709 22.637 1.00 70.25 345 GLY A C 1
ATOM 2709 O O . GLY A 1 345 ? -8.512 7.654 21.987 1.00 70.25 345 GLY A O 1
ATOM 2710 N N . PHE A 1 346 ? -8.212 5.681 23.023 1.00 90.06 346 PHE A N 1
ATOM 2711 C CA . PHE A 1 346 ? -6.802 5.558 22.661 1.00 90.06 346 PHE A CA 1
ATOM 2712 C C . PHE A 1 346 ? -6.656 5.460 21.136 1.00 90.06 346 PHE A C 1
ATOM 2714 O O . PHE A 1 346 ? -6.907 4.416 20.530 1.00 90.06 346 PHE A O 1
ATOM 2721 N N . MET A 1 347 ? -6.277 6.575 20.511 1.00 95.19 347 MET A N 1
ATOM 2722 C CA . MET A 1 347 ? -6.062 6.671 19.069 1.00 95.19 347 MET A CA 1
ATOM 2723 C C . MET A 1 347 ? -4.600 6.392 18.728 1.00 95.19 347 MET A C 1
ATOM 2725 O O . MET A 1 347 ? -3.703 7.019 19.293 1.00 95.19 347 MET A O 1
ATOM 2729 N N . LEU A 1 348 ? -4.373 5.498 17.764 1.00 96.00 348 LEU A N 1
ATOM 2730 C CA . LEU A 1 348 ? -3.061 5.197 17.196 1.00 96.00 348 LEU A CA 1
ATOM 2731 C C . LEU A 1 348 ? -3.061 5.479 15.693 1.00 96.00 348 LEU A C 1
ATOM 2733 O O . LEU A 1 348 ? -3.760 4.821 14.926 1.00 96.00 348 LEU A O 1
ATOM 2737 N N . PHE A 1 349 ? -2.234 6.425 15.262 1.00 96.25 349 PHE A N 1
ATOM 2738 C CA . PHE A 1 349 ? -2.048 6.752 13.853 1.00 96.25 349 PHE A CA 1
ATOM 2739 C C . PHE A 1 349 ? -1.018 5.828 13.214 1.00 96.25 349 PHE A C 1
ATOM 2741 O O . PHE A 1 349 ? 0.151 5.859 13.583 1.00 96.25 349 PHE A O 1
ATOM 2748 N N . VAL A 1 350 ? -1.422 5.047 12.219 1.00 96.94 350 VAL A N 1
ATOM 2749 C CA . VAL A 1 350 ? -0.557 4.112 11.493 1.00 96.94 350 VAL A CA 1
ATOM 2750 C C . VAL A 1 350 ? -0.349 4.641 10.072 1.00 96.94 350 VAL A C 1
ATOM 2752 O O . VAL A 1 350 ? -1.223 4.538 9.208 1.00 96.94 350 VAL A O 1
ATOM 2755 N N . THR A 1 351 ? 0.797 5.285 9.830 1.00 95.88 351 THR A N 1
ATOM 2756 C CA . THR A 1 351 ? 1.029 6.056 8.596 1.00 95.88 351 THR A CA 1
ATOM 2757 C C . THR A 1 351 ? 2.515 6.185 8.249 1.00 95.88 351 THR A C 1
ATOM 2759 O O . THR A 1 351 ? 3.380 6.145 9.125 1.00 95.88 351 THR A O 1
ATOM 2762 N N . ALA A 1 352 ? 2.822 6.377 6.963 1.00 94.25 352 ALA A N 1
ATOM 2763 C CA . ALA A 1 352 ? 4.144 6.824 6.508 1.00 94.25 352 ALA A CA 1
ATOM 2764 C C . ALA A 1 352 ? 4.181 8.330 6.199 1.00 94.25 352 ALA A C 1
ATOM 2766 O O . ALA A 1 352 ? 5.237 8.875 5.880 1.00 94.25 352 ALA A O 1
ATOM 2767 N N . ASN A 1 353 ? 3.034 9.014 6.238 1.00 93.56 353 ASN A N 1
ATOM 2768 C CA . ASN A 1 353 ? 2.943 10.415 5.856 1.00 93.56 353 ASN A CA 1
ATOM 2769 C C . ASN A 1 353 ? 3.519 11.317 6.958 1.00 93.56 353 ASN A C 1
ATOM 2771 O O . ASN A 1 353 ? 2.958 11.423 8.050 1.00 93.56 353 ASN A O 1
ATOM 2775 N N . ALA A 1 354 ? 4.612 12.013 6.638 1.00 93.38 354 ALA A N 1
ATOM 2776 C CA . ALA A 1 354 ? 5.296 12.929 7.546 1.00 93.38 354 ALA A CA 1
ATOM 2777 C C . ALA A 1 354 ? 4.396 14.057 8.085 1.00 93.38 354 ALA A C 1
ATOM 2779 O O . ALA A 1 354 ? 4.548 14.442 9.242 1.00 93.38 354 ALA A O 1
ATOM 2780 N N . LYS A 1 355 ? 3.435 14.553 7.290 1.00 92.00 355 LYS A N 1
ATOM 2781 C CA . LYS A 1 355 ? 2.498 15.602 7.725 1.00 92.00 355 LYS A CA 1
ATOM 2782 C C . LYS A 1 355 ? 1.547 15.083 8.798 1.00 92.00 355 LYS A C 1
ATOM 2784 O O . LYS A 1 355 ? 1.456 15.662 9.872 1.00 92.00 355 LYS A O 1
ATOM 2789 N N . ILE A 1 356 ? 0.927 13.926 8.550 1.00 91.88 356 ILE A N 1
ATOM 2790 C CA . ILE A 1 356 ? 0.033 13.269 9.517 1.00 91.88 356 ILE A CA 1
ATOM 2791 C C . ILE A 1 356 ? 0.791 12.935 10.812 1.00 91.88 356 ILE A C 1
ATOM 2793 O O . ILE A 1 356 ? 0.254 13.064 11.906 1.00 91.88 356 ILE A O 1
ATOM 2797 N N . ILE A 1 357 ? 2.058 12.541 10.698 1.00 93.62 357 ILE A N 1
ATOM 2798 C CA . ILE A 1 357 ? 2.940 12.296 11.843 1.00 93.62 357 ILE A CA 1
ATOM 2799 C C . ILE A 1 357 ? 3.160 13.559 12.675 1.00 93.62 357 ILE A C 1
ATOM 2801 O O . ILE A 1 357 ? 3.004 13.516 13.893 1.00 93.62 357 ILE A O 1
ATOM 2805 N N . GLN A 1 358 ? 3.513 14.668 12.026 1.00 92.88 358 GLN A N 1
ATOM 2806 C CA . GLN A 1 358 ? 3.712 15.951 12.694 1.00 92.88 358 GLN A CA 1
ATOM 2807 C C . GLN A 1 358 ? 2.423 16.425 13.375 1.00 92.88 358 GLN A C 1
ATOM 2809 O O . GLN A 1 358 ? 2.468 16.946 14.487 1.00 92.88 358 GLN A O 1
ATOM 2814 N N . LEU A 1 359 ? 1.286 16.201 12.720 1.00 90.56 359 LEU A N 1
ATOM 2815 C CA . LEU A 1 359 ? -0.038 16.514 13.232 1.00 90.56 359 LEU A CA 1
ATOM 2816 C C . LEU A 1 359 ? -0.405 15.646 14.452 1.00 90.56 359 LEU A C 1
ATOM 2818 O O . LEU A 1 359 ? -0.954 16.151 15.431 1.00 90.56 359 LEU A O 1
ATOM 2822 N N . ALA A 1 360 ? -0.078 14.351 14.436 1.00 91.62 360 ALA A N 1
ATOM 2823 C CA . ALA A 1 360 ? -0.254 13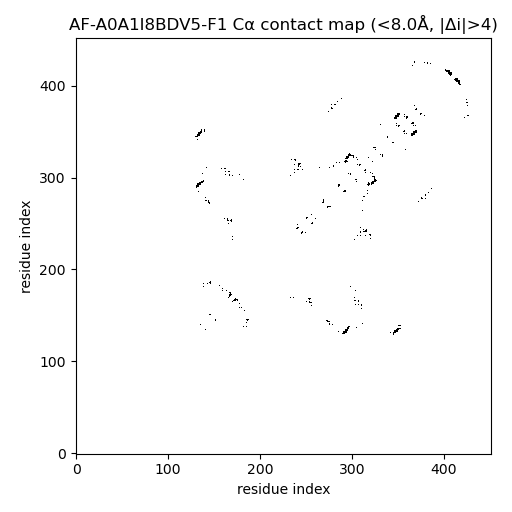.478 15.596 1.00 91.62 360 ALA A CA 1
ATOM 2824 C C . ALA A 1 360 ? 0.633 13.933 16.771 1.00 91.62 360 ALA A C 1
ATOM 2826 O O . ALA A 1 360 ? 0.138 14.072 17.890 1.00 91.62 360 ALA A O 1
ATOM 2827 N N . ASP A 1 361 ? 1.903 14.265 16.503 1.00 92.56 361 ASP A N 1
ATOM 2828 C CA . ASP A 1 361 ? 2.845 14.787 17.504 1.00 92.56 361 ASP A CA 1
ATOM 2829 C C . ASP A 1 361 ? 2.352 16.093 18.142 1.00 92.56 361 ASP A C 1
ATOM 2831 O O . ASP A 1 361 ? 2.434 16.255 19.361 1.00 92.56 361 ASP A O 1
ATOM 2835 N N . SER A 1 362 ? 1.829 17.032 17.344 1.00 91.88 362 SER A N 1
ATOM 2836 C CA . SER A 1 362 ? 1.347 18.322 17.854 1.00 91.88 362 SER A CA 1
ATOM 2837 C C . SER A 1 362 ? 0.106 18.194 18.736 1.00 91.88 362 SER A C 1
ATOM 2839 O O . SER A 1 362 ? -0.140 19.070 19.559 1.00 91.88 362 SER A O 1
ATOM 2841 N N . ASN A 1 363 ? -0.654 17.108 18.580 1.00 88.75 363 ASN A N 1
ATOM 2842 C CA . ASN A 1 363 ? -1.877 16.835 19.335 1.00 88.75 363 ASN A CA 1
ATOM 2843 C C . ASN A 1 363 ? -1.686 15.769 20.428 1.00 88.75 363 ASN A C 1
ATOM 2845 O O . ASN A 1 363 ? -2.652 15.396 21.089 1.00 88.75 363 ASN A O 1
ATOM 2849 N N . GLY A 1 364 ? -0.458 15.273 20.631 1.00 90.50 364 GLY A N 1
ATOM 2850 C CA . GLY A 1 364 ? -0.164 14.238 21.625 1.00 90.50 364 GLY A CA 1
ATOM 2851 C C . GLY A 1 364 ? -0.847 12.895 21.342 1.00 90.50 364 GLY A C 1
ATOM 2852 O O . GLY A 1 364 ? -1.135 12.150 22.276 1.00 90.50 364 GLY A O 1
ATOM 2853 N N . ILE A 1 365 ? -1.136 12.594 20.074 1.00 92.69 365 ILE A N 1
ATOM 2854 C CA . ILE A 1 365 ? -1.767 11.339 19.652 1.00 92.69 365 ILE A CA 1
ATOM 2855 C C . ILE A 1 365 ? -0.676 10.294 19.388 1.00 92.69 365 ILE A C 1
ATOM 2857 O O . ILE A 1 365 ? 0.359 10.607 18.795 1.00 92.69 365 ILE A O 1
ATOM 2861 N N . LEU A 1 366 ? -0.903 9.042 19.805 1.00 94.12 366 LEU A N 1
ATOM 2862 C CA . LEU A 1 366 ? 0.039 7.953 19.541 1.00 94.12 366 LEU A CA 1
ATOM 2863 C C . LEU A 1 366 ? 0.177 7.734 18.033 1.00 94.12 366 LEU A C 1
ATOM 2865 O O . LEU A 1 366 ? -0.798 7.800 17.282 1.00 94.12 366 LEU A O 1
ATOM 2869 N N . ARG A 1 367 ? 1.387 7.405 17.583 1.00 95.06 367 ARG A N 1
ATOM 2870 C CA . ARG A 1 367 ? 1.659 7.099 16.177 1.00 95.06 367 ARG A CA 1
ATOM 2871 C C . ARG A 1 367 ? 2.611 5.925 16.019 1.00 95.06 367 ARG A C 1
ATOM 2873 O O . ARG A 1 367 ? 3.522 5.753 16.818 1.00 95.06 367 ARG A O 1
ATOM 2880 N N . TYR A 1 368 ? 2.438 5.190 14.930 1.00 96.69 368 TYR A N 1
ATOM 2881 C CA . TYR A 1 368 ? 3.333 4.159 14.436 1.00 96.69 368 TYR A CA 1
ATOM 2882 C C . TYR A 1 368 ? 3.771 4.515 13.012 1.00 96.69 368 TYR A C 1
ATOM 2884 O O . TYR A 1 368 ? 2.946 4.648 12.104 1.00 96.69 368 TYR A O 1
ATOM 2892 N N . PHE A 1 369 ? 5.080 4.680 12.811 1.00 96.12 369 PHE A N 1
ATOM 2893 C CA . PHE A 1 369 ? 5.641 5.056 11.515 1.00 96.12 369 PHE A CA 1
ATOM 2894 C C . PHE A 1 369 ? 5.859 3.835 10.616 1.00 96.12 369 PHE A C 1
ATOM 2896 O O . PHE A 1 369 ? 6.616 2.933 10.969 1.00 96.12 369 PHE A O 1
ATOM 2903 N N . LEU A 1 370 ? 5.255 3.841 9.426 1.00 95.38 370 LEU A N 1
ATOM 2904 C CA . LEU A 1 370 ? 5.437 2.804 8.406 1.00 95.38 370 LEU A CA 1
ATOM 2905 C C . LEU A 1 370 ? 6.433 3.247 7.326 1.00 95.38 370 LEU A C 1
ATOM 2907 O O . LEU A 1 370 ? 6.041 3.620 6.226 1.00 95.38 370 LEU A O 1
ATOM 2911 N N . GLY A 1 371 ? 7.732 3.220 7.628 1.00 92.94 371 GLY A N 1
ATOM 2912 C CA . GLY A 1 371 ? 8.769 3.626 6.669 1.00 92.94 371 GLY A CA 1
ATOM 2913 C C . GLY A 1 371 ? 9.125 2.566 5.622 1.00 92.94 371 GLY A C 1
ATOM 2914 O O . GLY A 1 371 ? 9.720 2.887 4.595 1.00 92.94 371 GLY A O 1
ATOM 2915 N N . SER A 1 372 ? 8.803 1.300 5.889 1.00 92.62 372 SER A N 1
ATOM 2916 C CA . SER A 1 372 ? 9.192 0.153 5.067 1.00 92.62 372 SER A CA 1
ATOM 2917 C C . SER A 1 372 ? 8.257 -1.042 5.274 1.00 92.62 372 SER A C 1
ATOM 2919 O O . SER A 1 372 ? 7.503 -1.088 6.248 1.00 92.62 372 SER A O 1
ATOM 2921 N N . ASN A 1 373 ? 8.346 -2.049 4.398 1.00 90.50 373 ASN A N 1
ATOM 2922 C CA . ASN A 1 373 ? 7.608 -3.312 4.551 1.00 90.50 373 ASN A CA 1
ATOM 2923 C C . ASN A 1 373 ? 7.964 -4.017 5.872 1.00 90.50 373 ASN A C 1
ATOM 2925 O O . ASN A 1 373 ? 7.088 -4.553 6.547 1.00 90.50 373 ASN A O 1
ATOM 2929 N N . ASP A 1 374 ? 9.234 -3.952 6.283 1.00 93.12 374 ASP A N 1
ATOM 2930 C CA . ASP A 1 374 ? 9.696 -4.503 7.560 1.00 93.12 374 ASP A CA 1
ATOM 2931 C C . ASP A 1 374 ? 8.995 -3.851 8.757 1.00 93.12 374 ASP A C 1
ATOM 2933 O O . ASP A 1 374 ? 8.750 -4.513 9.765 1.00 93.12 374 ASP A O 1
ATOM 2937 N N . ASP A 1 375 ? 8.664 -2.562 8.666 1.00 94.69 375 ASP A N 1
ATOM 2938 C CA . ASP A 1 375 ? 7.958 -1.858 9.737 1.00 94.69 375 ASP A CA 1
ATOM 2939 C C . ASP A 1 375 ? 6.489 -2.287 9.816 1.00 94.69 375 ASP A C 1
ATOM 2941 O O . ASP A 1 375 ? 5.958 -2.399 10.915 1.00 94.69 375 ASP A O 1
ATOM 2945 N N . LEU A 1 376 ? 5.851 -2.636 8.692 1.00 95.19 376 LEU A N 1
ATOM 2946 C CA . LEU A 1 376 ? 4.512 -3.236 8.708 1.00 95.19 376 LEU A CA 1
ATOM 2947 C C . LEU A 1 376 ? 4.525 -4.648 9.320 1.00 95.19 376 LEU A C 1
ATOM 2949 O O . LEU A 1 376 ? 3.620 -4.999 10.074 1.00 95.19 376 LEU A O 1
ATOM 2953 N N . VAL A 1 377 ? 5.564 -5.448 9.051 1.00 95.00 377 VAL A N 1
ATOM 2954 C CA . VAL A 1 377 ? 5.742 -6.775 9.673 1.00 95.00 377 VAL A CA 1
ATOM 2955 C C . VAL A 1 377 ? 5.938 -6.652 11.184 1.00 95.00 377 VAL A C 1
ATOM 2957 O O . VAL A 1 377 ? 5.338 -7.413 11.946 1.00 95.00 377 VAL A O 1
ATOM 2960 N N . LYS A 1 378 ? 6.754 -5.689 11.630 1.00 95.81 378 LYS A N 1
ATOM 2961 C CA . LYS A 1 378 ? 6.916 -5.388 13.061 1.00 95.81 378 LYS A CA 1
ATOM 2962 C C . LYS A 1 378 ? 5.609 -4.904 13.673 1.00 95.81 378 LYS A C 1
ATOM 2964 O O . LYS A 1 378 ? 5.247 -5.388 14.737 1.00 95.81 378 LYS A O 1
ATOM 2969 N N . PHE A 1 379 ? 4.888 -4.012 12.994 1.00 96.44 379 PHE A N 1
ATOM 2970 C CA . PHE A 1 379 ? 3.587 -3.534 13.450 1.00 96.44 379 PHE A CA 1
ATOM 2971 C C . PHE A 1 379 ? 2.621 -4.695 13.665 1.00 96.44 379 PHE A C 1
ATOM 2973 O O . PHE A 1 379 ? 2.056 -4.815 14.743 1.00 96.44 379 PHE A O 1
ATOM 2980 N N . HIS A 1 380 ? 2.480 -5.580 12.675 1.00 96.44 380 HIS A N 1
ATOM 2981 C CA . HIS A 1 380 ? 1.606 -6.747 12.766 1.00 96.44 380 HIS A CA 1
ATOM 2982 C C . HIS A 1 380 ? 1.969 -7.653 13.948 1.00 96.44 380 HIS A C 1
ATOM 2984 O O . HIS A 1 380 ? 1.089 -8.096 14.677 1.00 96.44 380 HIS A O 1
ATOM 2990 N N . ARG A 1 381 ? 3.264 -7.902 14.178 1.00 95.44 381 ARG A N 1
ATOM 2991 C CA . ARG A 1 381 ? 3.715 -8.685 15.336 1.00 95.44 381 ARG A CA 1
ATOM 2992 C C . ARG A 1 381 ? 3.361 -8.001 16.654 1.00 95.44 381 ARG A C 1
ATOM 2994 O O . ARG A 1 381 ? 2.727 -8.623 17.495 1.00 95.44 381 ARG A O 1
ATOM 3001 N N . ASN A 1 382 ? 3.723 -6.729 16.798 1.00 94.75 382 ASN A N 1
ATOM 3002 C CA . ASN A 1 382 ? 3.467 -5.973 18.021 1.00 94.75 382 ASN A CA 1
ATOM 3003 C C . ASN A 1 382 ? 1.960 -5.839 18.282 1.00 94.75 382 ASN A C 1
ATOM 3005 O O . ASN A 1 382 ? 1.541 -5.828 19.430 1.00 94.75 382 ASN A O 1
ATOM 3009 N N . LEU A 1 383 ? 1.148 -5.764 17.223 1.00 95.00 383 LEU A N 1
ATOM 3010 C CA . LEU A 1 383 ? -0.308 -5.774 17.299 1.00 95.00 383 LEU A CA 1
ATOM 3011 C C . LEU A 1 383 ? -0.834 -7.104 17.853 1.00 95.00 383 LEU A C 1
ATOM 3013 O O . LEU A 1 383 ? -1.705 -7.087 18.714 1.00 95.00 383 LEU A O 1
ATOM 3017 N N . LEU A 1 384 ? -0.315 -8.245 17.390 1.00 93.69 384 LEU A N 1
ATOM 3018 C CA . LEU A 1 384 ? -0.701 -9.552 17.930 1.00 93.69 384 LEU A CA 1
ATOM 3019 C C . LEU A 1 384 ? -0.342 -9.670 19.414 1.00 93.69 384 LEU A C 1
ATOM 3021 O O . LEU A 1 384 ? -1.193 -10.069 20.203 1.00 93.69 384 LEU A O 1
ATOM 3025 N N . ASP A 1 385 ? 0.873 -9.273 19.791 1.00 92.31 385 ASP A N 1
ATOM 3026 C CA . ASP A 1 385 ? 1.322 -9.304 21.187 1.00 92.31 385 ASP A CA 1
ATOM 3027 C C . ASP A 1 385 ? 0.444 -8.387 22.061 1.00 92.31 385 ASP A C 1
ATOM 3029 O O . ASP A 1 385 ? -0.084 -8.809 23.088 1.00 92.31 385 ASP A O 1
ATOM 3033 N N . PHE A 1 386 ? 0.189 -7.163 21.591 1.00 89.88 386 PHE A N 1
ATOM 3034 C CA . PHE A 1 386 ? -0.653 -6.175 22.266 1.00 89.88 386 PHE A CA 1
ATOM 3035 C C . PHE A 1 386 ? -2.091 -6.661 22.502 1.00 89.88 386 PHE A C 1
ATOM 3037 O O . PHE A 1 386 ? -2.650 -6.444 23.574 1.00 89.88 386 PHE A O 1
ATOM 3044 N N . LEU A 1 387 ? -2.706 -7.320 21.518 1.00 88.06 387 LEU A N 1
ATOM 3045 C CA . LEU A 1 387 ? -4.097 -7.770 21.630 1.00 88.06 387 LEU A CA 1
ATOM 3046 C C . LEU A 1 387 ? -4.256 -9.054 22.443 1.00 88.06 387 LEU A C 1
ATOM 3048 O O . LEU A 1 387 ? -5.312 -9.263 23.042 1.00 88.06 387 LEU A O 1
ATOM 3052 N N . VAL A 1 388 ? -3.225 -9.902 22.498 1.00 86.00 388 VAL A N 1
ATOM 3053 C CA . VAL A 1 388 ? -3.212 -11.071 23.389 1.00 86.00 388 VAL A CA 1
ATOM 3054 C C . VAL A 1 388 ? -3.275 -10.629 24.852 1.00 86.00 388 VAL A C 1
ATOM 3056 O O . VAL A 1 388 ? -4.032 -11.218 25.628 1.00 86.00 388 VAL A O 1
ATOM 3059 N N . ASP A 1 389 ? -2.566 -9.556 25.205 1.00 79.56 389 ASP A N 1
ATOM 3060 C CA . ASP A 1 389 ? -2.524 -9.019 26.570 1.00 79.56 389 ASP A CA 1
ATOM 3061 C C . ASP A 1 389 ? -3.850 -8.368 27.015 1.00 79.56 389 ASP A C 1
ATOM 3063 O O . ASP A 1 389 ? -4.123 -8.272 28.211 1.00 79.56 389 ASP A O 1
ATOM 3067 N N . ILE A 1 390 ? -4.707 -7.956 26.073 1.00 71.81 390 ILE A N 1
ATOM 3068 C CA . ILE A 1 390 ? -5.987 -7.267 26.344 1.00 71.81 390 ILE A CA 1
ATOM 3069 C C . ILE A 1 390 ? -7.174 -8.251 26.424 1.00 71.81 390 ILE A C 1
ATOM 3071 O O . ILE A 1 390 ? -8.314 -7.854 26.666 1.00 71.81 390 ILE A O 1
ATOM 3075 N N . SER A 1 391 ? -6.936 -9.558 26.258 1.00 62.09 391 SER A N 1
ATOM 3076 C CA . SER A 1 391 ? -8.009 -10.555 26.179 1.00 62.09 391 SER A CA 1
ATOM 3077 C C . SER A 1 391 ? -8.952 -10.520 27.405 1.00 62.09 391 SER A C 1
ATOM 3079 O O . SER A 1 391 ? -8.503 -10.701 28.541 1.00 62.09 391 SER A O 1
ATOM 3081 N N . PRO A 1 392 ? -10.277 -10.360 27.200 1.00 52.69 392 PRO A N 1
ATOM 3082 C CA . PRO A 1 392 ? -11.257 -9.991 28.233 1.00 52.69 392 PRO A CA 1
ATOM 3083 C C . PRO A 1 392 ? -11.514 -11.059 29.311 1.00 52.69 392 PRO A C 1
ATOM 3085 O O . PRO A 1 392 ? -12.244 -10.804 30.265 1.00 52.69 392 PRO A O 1
ATOM 3088 N N . ASN A 1 393 ? -10.929 -12.252 29.171 1.00 51.53 393 ASN A N 1
ATOM 3089 C CA . ASN A 1 393 ? -11.013 -13.325 30.167 1.00 51.53 393 ASN A CA 1
ATOM 3090 C C . ASN A 1 393 ? -9.854 -13.312 31.172 1.00 51.53 393 ASN A C 1
ATOM 3092 O O . ASN A 1 393 ? -9.833 -14.140 32.084 1.00 51.53 393 ASN A O 1
ATOM 3096 N N . GLN A 1 394 ? -8.893 -12.397 31.034 1.00 43.91 394 GLN A N 1
ATOM 3097 C CA . GLN A 1 394 ? -8.028 -12.053 32.151 1.00 43.91 394 GLN A CA 1
ATOM 3098 C C . GLN A 1 394 ? -8.722 -10.952 32.961 1.00 43.91 394 GLN A C 1
ATOM 3100 O O . GLN A 1 394 ? -9.165 -9.965 32.370 1.00 43.91 394 GLN A O 1
ATOM 3105 N N . PRO A 1 395 ? -8.853 -11.082 34.299 1.00 38.78 395 PRO A N 1
ATOM 3106 C CA . PRO A 1 395 ? -9.215 -9.930 35.113 1.00 38.78 395 PRO A CA 1
ATOM 3107 C C . PRO A 1 395 ? -8.245 -8.816 34.739 1.00 38.78 395 PRO A C 1
ATOM 3109 O O . PRO A 1 395 ? -7.040 -9.087 34.708 1.00 38.78 395 PRO A O 1
ATOM 3112 N N . ALA A 1 396 ? -8.776 -7.626 34.409 1.00 38.19 396 ALA A N 1
ATOM 3113 C CA . ALA A 1 396 ? -7.980 -6.449 34.067 1.00 38.19 396 ALA A CA 1
ATOM 3114 C C . ALA A 1 396 ? -6.744 -6.470 34.963 1.00 38.19 396 ALA A C 1
ATOM 3116 O O . ALA A 1 396 ? -6.942 -6.542 36.186 1.00 38.19 396 ALA A O 1
ATOM 3117 N N . PRO A 1 397 ? -5.519 -6.564 34.402 1.00 36.22 397 PRO A N 1
ATOM 3118 C CA . PRO A 1 397 ? -4.335 -6.767 35.211 1.00 36.22 397 PRO A CA 1
ATOM 3119 C C . PRO A 1 397 ? -4.409 -5.719 36.302 1.00 36.22 397 PRO A C 1
ATOM 3121 O O . PRO A 1 397 ? -4.479 -4.524 36.006 1.00 36.22 397 PRO A O 1
ATOM 3124 N N . GLN A 1 398 ? -4.513 -6.160 37.563 1.00 31.00 398 GLN A N 1
ATOM 3125 C CA . GLN A 1 398 ? -4.320 -5.236 38.661 1.00 31.00 398 GLN A CA 1
ATOM 3126 C C . GLN A 1 398 ? -2.942 -4.668 38.385 1.00 31.00 398 GLN A C 1
ATOM 3128 O O . GLN A 1 398 ? -1.953 -5.400 38.477 1.00 31.00 398 GLN A O 1
ATOM 3133 N N . LEU A 1 399 ? -2.914 -3.413 37.935 1.00 32.56 399 LEU A N 1
ATOM 3134 C CA . LEU A 1 399 ? -1.720 -2.625 37.731 1.00 32.56 399 LEU A CA 1
ATOM 3135 C C . LEU A 1 399 ? -1.054 -2.551 39.102 1.00 32.56 399 LEU A C 1
ATOM 3137 O O . LEU A 1 399 ? -1.230 -1.609 39.867 1.00 32.56 399 LEU A O 1
ATOM 3141 N N . LYS A 1 400 ? -0.290 -3.594 39.436 1.00 32.34 400 LYS A N 1
ATOM 3142 C CA . LYS A 1 400 ? 0.900 -3.419 40.236 1.00 32.34 400 LYS A CA 1
ATOM 3143 C C . LYS A 1 400 ? 1.676 -2.386 39.455 1.00 32.34 400 LYS A C 1
ATOM 3145 O O . LYS A 1 400 ? 1.978 -2.622 38.284 1.00 32.34 400 LYS A O 1
ATOM 3150 N N . GLU A 1 401 ? 1.887 -1.235 40.085 1.00 28.61 401 GLU A N 1
ATOM 3151 C CA . GLU A 1 401 ? 2.795 -0.210 39.595 1.00 28.61 401 GLU A CA 1
ATOM 3152 C C . GLU A 1 401 ? 3.960 -0.915 38.897 1.00 28.61 401 GLU A C 1
ATOM 3154 O O . GLU A 1 401 ? 4.567 -1.805 39.511 1.00 28.61 401 GLU A O 1
ATOM 3159 N N . PRO A 1 402 ? 4.251 -0.616 37.621 1.00 34.84 402 PRO A N 1
ATOM 3160 C CA . PRO A 1 402 ? 5.463 -1.118 37.025 1.00 34.84 402 PRO A CA 1
ATOM 3161 C C . PRO A 1 402 ? 6.597 -0.475 37.816 1.00 34.84 402 PRO A C 1
ATOM 3163 O O . PRO A 1 402 ? 7.017 0.648 37.554 1.00 34.84 402 PRO A O 1
ATOM 3166 N N . SER A 1 403 ? 7.111 -1.190 38.814 1.00 34.31 403 SER A N 1
ATOM 3167 C CA . SER A 1 403 ? 8.372 -0.889 39.477 1.00 34.31 403 SER A CA 1
ATOM 3168 C C . SER A 1 403 ? 9.507 -1.258 38.518 1.00 34.31 403 SER A C 1
ATOM 3170 O O . SER A 1 403 ? 10.368 -2.082 38.817 1.00 34.31 403 SER A O 1
ATOM 3172 N N . GLY A 1 404 ? 9.439 -0.718 37.305 1.00 45.50 404 GLY A N 1
ATOM 3173 C CA . GLY A 1 404 ? 10.463 -0.770 36.289 1.00 45.50 404 GLY A CA 1
ATOM 3174 C C . GLY A 1 404 ? 11.187 0.560 36.332 1.00 45.50 404 GLY A C 1
ATOM 3175 O O . GLY A 1 404 ? 10.598 1.620 36.141 1.00 45.50 404 GLY A O 1
ATOM 3176 N N . VAL A 1 405 ? 12.471 0.503 36.638 1.00 41.34 405 VAL A N 1
ATOM 3177 C CA . VAL A 1 405 ? 13.368 1.644 36.554 1.00 41.34 405 VAL A CA 1
ATOM 3178 C C . VAL A 1 405 ? 14.095 1.526 35.223 1.00 41.34 405 VAL A C 1
ATOM 3180 O O . VAL A 1 405 ? 14.823 0.557 35.009 1.00 41.34 405 VAL A O 1
ATOM 3183 N N . PHE A 1 406 ? 13.924 2.502 34.335 1.00 43.66 406 PHE A N 1
ATOM 3184 C CA . PHE A 1 406 ? 14.760 2.604 33.142 1.00 43.66 406 PHE A CA 1
ATOM 3185 C C . PHE A 1 406 ? 16.100 3.231 33.534 1.00 43.66 406 PHE A C 1
ATOM 3187 O O . PHE A 1 406 ? 16.125 4.304 34.137 1.00 43.66 406 PHE A O 1
ATOM 3194 N N . ILE A 1 407 ? 17.220 2.581 33.217 1.00 40.94 407 ILE A N 1
ATOM 3195 C CA . ILE A 1 407 ? 18.551 3.150 33.456 1.00 40.94 407 ILE A CA 1
ATOM 3196 C C . ILE A 1 407 ? 19.013 3.837 32.172 1.00 40.94 407 ILE A C 1
ATOM 3198 O O . ILE A 1 407 ? 19.246 3.186 31.158 1.00 40.94 407 ILE A O 1
ATOM 3202 N N . CYS A 1 408 ? 19.154 5.163 32.210 1.00 44.50 408 CYS A N 1
ATOM 3203 C CA . CYS A 1 408 ? 19.688 5.923 31.081 1.00 44.50 408 CYS A CA 1
ATOM 3204 C C . CYS A 1 408 ? 21.162 5.557 30.839 1.00 44.50 408 CYS A C 1
ATOM 3206 O O . CYS A 1 408 ? 22.006 5.856 31.680 1.00 44.50 408 CYS A O 1
ATOM 3208 N N . GLU A 1 409 ? 21.497 4.979 29.682 1.00 37.91 409 GLU A N 1
ATOM 3209 C CA . GLU A 1 409 ? 22.865 4.525 29.359 1.00 37.91 409 GLU A CA 1
ATOM 3210 C C . GLU A 1 409 ? 23.924 5.642 29.412 1.00 37.91 409 GLU A C 1
ATOM 3212 O O . GLU A 1 409 ? 25.101 5.371 29.641 1.00 37.91 409 GLU A O 1
ATOM 3217 N N . ARG A 1 410 ? 23.528 6.913 29.245 1.00 38.09 410 ARG A N 1
ATOM 3218 C CA . ARG A 1 410 ? 24.462 8.053 29.240 1.00 38.09 410 ARG A CA 1
ATOM 3219 C C . ARG A 1 410 ? 24.783 8.595 30.634 1.00 38.09 410 ARG A C 1
ATOM 3221 O O . ARG A 1 410 ? 25.880 9.106 30.840 1.00 38.09 410 ARG A O 1
ATOM 3228 N N . CYS A 1 411 ? 23.847 8.522 31.581 1.00 63.34 411 CYS A N 1
ATOM 3229 C CA . CYS A 1 411 ? 24.029 9.083 32.930 1.00 63.34 411 CYS A CA 1
ATOM 3230 C C . CYS A 1 411 ? 23.859 8.066 34.066 1.00 63.34 411 CYS A C 1
ATOM 3232 O O . CYS A 1 411 ? 24.027 8.423 35.230 1.00 63.34 411 CYS A O 1
ATOM 3234 N N . ASN A 1 412 ? 23.542 6.813 33.736 1.00 56.31 412 ASN A N 1
ATOM 3235 C CA . ASN A 1 412 ? 23.324 5.692 34.647 1.00 56.31 412 ASN A CA 1
ATOM 3236 C C . ASN A 1 412 ? 22.284 5.968 35.752 1.00 56.31 412 ASN A C 1
ATOM 3238 O O . ASN A 1 412 ? 22.322 5.359 36.822 1.00 56.31 412 ASN A O 1
ATOM 3242 N N . LYS A 1 413 ? 21.364 6.916 35.517 1.00 55.44 413 LYS A N 1
ATOM 3243 C CA . LYS A 1 413 ? 20.303 7.277 36.463 1.00 55.44 413 LYS A CA 1
ATOM 3244 C C . LYS A 1 413 ? 19.034 6.479 36.187 1.00 55.44 413 LYS A C 1
ATOM 3246 O O . LYS A 1 413 ? 18.627 6.302 35.041 1.00 55.44 413 LYS A O 1
ATOM 3251 N N . ALA A 1 414 ? 18.429 6.057 37.288 1.00 46.38 414 ALA A N 1
ATOM 3252 C CA . ALA A 1 414 ? 17.135 5.413 37.390 1.00 46.38 414 ALA A CA 1
ATOM 3253 C C . ALA A 1 414 ? 15.995 6.398 37.079 1.00 46.38 414 ALA A C 1
ATOM 3255 O O . ALA A 1 414 ? 15.811 7.365 37.818 1.00 46.38 414 ALA A O 1
ATOM 3256 N N . ILE A 1 415 ? 15.221 6.154 36.023 1.00 50.09 415 ILE A N 1
ATOM 3257 C CA . ILE A 1 415 ? 14.028 6.932 35.676 1.00 50.09 415 ILE A CA 1
ATOM 3258 C C . ILE A 1 415 ? 12.789 6.075 35.985 1.00 50.09 415 ILE A C 1
ATOM 3260 O O . ILE A 1 415 ? 12.654 4.992 35.407 1.00 50.09 415 ILE A O 1
ATOM 3264 N N . PRO A 1 416 ? 11.904 6.508 36.901 1.00 41.91 416 PRO A N 1
ATOM 3265 C CA . PRO A 1 416 ? 10.669 5.795 37.200 1.00 41.91 416 PRO A CA 1
ATOM 3266 C C . PRO A 1 416 ? 9.669 5.921 36.043 1.00 41.91 416 PRO A C 1
ATOM 3268 O O . PRO A 1 416 ? 9.399 7.018 35.551 1.00 41.91 416 PRO A O 1
ATOM 3271 N N . ILE A 1 417 ? 9.131 4.777 35.637 1.00 43.97 417 ILE A N 1
ATOM 3272 C CA . ILE A 1 417 ? 8.178 4.582 34.542 1.00 43.97 417 ILE A CA 1
ATOM 3273 C C . ILE A 1 417 ? 6.758 4.904 35.065 1.00 43.97 417 ILE A C 1
ATOM 3275 O O . ILE A 1 417 ? 6.344 4.378 36.097 1.00 43.97 417 ILE A O 1
ATOM 3279 N N . LYS A 1 418 ? 6.027 5.824 34.418 1.00 39.75 418 LYS A N 1
ATOM 3280 C CA . LYS A 1 418 ? 4.639 6.206 34.764 1.00 39.75 418 LYS A CA 1
ATOM 3281 C C . LYS A 1 418 ? 3.761 5.969 33.542 1.00 39.75 418 LYS A C 1
ATOM 3283 O O . LYS A 1 418 ? 4.176 6.430 32.495 1.00 39.75 418 LYS A O 1
ATOM 3288 N N . HIS A 1 419 ? 2.549 5.422 33.738 1.00 35.97 419 HIS A N 1
ATOM 3289 C CA . HIS A 1 419 ? 1.366 5.166 32.863 1.00 35.97 419 HIS A CA 1
ATOM 3290 C C . HIS A 1 419 ? 1.313 5.607 31.369 1.00 35.97 419 HIS A C 1
ATOM 3292 O O . HIS A 1 419 ? 0.502 5.073 30.619 1.00 35.97 419 HIS A O 1
ATOM 3298 N N . THR A 1 420 ? 2.147 6.531 30.902 1.00 40.84 420 THR A N 1
ATOM 3299 C CA . THR A 1 420 ? 2.414 6.922 29.507 1.00 40.84 420 THR A CA 1
ATOM 3300 C C . THR A 1 420 ? 3.146 5.866 28.653 1.00 40.84 420 THR A C 1
ATOM 3302 O O . THR A 1 420 ? 3.491 6.143 27.505 1.00 40.84 420 THR A O 1
ATOM 3305 N N . ASP A 1 421 ? 3.368 4.648 29.158 1.00 46.81 421 ASP A N 1
ATOM 3306 C CA . ASP A 1 421 ? 4.326 3.701 28.563 1.00 46.81 421 ASP A CA 1
ATOM 3307 C C . ASP A 1 421 ? 3.770 2.731 27.515 1.00 46.81 421 ASP A C 1
ATOM 3309 O O . ASP A 1 421 ? 4.527 1.942 26.949 1.00 46.81 421 ASP A O 1
ATOM 3313 N N . LEU A 1 422 ? 2.488 2.844 27.149 1.00 43.19 422 LEU A N 1
ATOM 3314 C CA . LEU A 1 422 ? 1.953 2.169 25.955 1.00 43.19 422 LEU A CA 1
ATOM 3315 C C . LEU A 1 422 ? 2.747 2.555 24.687 1.00 43.19 422 LEU A C 1
ATOM 3317 O O . LEU A 1 422 ? 2.875 1.778 23.741 1.00 43.19 422 LEU A O 1
ATOM 3321 N N . HIS A 1 423 ? 3.343 3.752 24.712 1.00 41.88 423 HIS A N 1
ATOM 3322 C CA . HIS A 1 423 ? 4.234 4.277 23.685 1.00 41.88 423 HIS A CA 1
ATOM 3323 C C . HIS A 1 423 ? 5.510 3.431 23.498 1.00 41.88 423 HIS A C 1
ATOM 3325 O O . HIS A 1 423 ? 6.081 3.454 22.410 1.00 41.88 423 HIS A O 1
ATOM 3331 N N . TYR A 1 424 ? 5.957 2.673 24.509 1.00 47.47 424 TYR A N 1
ATOM 3332 C CA . TYR A 1 424 ? 7.167 1.841 24.422 1.00 47.47 424 TYR A CA 1
ATOM 3333 C C . TYR A 1 424 ? 6.911 0.465 23.810 1.00 47.47 424 TYR A C 1
ATOM 3335 O O . TYR A 1 424 ? 7.803 -0.074 23.164 1.00 47.47 424 TYR A O 1
ATOM 3343 N N . PHE A 1 425 ? 5.711 -0.096 23.981 1.00 44.25 425 PHE A N 1
ATOM 3344 C CA . PHE A 1 425 ? 5.420 -1.455 23.513 1.00 44.25 425 PHE A CA 1
ATOM 3345 C C . PHE A 1 425 ? 5.203 -1.514 21.996 1.00 44.25 425 PHE A C 1
ATOM 3347 O O . PHE A 1 425 ? 5.609 -2.462 21.329 1.00 44.25 425 PHE A O 1
ATOM 3354 N N . LEU A 1 426 ? 4.597 -0.468 21.424 1.00 42.72 426 LEU A N 1
ATOM 3355 C CA . LEU A 1 426 ? 4.382 -0.387 19.981 1.00 42.72 426 LEU A CA 1
ATOM 3356 C C . LEU A 1 426 ? 5.561 0.279 19.257 1.00 42.72 426 LEU A C 1
ATOM 3358 O O . LEU A 1 426 ? 5.912 -0.159 18.166 1.00 42.72 426 LEU A O 1
ATOM 3362 N N . CYS A 1 427 ? 6.229 1.278 19.839 1.00 41.88 427 CYS A N 1
ATOM 3363 C CA . CYS A 1 427 ? 7.306 2.003 19.161 1.00 41.88 427 CYS A CA 1
ATOM 3364 C C . CYS A 1 427 ? 8.689 1.609 19.692 1.00 41.88 427 CYS A C 1
ATOM 3366 O O . CYS A 1 427 ? 9.239 2.264 20.570 1.00 41.88 427 CYS A O 1
ATOM 3368 N N . ASP A 1 428 ? 9.318 0.626 19.046 1.00 40.97 428 ASP A N 1
ATOM 3369 C CA . ASP A 1 428 ? 10.719 0.198 19.255 1.00 40.97 428 ASP A CA 1
ATOM 3370 C C . ASP A 1 428 ? 11.782 1.289 18.935 1.00 40.97 428 ASP A C 1
ATOM 3372 O O . ASP A 1 428 ? 12.971 1.007 18.759 1.00 40.97 428 ASP A O 1
ATOM 3376 N N . ARG A 1 429 ? 11.391 2.566 18.802 1.00 38.97 429 ARG A N 1
ATOM 3377 C CA . ARG A 1 429 ? 12.293 3.681 18.484 1.00 38.97 429 ARG A CA 1
ATOM 3378 C C . ARG A 1 429 ? 12.063 4.884 19.389 1.00 38.97 429 ARG A C 1
ATOM 3380 O O . ARG A 1 429 ? 11.119 5.651 19.232 1.00 38.97 429 ARG A O 1
ATOM 3387 N N . VAL A 1 430 ? 13.025 5.066 20.284 1.00 34.00 430 VAL A N 1
ATOM 3388 C CA . VAL A 1 430 ? 13.213 6.229 21.146 1.00 34.00 430 VAL A CA 1
ATOM 3389 C C . VAL A 1 430 ? 13.600 7.455 20.305 1.00 34.00 430 VAL A C 1
ATOM 3391 O O . VAL A 1 430 ? 14.690 7.509 19.741 1.00 34.00 430 VAL A O 1
ATOM 3394 N N . LEU A 1 431 ? 12.740 8.473 20.280 1.00 32.72 431 LEU A N 1
ATOM 3395 C CA . LEU A 1 431 ? 13.145 9.876 20.146 1.00 32.72 431 LEU A CA 1
ATOM 3396 C C . LEU A 1 431 ? 12.700 10.591 21.424 1.00 32.72 431 LEU A C 1
ATOM 3398 O O . LEU A 1 431 ? 11.673 11.265 21.460 1.00 32.72 431 LEU A O 1
ATOM 3402 N N . ILE A 1 432 ? 13.471 10.426 22.502 1.00 33.69 432 ILE A N 1
ATOM 3403 C CA . ILE A 1 432 ? 13.381 11.353 23.630 1.00 33.69 432 ILE A CA 1
ATOM 3404 C C . ILE A 1 432 ? 13.905 12.688 23.110 1.00 33.69 432 ILE A C 1
ATOM 3406 O O . ILE A 1 432 ? 15.083 12.836 22.793 1.00 33.69 432 ILE A O 1
ATOM 3410 N N . LYS A 1 433 ? 13.006 13.663 22.997 1.00 33.28 433 LYS A N 1
ATOM 3411 C CA . LYS A 1 433 ? 13.357 15.065 22.793 1.00 33.28 433 LYS A CA 1
ATOM 3412 C C . LYS A 1 433 ? 14.189 15.485 24.009 1.00 33.28 433 LYS A C 1
ATOM 3414 O O . LYS A 1 433 ? 13.654 15.608 25.107 1.00 33.28 433 LYS A O 1
ATOM 3419 N N . GLU A 1 434 ? 15.498 15.633 23.812 1.00 35.25 434 GLU A N 1
ATOM 3420 C CA . GLU A 1 434 ? 16.489 16.055 24.807 1.00 35.25 434 GLU A CA 1
ATOM 3421 C C . GLU A 1 434 ? 16.144 17.447 25.372 1.00 35.25 434 GLU A C 1
ATOM 3423 O O . GLU A 1 434 ? 16.652 18.478 24.941 1.00 35.25 434 GLU A O 1
ATOM 3428 N N . ARG A 1 435 ? 15.238 17.502 26.349 1.00 35.81 435 ARG A N 1
ATOM 3429 C CA . ARG A 1 435 ? 14.998 18.678 27.189 1.00 35.81 435 ARG A CA 1
ATOM 3430 C C . ARG A 1 435 ? 14.966 18.225 28.639 1.00 35.81 435 ARG A C 1
ATOM 3432 O O . ARG A 1 435 ? 13.902 17.847 29.113 1.00 35.81 435 ARG A O 1
ATOM 3439 N N . SER A 1 436 ? 16.131 18.217 29.296 1.00 38.06 436 SER A N 1
ATOM 3440 C CA . SER A 1 436 ? 16.333 18.339 30.766 1.00 38.06 436 SER A CA 1
ATOM 3441 C C . SER A 1 436 ? 17.641 17.701 31.278 1.00 38.06 436 SER A C 1
ATOM 3443 O O . SER A 1 436 ? 17.667 17.072 32.330 1.00 38.06 436 SER A O 1
ATOM 3445 N N . CYS A 1 437 ? 18.764 17.861 30.570 1.00 35.19 437 CYS A N 1
ATOM 3446 C CA . CYS A 1 437 ? 20.092 17.613 31.164 1.00 35.19 437 CYS A CA 1
ATOM 3447 C C . CYS A 1 437 ? 21.006 18.850 31.154 1.00 35.19 437 CYS A C 1
ATOM 3449 O O . CYS A 1 437 ? 22.127 18.779 31.645 1.00 35.19 437 CYS A O 1
ATOM 3451 N N . GLU A 1 438 ? 20.523 19.995 30.669 1.00 41.06 438 GLU A N 1
ATOM 3452 C CA . GLU A 1 438 ? 21.194 21.289 30.814 1.00 41.06 438 GLU A CA 1
ATOM 3453 C C . GLU A 1 438 ? 20.486 22.072 31.919 1.00 41.06 438 GLU A C 1
ATOM 3455 O O . GLU A 1 438 ? 19.492 22.753 31.682 1.00 41.06 438 GLU A O 1
ATOM 3460 N N . GLY A 1 439 ? 20.924 21.888 33.162 1.00 41.53 439 GLY A N 1
ATOM 3461 C CA . GLY A 1 439 ? 20.279 22.545 34.295 1.00 41.53 439 GLY A CA 1
ATOM 3462 C C . GLY A 1 439 ? 20.782 22.116 35.664 1.00 41.53 439 GLY A C 1
ATOM 3463 O O . GLY A 1 439 ? 19.985 22.041 36.585 1.00 41.53 439 GLY A O 1
ATOM 3464 N N . GLU A 1 440 ? 22.073 21.827 35.816 1.00 36.75 440 GLU A N 1
ATOM 3465 C CA . GLU A 1 440 ? 22.725 21.896 37.128 1.00 36.75 440 GLU A CA 1
ATOM 3466 C C . GLU A 1 440 ? 24.032 22.670 36.954 1.00 36.75 440 GLU A C 1
ATOM 3468 O O . GLU A 1 440 ? 25.042 22.157 36.470 1.00 36.75 440 GLU A O 1
ATOM 3473 N N . GLU A 1 441 ? 23.969 23.959 37.292 1.00 37.88 441 GLU A N 1
ATOM 3474 C CA . GLU A 1 441 ? 25.133 24.817 37.460 1.00 37.88 441 GLU A CA 1
ATOM 3475 C C . GLU A 1 441 ? 26.100 24.165 38.454 1.00 37.88 441 GLU A C 1
ATOM 3477 O O . GLU A 1 441 ? 25.746 23.835 39.588 1.00 37.88 441 GLU A O 1
ATOM 3482 N N . ALA A 1 442 ? 27.346 23.978 38.023 1.00 37.53 442 ALA A N 1
ATOM 3483 C CA . ALA A 1 442 ? 28.413 23.543 38.905 1.00 37.53 442 ALA A CA 1
ATOM 3484 C C . ALA A 1 442 ? 28.604 24.576 40.037 1.00 37.53 442 ALA A C 1
ATOM 3486 O O . ALA A 1 442 ? 28.700 25.774 39.754 1.00 37.53 442 ALA A O 1
ATOM 3487 N N . PRO A 1 443 ? 28.722 24.151 41.307 1.00 39.38 443 PRO A N 1
ATOM 3488 C CA . PRO A 1 443 ? 28.943 25.075 42.410 1.00 39.38 443 PRO A CA 1
ATOM 3489 C C . PRO A 1 443 ? 30.300 25.785 42.250 1.00 39.38 443 PRO A C 1
ATOM 3491 O O . PRO A 1 443 ? 31.271 25.180 41.773 1.00 39.38 443 PRO A O 1
ATOM 3494 N N . PRO A 1 444 ? 30.410 27.065 42.651 1.00 40.03 444 PRO A N 1
ATOM 3495 C CA . PRO A 1 444 ? 31.617 27.851 42.442 1.00 40.03 444 PRO A CA 1
ATOM 3496 C C . PRO A 1 444 ? 32.799 27.237 43.198 1.00 40.03 444 PRO A C 1
ATOM 3498 O O . PRO A 1 444 ? 32.779 27.068 44.419 1.00 40.03 444 PRO A O 1
ATOM 3501 N N . LYS A 1 445 ? 33.864 26.914 42.455 1.00 42.16 445 LYS A N 1
ATOM 3502 C CA . LYS A 1 445 ? 35.133 26.438 43.014 1.00 42.16 445 LYS A CA 1
ATOM 3503 C C . LYS A 1 445 ? 35.720 27.506 43.940 1.00 42.16 445 LYS A C 1
ATOM 3505 O O . LYS A 1 445 ? 36.115 28.583 43.496 1.00 42.16 445 LYS A O 1
ATOM 3510 N N . ALA A 1 446 ? 35.826 27.167 45.221 1.00 39.47 446 ALA A N 1
ATOM 3511 C CA . ALA A 1 446 ? 36.558 27.940 46.212 1.00 39.47 446 ALA A CA 1
ATOM 3512 C C . ALA A 1 446 ? 38.028 28.106 45.783 1.00 39.47 446 ALA A C 1
ATOM 3514 O O . ALA A 1 446 ? 38.773 27.130 45.656 1.00 39.47 446 ALA A O 1
ATOM 3515 N N . LYS A 1 447 ? 38.452 29.358 45.576 1.00 41.19 447 LYS A N 1
ATOM 3516 C CA . LYS A 1 447 ? 39.862 29.732 45.431 1.00 41.19 447 LYS A CA 1
ATOM 3517 C C . LYS A 1 447 ? 40.587 29.419 46.744 1.00 41.19 447 LYS A C 1
ATOM 3519 O O . LYS A 1 447 ? 40.367 30.094 47.745 1.00 41.19 447 LYS A O 1
ATOM 3524 N N . LYS A 1 448 ? 41.467 28.415 46.737 1.00 44.34 448 LYS A N 1
ATOM 3525 C CA . LYS A 1 448 ? 42.497 28.257 47.771 1.00 44.34 448 LYS A CA 1
ATOM 3526 C C . LYS A 1 448 ? 43.666 29.177 47.438 1.00 44.34 448 LYS A C 1
ATOM 3528 O O . LYS A 1 448 ? 44.364 28.972 46.452 1.00 44.34 448 LYS A O 1
ATOM 3533 N N . SER A 1 449 ? 43.854 30.181 48.282 1.00 44.00 449 SER A N 1
ATOM 3534 C CA . SER A 1 449 ? 45.103 30.908 48.461 1.00 44.00 449 SER A CA 1
ATOM 3535 C C . SER A 1 449 ? 46.161 30.002 49.105 1.00 44.00 449 SER A C 1
ATOM 3537 O O . SER A 1 449 ? 45.867 29.296 50.066 1.00 44.00 449 SER A O 1
ATOM 3539 N N . LYS A 1 450 ? 47.383 30.040 48.569 1.00 45.22 450 LYS A N 1
ATOM 3540 C CA . LYS A 1 450 ? 48.689 29.719 49.186 1.00 45.22 450 LYS A CA 1
ATOM 3541 C C . LYS A 1 450 ? 49.715 30.369 48.244 1.00 45.22 450 LYS A C 1
ATOM 3543 O O . LYS A 1 450 ? 49.700 30.040 47.067 1.00 45.22 450 LYS A O 1
ATOM 3548 N N . ASN A 1 451 ? 50.342 31.499 48.571 1.00 38.09 451 ASN A N 1
ATOM 3549 C CA . ASN A 1 451 ? 51.433 31.708 49.531 1.00 38.09 451 ASN A CA 1
ATOM 3550 C C . ASN A 1 451 ? 52.536 30.638 49.480 1.00 38.09 451 ASN A C 1
ATOM 3552 O O . ASN A 1 451 ? 52.281 29.481 49.823 1.00 38.09 451 ASN A O 1
ATOM 3556 N N . VAL A 1 452 ? 53.736 31.163 49.181 1.00 39.22 452 VAL A N 1
ATOM 3557 C CA . VAL A 1 452 ? 55.079 30.580 48.992 1.00 39.22 452 VAL A CA 1
ATOM 3558 C C . VAL A 1 452 ? 55.342 29.995 47.613 1.00 39.22 452 VAL A C 1
ATOM 3560 O O . VAL A 1 452 ? 54.778 28.928 47.293 1.00 39.22 452 VAL A O 1
#

InterPro domains:
  IPR038102 EYA domain superfamily [G3DSA:3.40.50.12350] (131-387)

pLDDT: mean 75.88, std 24.15, range [23.84, 98.19]

Organism: Meloidogyne hapla (NCBI:txid6305)

Radius of gyration: 41.63 Å; Cα contacts (8 Å, |Δi|>4): 310; chains: 1; bounding box: 130×72×137 Å

Secondary structure (DSSP, 8-state):
----SHHHHHHHHHHHHHHHHHHHHHHHHHHHHHHHHHHHHHHHHHHHHHHHHHHHHHHHHHHHHHHHHHHHHHHHHHHHHHHHHHHHHHHHHHHHHHHHHHHHHHHHHHHHHTT--S--------------EEEEEHHHHT--S-TT-TTHHHHHHHHHHHHHHIIIIIS--TT----THHHHGGG-----------PPPPPP-----------------TTS-S-HHHHHHHHHHHHHH-SHHHHHHHHHHTT--HHHHHHHHHHHHTSTT--HHHHHHHHHHHHHTT-EEEEEE--S-HHHHHHHHHHTT-GGGS-GGGEEE--TTTHHHHHHHHHHHHTT--EEEEE--HHHHHHHHHTT-EEEE--SHHHHHHHHHHHHHHHHHT-TTS---------PEEE-TTT--EEE--S-THHHHH---------SSS--PPPPPP------